Protein AF-0000000067821333 (afdb_homodimer)

InterPro domains:
  IPR002347 Short-chain dehydrogenase/reductase SDR [PF00106] (13-216)
  IPR002347 Short-chain dehydrogenase/reductase SDR [PR00081] (14-31)
  IPR002347 Short-chain dehydrogenase/reductase SDR [PR00081] (173-192)
  IPR002347 Short-chain dehydrogenase/reductase SDR [PR00081] (194-211)
  IPR036291 NAD(P)-binding domain superfamily [SSF51735] (9-249)
  IPR045022 3-ketodihydrosphingosine reductase KDSR-like [cd08939] (12-258)

Secondary structure (DSSP, 8-state):
-TT---S---TT-EEEEETTTSHHHHHHHHHHHHTT-EEEEEES-HHHHHHHHHHHHHH--GGGSTT----EEEEE--TTSHHHHHHHHHIIIIIS----SEEEE-------B-GGG--HHHHHHHHIIIIIHHHHHHHHHHHHHTTSPP--EEEEEE--GGGTS--TTBTTTHHHHHHHHHHHHHHHHHHGGGTEEEEEEE---EE-HHHHHHHHH--HHHHHHHTT-PPEEHHHHHHHHHHHHHTT-SEEESSHHHHHHHHTTTTTSPPSSHHHHHHHHHHHHHHHHHHHHHHHHHHHHHHHHHHHHHHHHHHHHHHHT-/-TT---S---TT-EEEEETTTSHHHHHHHHHHHHTT-EEEEEES-HHHHHHHHHHHHHH--GGGSTT----EEEEE--TTSHHHHHHHHHIIIIIS----SEEEE-------B-GGG--HHHHHHHHIIIIIHHHHHHHHHHHHHTTSPP--EEEEEE--GGGTS--TTBTTTHHHHHHHHHHHHHHHHHHGGGTEEEEEEE---EE-HHHHHHHHH--HHHHHHHTTPPPEEHHHHHHHHHHHHHTT-SEEESSHHHHHHHHTTTTTS--SSHHHHHHHHHHHHHHHHHHHHHHHHHHHHHHHHHHHHHHHHHHHHHHHT-

Structure (mmCIF, N/CA/C/O backbone):
data_AF-0000000067821333-model_v1
#
loop_
_entity.id
_entity.type
_entity.pdbx_description
1 polymer '3-ketodihydrosphingosine reductase TSC10'
#
loop_
_atom_site.group_PDB
_atom_site.id
_atom_site.type_symbol
_atom_site.label_atom_id
_atom_site.label_alt_id
_atom_site.label_comp_id
_at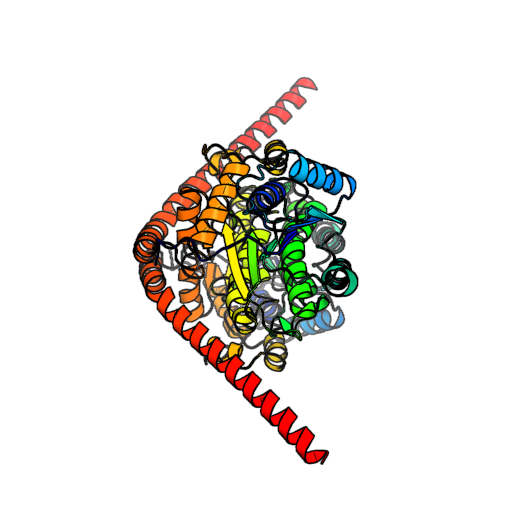om_site.label_asym_id
_atom_site.label_entity_id
_atom_site.label_seq_id
_atom_site.pdbx_PDB_ins_code
_atom_site.Cartn_x
_atom_site.Cartn_y
_atom_site.Cartn_z
_atom_site.occupancy
_atom_site.B_iso_or_equiv
_atom_site.auth_seq_id
_atom_site.auth_comp_id
_atom_site.auth_asym_id
_atom_site.auth_atom_id
_atom_site.pdbx_PDB_model_num
ATOM 1 N N . MET A 1 1 ? 7.562 13.898 27.359 1 30.78 1 MET A N 1
ATOM 2 C CA . MET A 1 1 ? 6.613 13.805 28.469 1 30.78 1 MET A CA 1
ATOM 3 C C . MET A 1 1 ? 5.18 13.961 27.969 1 30.78 1 MET A C 1
ATOM 5 O O . MET A 1 1 ? 4.895 14.828 27.156 1 30.78 1 MET A O 1
ATOM 9 N N . TRP A 1 2 ? 4.367 12.844 28.141 1 43.66 2 TRP A N 1
ATOM 10 C CA . TRP A 1 2 ? 2.975 12.516 27.859 1 43.66 2 TRP A CA 1
ATOM 11 C C . TRP A 1 2 ? 2.062 13.703 28.156 1 43.66 2 TRP A C 1
ATOM 13 O O . TRP A 1 2 ? 0.95 13.781 27.625 1 43.66 2 TRP A O 1
ATOM 23 N N . TRP A 1 3 ? 2.588 14.617 29.031 1 54.16 3 TRP A N 1
ATOM 24 C CA . TRP A 1 3 ? 1.629 15.57 29.578 1 54.16 3 TRP A CA 1
ATOM 25 C C . TRP A 1 3 ? 1.69 16.891 28.828 1 54.16 3 TRP A C 1
ATOM 27 O O . TRP A 1 3 ? 0.838 17.766 29.031 1 54.16 3 TRP A O 1
ATOM 37 N N . SER A 1 4 ? 2.744 16.984 28.016 1 68.19 4 SER A N 1
ATOM 38 C CA . SER A 1 4 ? 2.799 18.328 27.422 1 68.19 4 SER A CA 1
ATOM 39 C C . SER A 1 4 ? 2.025 18.375 26.109 1 68.19 4 SER A C 1
ATOM 41 O O . SER A 1 4 ? 2.1 17.453 25.297 1 68.19 4 SER A O 1
ATOM 43 N N . LYS A 1 5 ? 1.053 19.25 26.047 1 71.5 5 LYS A N 1
ATOM 44 C CA . LYS A 1 5 ? 0.27 19.484 24.828 1 71.5 5 LYS A CA 1
ATOM 45 C C . LYS A 1 5 ? 0.872 20.609 24 1 71.5 5 LYS A C 1
ATOM 47 O O . LYS A 1 5 ? 0.143 21.422 23.422 1 71.5 5 LYS A O 1
ATOM 52 N N . SER A 1 6 ? 2.199 20.625 23.969 1 77.25 6 SER A N 1
ATOM 53 C CA . SER A 1 6 ? 2.838 21.766 23.328 1 77.25 6 SER A CA 1
ATOM 54 C C . SER A 1 6 ? 3.475 21.359 22 1 77.25 6 SER A C 1
ATOM 56 O O . SER A 1 6 ? 4.18 22.172 21.375 1 77.25 6 SER A O 1
ATOM 58 N N . HIS A 1 7 ? 3.162 20.25 21.516 1 84 7 HIS A N 1
ATOM 59 C CA . HIS A 1 7 ? 3.865 19.734 20.344 1 84 7 HIS A CA 1
ATOM 60 C C . HIS A 1 7 ? 3.164 20.141 19.047 1 84 7 HIS A C 1
ATOM 62 O O . HIS A 1 7 ? 3.67 19.891 17.953 1 84 7 HIS A O 1
ATOM 68 N N . PHE A 1 8 ? 2.041 20.75 19.203 1 91.06 8 PHE A N 1
ATOM 69 C CA . PHE A 1 8 ? 1.241 21.234 18.078 1 91.06 8 PHE A CA 1
ATOM 70 C C . PHE A 1 8 ? 0.552 22.547 18.438 1 91.06 8 PHE A C 1
ATOM 72 O O . PHE A 1 8 ? -0.453 22.562 19.156 1 91.06 8 PHE A O 1
ATOM 79 N N . LYS A 1 9 ? 1.104 23.688 17.969 1 92.56 9 LYS A N 1
ATOM 80 C CA . LYS A 1 9 ? 0.614 25.016 18.281 1 92.56 9 LYS A CA 1
ATOM 81 C C . LYS A 1 9 ? 0.124 25.734 17.016 1 92.56 9 LYS A C 1
ATOM 83 O O . LYS A 1 9 ? 0.902 26.406 16.328 1 92.56 9 LYS A O 1
ATOM 88 N N . PRO A 1 10 ? -1.224 25.719 16.844 1 94.69 10 PRO A N 1
ATOM 89 C CA . PRO A 1 10 ? -1.771 26.234 15.594 1 94.69 10 PRO A CA 1
ATOM 90 C C . PRO A 1 10 ? -1.877 27.75 15.57 1 94.69 10 PRO A C 1
ATOM 92 O O . PRO A 1 10 ? -1.941 28.359 14.5 1 94.69 10 PRO A O 1
ATOM 95 N N . ALA A 1 11 ? -1.89 28.438 16.75 1 94.88 11 ALA A N 1
ATOM 96 C CA . ALA A 1 11 ? -2.117 29.875 16.812 1 94.88 11 ALA A CA 1
ATOM 97 C C . ALA A 1 11 ? -1.053 30.641 16.031 1 94.88 11 ALA A C 1
ATOM 99 O O . ALA A 1 11 ? 0.145 30.453 16.25 1 94.88 11 ALA A O 1
ATOM 100 N N . GLY A 1 12 ? -1.499 31.438 15.047 1 95.75 12 GLY A N 1
ATOM 101 C CA . GLY A 1 12 ? -0.604 32.281 14.273 1 95.75 12 GLY A CA 1
ATOM 102 C C . GLY A 1 12 ? 0.105 31.547 13.156 1 95.75 12 GLY A C 1
ATOM 103 O O . GLY A 1 12 ? 0.966 32.094 12.477 1 95.75 12 GLY A O 1
ATOM 104 N N . LYS A 1 13 ? -0.242 30.328 12.969 1 96.88 13 LYS A N 1
ATOM 105 C CA . LYS A 1 13 ? 0.414 29.516 11.961 1 96.88 13 LYS A CA 1
ATOM 106 C C . LYS A 1 13 ? -0.472 29.344 10.727 1 96.88 13 LYS A C 1
ATOM 108 O O . LYS A 1 13 ? -1.553 29.922 10.648 1 96.88 13 LYS A O 1
ATOM 113 N N . PHE A 1 14 ? 0.048 28.609 9.711 1 98.06 14 PHE A N 1
ATOM 114 C CA . PHE A 1 14 ? -0.645 28.391 8.445 1 98.06 14 PHE A CA 1
ATOM 115 C C . PHE A 1 14 ? -0.731 26.906 8.133 1 98.06 14 PHE A C 1
ATOM 117 O O . PHE A 1 14 ? 0.273 26.188 8.188 1 98.06 14 PHE A O 1
ATOM 124 N N . ALA A 1 15 ? -1.989 26.453 7.82 1 98.75 15 ALA A N 1
ATOM 125 C CA . ALA A 1 15 ? -2.195 25.031 7.535 1 98.75 15 ALA A CA 1
ATOM 126 C C . ALA A 1 15 ? -2.738 24.828 6.121 1 98.75 15 ALA A C 1
ATOM 128 O O . ALA A 1 15 ? -3.672 25.531 5.703 1 98.75 15 ALA A O 1
ATOM 129 N N . LEU A 1 16 ? -2.059 23.984 5.383 1 98.81 16 LEU A N 1
ATOM 130 C CA . LEU A 1 16 ? -2.604 23.438 4.145 1 98.81 16 LEU A CA 1
ATOM 131 C C . LEU A 1 16 ? -3.443 22.203 4.418 1 98.81 16 LEU A C 1
ATOM 133 O O . LEU A 1 16 ? -2.943 21.219 4.969 1 98.81 16 LEU A O 1
ATOM 137 N N . VAL A 1 17 ? -4.723 22.234 4.086 1 98.88 17 VAL A N 1
ATOM 138 C CA . VAL A 1 17 ? -5.613 21.109 4.352 1 98.88 17 VAL A CA 1
ATOM 139 C C . VAL A 1 17 ? -6.125 20.531 3.033 1 98.88 17 VAL A C 1
ATOM 141 O O . VAL A 1 17 ? -7.098 21.031 2.465 1 98.88 17 VAL A O 1
ATOM 144 N N . VAL A 1 18 ? -5.484 19.438 2.605 1 98.75 18 VAL A N 1
ATOM 145 C CA . VAL A 1 18 ? -5.91 18.719 1.41 1 98.75 18 VAL A CA 1
ATOM 146 C C . VAL A 1 18 ? -7.09 17.812 1.749 1 98.75 18 VAL A C 1
ATOM 148 O O . VAL A 1 18 ? -7.039 17.062 2.729 1 98.75 18 VAL A O 1
ATOM 151 N N . GLY A 1 19 ? -8.07 17.781 0.896 1 97.62 19 GLY A N 1
ATOM 152 C CA . GLY A 1 19 ? -9.328 17.141 1.264 1 97.62 19 GLY A CA 1
ATOM 153 C C . GLY A 1 19 ? -10.156 17.969 2.227 1 97.62 19 GLY A C 1
ATOM 154 O O . GLY A 1 19 ? -10.789 17.422 3.137 1 97.62 19 GLY A O 1
ATOM 155 N N . GLY A 1 20 ? -10.125 19.281 2.068 1 97.06 20 GLY A N 1
ATOM 156 C CA . GLY A 1 20 ? -10.719 20.188 3.043 1 97.06 20 GLY A CA 1
ATOM 157 C C . GLY A 1 20 ? -12.164 20.531 2.729 1 97.06 20 GLY A C 1
ATOM 158 O O . GLY A 1 20 ? -12.789 21.312 3.445 1 97.06 20 GLY A O 1
ATOM 159 N N . SER A 1 21 ? -12.758 19.906 1.676 1 95.56 21 SER A N 1
ATOM 160 C CA . SER A 1 21 ? -14.109 20.281 1.261 1 95.56 21 SER A CA 1
ATOM 161 C C . SER A 1 21 ? -15.164 19.578 2.104 1 95.56 21 SER A C 1
ATOM 163 O O . SER A 1 21 ? -16.312 20.016 2.154 1 95.56 21 SER A O 1
ATOM 165 N N . GLN A 1 22 ? -14.797 18.453 2.695 1 92.06 22 GLN A N 1
ATOM 166 C CA . GLN A 1 22 ? -15.758 17.703 3.49 1 92.06 22 GLN A CA 1
ATOM 167 C C . GLN A 1 22 ? -15.055 16.75 4.449 1 92.06 22 GLN A C 1
ATOM 169 O O . GLN A 1 22 ? -13.828 16.625 4.43 1 92.06 22 GLN A O 1
ATOM 174 N N . GLY A 1 23 ? -15.828 16.25 5.375 1 92.88 23 GLY A N 1
ATOM 175 C CA . GLY A 1 23 ? -15.336 15.195 6.254 1 92.88 23 GLY A CA 1
ATOM 176 C C . GLY A 1 23 ? -14.328 15.695 7.273 1 92.88 23 GLY A C 1
ATOM 177 O O . GLY A 1 23 ? -14.492 16.781 7.828 1 92.88 23 GLY A O 1
ATOM 178 N N . ILE A 1 24 ? -13.367 14.852 7.539 1 94.94 24 ILE A N 1
ATOM 179 C CA . ILE A 1 24 ? -12.406 15.125 8.602 1 94.94 24 ILE A CA 1
ATOM 180 C C . ILE A 1 24 ? -11.531 16.312 8.219 1 94.94 24 ILE A C 1
ATOM 182 O O . ILE A 1 24 ? -11.125 17.094 9.086 1 94.94 24 ILE A O 1
ATOM 186 N N . GLY A 1 25 ? -11.242 16.469 6.902 1 97.62 25 GLY A N 1
ATOM 187 C CA . GLY A 1 25 ? -10.469 17.625 6.461 1 97.62 25 GLY A CA 1
ATOM 188 C C . GLY A 1 25 ? -11.156 18.953 6.746 1 97.62 25 GLY A C 1
ATOM 189 O O . GLY A 1 25 ? -10.516 19.906 7.188 1 97.62 25 GLY A O 1
ATOM 190 N N . ALA A 1 26 ? -12.422 18.969 6.527 1 97.12 26 ALA A N 1
ATOM 191 C CA . ALA A 1 26 ? -13.211 20.172 6.82 1 97.12 26 ALA A CA 1
ATOM 192 C C . ALA A 1 26 ? -13.234 20.453 8.32 1 97.12 26 ALA A C 1
ATOM 194 O O . ALA A 1 26 ? -13.117 21.609 8.742 1 97.12 26 ALA A O 1
ATOM 195 N N . ASP A 1 27 ? -13.383 19.422 9.102 1 97.5 27 ASP A N 1
ATOM 196 C CA . ASP A 1 27 ? -13.422 19.547 10.555 1 97.5 27 ASP A CA 1
ATOM 197 C C . ASP A 1 27 ? -12.086 20.047 11.102 1 97.5 27 ASP A C 1
ATOM 199 O O . ASP A 1 27 ? -12.062 20.891 12.008 1 97.5 27 ASP A O 1
ATOM 203 N N . ILE A 1 28 ? -11.023 19.547 10.555 1 98.12 28 ILE A N 1
ATOM 204 C CA . ILE A 1 28 ? -9.695 19.969 10.969 1 98.12 28 ILE A CA 1
ATOM 205 C C . ILE A 1 28 ? -9.492 21.438 10.633 1 98.12 28 ILE A C 1
ATOM 207 O O . ILE A 1 28 ? -9.031 22.219 11.477 1 98.12 28 ILE A O 1
ATOM 211 N N . ALA A 1 29 ? -9.867 21.797 9.453 1 98.56 29 ALA A N 1
ATOM 212 C CA . ALA A 1 29 ? -9.75 23.203 9.055 1 98.56 29 ALA A CA 1
ATOM 213 C C . ALA A 1 29 ? -10.57 24.109 9.977 1 98.56 29 ALA A C 1
ATOM 215 O O . ALA A 1 29 ? -10.102 25.172 10.375 1 98.56 29 ALA A O 1
ATOM 216 N N . PHE A 1 30 ? -11.766 23.672 10.305 1 98.12 30 PHE A N 1
ATOM 217 C CA . PHE A 1 30 ? -12.664 24.422 11.18 1 98.12 30 PHE A CA 1
ATOM 218 C C . PHE A 1 30 ? -12.031 24.641 12.547 1 98.12 30 PHE A C 1
ATOM 220 O O . PHE A 1 30 ? -11.977 25.766 13.031 1 98.12 30 PHE A O 1
ATOM 227 N N . ARG A 1 31 ? -11.492 23.609 13.164 1 97.44 31 ARG A N 1
ATOM 228 C CA . ARG A 1 31 ? -10.891 23.688 14.492 1 97.44 31 ARG A CA 1
ATOM 229 C C . ARG A 1 31 ? -9.609 24.516 14.469 1 97.44 31 ARG A C 1
ATOM 231 O O . ARG A 1 31 ? -9.344 25.281 15.391 1 97.44 31 ARG A O 1
ATOM 238 N N . LEU A 1 32 ? -8.82 24.344 13.414 1 97.81 32 LEU A N 1
ATOM 239 C CA . LEU A 1 32 ? -7.586 25.109 13.289 1 97.81 32 LEU A CA 1
ATOM 240 C C . LEU A 1 32 ? -7.891 26.594 13.164 1 97.81 32 LEU A C 1
ATOM 242 O O . LEU A 1 32 ? -7.238 27.422 13.805 1 97.81 32 LEU A O 1
ATOM 246 N N . TYR A 1 33 ? -8.859 26.922 12.359 1 97.88 33 TYR A N 1
ATOM 247 C CA . TYR A 1 33 ? -9.273 28.297 12.18 1 97.88 33 TYR A CA 1
ATOM 248 C C . TYR A 1 33 ? -9.734 28.906 13.5 1 97.88 33 TYR A C 1
ATOM 250 O O . TYR A 1 33 ? -9.375 30.031 13.836 1 97.88 33 TYR A O 1
ATOM 258 N N . GLU A 1 34 ? -10.445 28.172 14.281 1 96.69 34 GLU A N 1
ATOM 259 C CA . GLU A 1 34 ? -10.93 28.609 15.586 1 96.69 34 GLU A CA 1
ATOM 260 C C . GLU A 1 34 ? -9.773 28.922 16.531 1 96.69 34 GLU A C 1
ATOM 262 O O . GLU A 1 34 ? -9.875 29.812 17.375 1 96.69 34 GLU A O 1
ATOM 267 N N . LYS A 1 35 ? -8.703 28.234 16.328 1 95.06 35 LYS A N 1
ATOM 268 C CA . LYS A 1 35 ? -7.555 28.375 17.219 1 95.06 35 LYS A CA 1
ATOM 269 C C . LYS A 1 35 ? -6.582 29.422 16.703 1 95.06 35 LYS A C 1
ATOM 271 O O . LYS A 1 35 ? -5.469 29.547 17.219 1 95.06 35 LYS A O 1
ATOM 276 N N . GLY A 1 36 ? -7 30.109 15.648 1 96.44 36 GLY A N 1
ATOM 277 C CA . GLY A 1 36 ? -6.207 31.219 15.156 1 96.44 36 GLY A CA 1
ATOM 278 C C . GLY A 1 36 ? -5.223 30.828 14.078 1 96.44 36 GLY A C 1
ATOM 279 O O . GLY A 1 36 ? -4.289 31.562 13.773 1 96.44 36 GLY A O 1
ATOM 280 N N . CYS A 1 37 ? -5.371 29.656 13.531 1 97.56 37 CYS A N 1
ATOM 281 C CA . CYS A 1 37 ? -4.543 29.156 12.438 1 97.56 37 CYS A CA 1
ATOM 282 C C . CYS A 1 37 ? -5.16 29.516 11.094 1 97.56 37 CYS A C 1
ATOM 284 O O . CYS A 1 37 ? -6.34 29.234 10.852 1 97.56 37 CYS A O 1
ATOM 286 N N . SER A 1 38 ? -4.379 30.203 10.242 1 97.81 38 SER A N 1
ATOM 287 C CA . SER A 1 38 ? -4.855 30.391 8.875 1 97.81 38 SER A CA 1
ATOM 288 C C . SER A 1 38 ? -4.902 29.078 8.117 1 97.81 38 SER A C 1
ATOM 290 O O . SER A 1 38 ? -4.031 28.219 8.289 1 97.81 38 SER A O 1
ATOM 292 N N . VAL A 1 39 ? -5.965 28.891 7.27 1 98.5 39 VAL A N 1
ATOM 293 C CA . VAL A 1 39 ? -6.133 27.609 6.602 1 98.5 39 VAL A CA 1
ATOM 294 C C . VAL A 1 39 ? -6.348 27.828 5.105 1 98.5 39 VAL A C 1
ATOM 296 O O . VAL A 1 39 ? -7 28.797 4.703 1 98.5 39 VAL A O 1
ATOM 299 N N . LEU A 1 40 ? -5.719 27.016 4.332 1 98.75 40 LEU A N 1
ATOM 300 C CA . LEU A 1 40 ? -5.965 26.891 2.898 1 98.75 40 LEU A CA 1
ATOM 301 C C . LEU A 1 40 ? -6.555 25.531 2.564 1 98.75 40 LEU A C 1
ATOM 303 O O . LEU A 1 40 ? -5.898 24.5 2.75 1 98.75 40 LEU A O 1
ATOM 307 N N . LEU A 1 41 ? -7.824 25.562 2.076 1 98.75 41 LEU A N 1
ATOM 308 C CA . LEU A 1 41 ? -8.516 24.328 1.712 1 98.75 41 LEU A CA 1
ATOM 309 C C . LEU A 1 41 ? -8.219 23.953 0.267 1 98.75 41 LEU A C 1
ATOM 311 O O . LEU A 1 41 ? -8.305 24.781 -0.634 1 98.75 41 LEU A O 1
ATOM 315 N N . VAL A 1 42 ? -7.879 22.672 0.068 1 98.75 42 VAL A N 1
ATOM 316 C CA . VAL A 1 42 ? -7.625 22.172 -1.279 1 98.75 42 VAL A CA 1
ATOM 317 C C . VAL A 1 42 ? -8.461 20.922 -1.535 1 98.75 42 VAL A C 1
ATOM 319 O O . VAL A 1 42 ? -8.516 20.016 -0.699 1 98.75 42 VAL A O 1
ATOM 322 N N . ALA A 1 43 ? -9.164 20.828 -2.547 1 98.31 43 ALA A N 1
ATOM 323 C CA . ALA A 1 43 ? -9.93 19.703 -3.07 1 98.31 43 ALA A CA 1
ATOM 324 C C . ALA A 1 43 ? -10.227 19.891 -4.555 1 98.31 43 ALA A C 1
ATOM 326 O O . ALA A 1 43 ? -9.75 20.844 -5.18 1 98.31 43 ALA A O 1
ATOM 327 N N . ARG A 1 44 ? -10.992 19.062 -5.16 1 96 44 ARG A N 1
ATOM 328 C CA . ARG A 1 44 ? -11.172 19.047 -6.609 1 96 44 ARG A CA 1
ATOM 329 C C . ARG A 1 44 ? -12.258 20.031 -7.031 1 96 44 ARG A C 1
ATOM 331 O O . ARG A 1 44 ? -12.18 20.625 -8.102 1 96 44 ARG A O 1
ATOM 338 N N . THR A 1 45 ? -13.281 20.156 -6.164 1 96.19 45 THR A N 1
ATOM 339 C CA . THR A 1 45 ? -14.484 20.875 -6.582 1 96.19 45 THR A CA 1
ATOM 340 C C . THR A 1 45 ? -14.508 22.281 -5.984 1 96.19 45 THR A C 1
ATOM 342 O O . THR A 1 45 ? -14.742 22.438 -4.789 1 96.19 45 THR A O 1
ATOM 345 N N . LYS A 1 46 ? -14.5 23.297 -6.836 1 97.75 46 LYS A N 1
ATOM 346 C CA . LYS A 1 46 ? -14.414 24.688 -6.406 1 97.75 46 LYS A CA 1
ATOM 347 C C . LYS A 1 46 ? -15.656 25.094 -5.609 1 97.75 46 LYS A C 1
ATOM 349 O O . LYS A 1 46 ? -15.547 25.719 -4.559 1 97.75 46 LYS A O 1
ATOM 354 N N . ALA A 1 47 ? -16.812 24.719 -6.07 1 97.94 47 ALA A N 1
ATOM 355 C CA . ALA A 1 47 ? -18.062 25.125 -5.438 1 97.94 47 ALA A CA 1
ATOM 356 C C . ALA A 1 47 ? -18.156 24.594 -4.012 1 97.94 47 ALA A C 1
ATOM 358 O O . ALA A 1 47 ? -18.625 25.281 -3.109 1 97.94 47 ALA A O 1
ATOM 359 N N . LYS A 1 48 ? -17.734 23.359 -3.797 1 96.81 48 LYS A N 1
ATOM 360 C CA . LYS A 1 48 ? -17.75 22.766 -2.465 1 96.81 48 LYS A CA 1
ATOM 361 C C . LYS A 1 48 ? -16.75 23.469 -1.542 1 96.81 48 LYS A C 1
ATOM 363 O O . LYS A 1 48 ? -17.031 23.656 -0.356 1 96.81 48 LYS A O 1
ATOM 368 N N . LEU A 1 49 ? -15.648 23.859 -2.092 1 98.31 49 LEU A N 1
ATOM 369 C CA . LEU A 1 49 ? -14.609 24.547 -1.326 1 98.31 49 LEU A CA 1
ATOM 370 C C . LEU A 1 49 ? -15.094 25.922 -0.887 1 98.31 49 LEU A C 1
ATOM 372 O O . LEU A 1 49 ? -14.898 26.312 0.265 1 98.31 49 LEU A O 1
ATOM 376 N N . GLU A 1 50 ? -15.633 26.625 -1.805 1 98 50 GLU A N 1
ATOM 377 C CA . GLU A 1 50 ? -16.156 27.953 -1.514 1 98 50 GLU A CA 1
ATOM 378 C C . GLU A 1 50 ? -17.203 27.906 -0.403 1 98 50 GLU A C 1
ATOM 380 O O . GLU A 1 50 ? -17.141 28.703 0.541 1 98 50 GLU A O 1
ATOM 385 N N . LYS A 1 51 ? -18.094 26.984 -0.547 1 98 51 LYS A N 1
ATOM 386 C CA . LYS A 1 51 ? -19.125 26.828 0.466 1 98 51 LYS A CA 1
ATOM 387 C C . LYS A 1 51 ? -18.516 26.484 1.823 1 98 51 LYS A C 1
ATOM 389 O O . LYS A 1 51 ? -18.969 27 2.854 1 98 51 LYS A O 1
ATOM 394 N N . GLN A 1 52 ? -17.547 25.594 1.839 1 97.88 52 GLN A N 1
ATOM 395 C CA . GLN A 1 52 ? -16.938 25.156 3.084 1 97.88 52 GLN A CA 1
ATOM 396 C C . GLN A 1 52 ? -16.141 26.297 3.734 1 97.88 52 GLN A C 1
ATOM 398 O O . GLN A 1 52 ? -16.156 26.453 4.957 1 97.88 52 GLN A O 1
ATOM 403 N N . ALA A 1 53 ? -15.398 27.062 2.947 1 98.19 53 ALA A N 1
ATOM 404 C CA . ALA A 1 53 ? -14.672 28.219 3.479 1 98.19 53 ALA A CA 1
ATOM 405 C C . ALA A 1 53 ? -15.625 29.203 4.137 1 98.19 53 ALA A C 1
ATOM 407 O O . ALA A 1 53 ? -15.359 29.703 5.23 1 98.19 53 ALA A O 1
ATOM 408 N N . GLU A 1 54 ? -16.719 29.469 3.486 1 97.94 54 GLU A N 1
ATOM 409 C CA . GLU A 1 54 ? -17.734 30.359 4.039 1 97.94 54 GLU A CA 1
ATOM 410 C C . GLU A 1 54 ? -18.297 29.812 5.348 1 97.94 54 GLU A C 1
ATOM 412 O O . GLU A 1 54 ? -18.5 30.562 6.305 1 97.94 54 GLU A O 1
ATOM 417 N N . ASN A 1 55 ? -18.562 28.531 5.301 1 97.44 55 ASN A N 1
ATOM 418 C CA . ASN A 1 55 ? -19.094 27.875 6.492 1 97.44 55 ASN A CA 1
ATOM 419 C C . ASN A 1 55 ? -18.125 28 7.672 1 97.44 55 ASN A C 1
ATOM 421 O O . ASN A 1 55 ? -18.562 28.234 8.805 1 97.44 55 ASN A O 1
ATOM 425 N N . ILE A 1 56 ? -16.891 27.828 7.441 1 97.44 56 ILE A N 1
ATOM 426 C CA . ILE A 1 56 ? -15.867 27.906 8.477 1 97.44 56 ILE A CA 1
ATOM 427 C C . ILE A 1 56 ? -15.805 29.312 9.047 1 97.44 56 ILE A C 1
ATOM 429 O O . ILE A 1 56 ? -15.844 29.516 10.266 1 97.44 56 ILE A O 1
ATOM 433 N N . ILE A 1 57 ? -15.773 30.359 8.203 1 96.62 57 ILE A N 1
ATOM 434 C CA . ILE A 1 57 ? -15.656 31.75 8.617 1 96.62 57 ILE A CA 1
ATOM 435 C C . ILE A 1 57 ? -16.891 32.156 9.422 1 96.62 57 ILE A C 1
ATOM 437 O O . ILE A 1 57 ? -16.766 32.812 10.461 1 96.62 57 ILE A O 1
ATOM 441 N N . LYS A 1 58 ? -18.016 31.688 8.977 1 96.62 58 LYS A N 1
ATOM 442 C CA . LYS A 1 58 ? -19.281 32.125 9.562 1 96.62 58 LYS A CA 1
ATOM 443 C C . LYS A 1 58 ? -19.5 31.469 10.922 1 96.62 58 LYS A C 1
ATOM 445 O O . LYS A 1 58 ? -20.047 32.094 11.836 1 96.62 58 LYS A O 1
ATOM 450 N N . ASN A 1 59 ? -19.062 30.234 11.039 1 96.06 59 ASN A N 1
ATOM 451 C CA . ASN A 1 59 ? -19.484 29.453 12.203 1 96.06 59 ASN A CA 1
ATOM 452 C C . ASN A 1 59 ? -18.375 29.297 13.227 1 96.06 59 ASN A C 1
ATOM 454 O O . ASN A 1 59 ? -18.609 28.844 14.344 1 96.06 59 ASN A O 1
ATOM 458 N N . ALA A 1 60 ? -17.203 29.688 12.93 1 94.5 60 ALA A N 1
ATOM 459 C CA . ALA A 1 60 ? -16.078 29.484 13.844 1 94.5 60 ALA A CA 1
ATOM 460 C C . ALA A 1 60 ? -16.234 30.359 15.086 1 94.5 60 ALA A C 1
ATOM 462 O O . ALA A 1 60 ? -16.688 31.5 15 1 94.5 60 ALA A O 1
ATOM 463 N N . ASP A 1 61 ? -15.938 29.719 16.219 1 89.56 61 ASP A N 1
ATOM 464 C CA . ASP A 1 61 ? -15.836 30.469 17.453 1 89.56 61 ASP A CA 1
ATOM 465 C C . ASP A 1 61 ? -14.531 31.266 17.531 1 89.56 61 ASP A C 1
ATOM 467 O O . ASP A 1 61 ? -13.453 30.672 17.641 1 89.56 61 ASP A O 1
ATOM 471 N N . LYS A 1 62 ? -14.562 32.625 17.609 1 85.38 62 LYS A N 1
ATOM 472 C CA . LYS A 1 62 ? -13.375 33.469 17.531 1 85.38 62 LYS A CA 1
ATOM 473 C C . LYS A 1 62 ? -12.828 33.781 18.906 1 85.38 62 LYS A C 1
ATOM 475 O O . LYS A 1 62 ? -11.859 34.531 19.047 1 85.38 62 LYS A O 1
ATOM 480 N N . SER A 1 63 ? -13.398 33.156 19.859 1 84.38 63 SER A N 1
ATOM 481 C CA . SER A 1 63 ? -12.984 33.438 21.234 1 84.38 63 SER A CA 1
ATOM 482 C C . SER A 1 63 ? -11.594 32.875 21.516 1 84.38 63 SER A C 1
ATOM 484 O O . SER A 1 63 ? -10.883 33.406 22.391 1 84.38 63 SER A O 1
ATOM 486 N N . SER A 1 64 ? -11.164 31.906 20.859 1 78.31 64 SER A N 1
ATOM 487 C CA . SER A 1 64 ? -9.898 31.25 21.125 1 78.31 64 SER A CA 1
ATOM 488 C C . SER A 1 64 ? -8.844 31.609 20.078 1 78.31 64 SER A C 1
ATOM 490 O O . SER A 1 64 ? -7.793 30.969 20 1 78.31 64 SER A O 1
ATOM 492 N N . ASP A 1 65 ? -9.086 32.688 19.281 1 81 65 ASP A N 1
ATOM 493 C CA . ASP A 1 65 ? -8.156 33 18.203 1 81 65 ASP A CA 1
ATOM 494 C C . ASP A 1 65 ? -7.039 33.938 1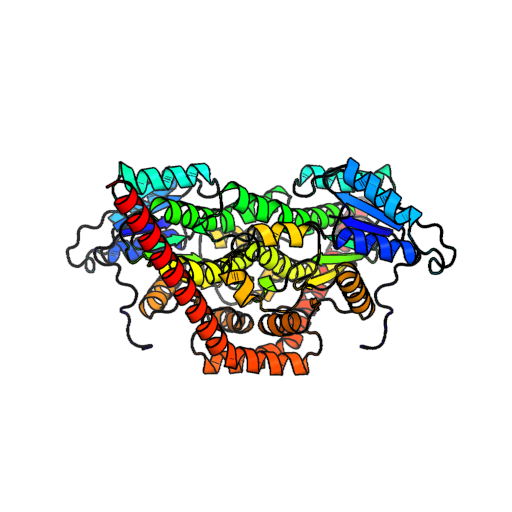8.688 1 81 65 ASP A C 1
ATOM 496 O O . ASP A 1 65 ? -6.145 34.281 17.922 1 81 65 ASP A O 1
ATOM 500 N N . HIS A 1 66 ? -7.062 34.219 20.062 1 80.69 66 HIS A N 1
ATOM 501 C CA . HIS A 1 66 ? -6.016 35.031 20.719 1 80.69 66 HIS A CA 1
ATOM 502 C C . HIS A 1 66 ? -5.832 36.375 20.016 1 80.69 66 HIS A C 1
ATOM 504 O O . HIS A 1 66 ? -4.711 36.875 19.906 1 80.69 66 HIS A O 1
ATOM 510 N N . GLY A 1 67 ? -6.926 36.812 19.406 1 84.88 67 GLY A N 1
ATOM 511 C CA . GLY A 1 67 ? -6.863 38.125 18.734 1 84.88 67 GLY A CA 1
ATOM 512 C C . GLY A 1 67 ? -6.121 38.062 17.406 1 84.88 67 GLY A C 1
ATOM 513 O O . GLY A 1 67 ? -5.852 39.094 16.797 1 84.88 67 GLY A O 1
ATOM 514 N N . LEU A 1 68 ? -5.965 36.875 17.078 1 85.62 68 LEU A N 1
ATOM 515 C CA . LEU A 1 68 ? -5.316 36.719 15.789 1 85.62 68 LEU A CA 1
ATOM 516 C C . LEU A 1 68 ? -6.328 36.875 14.648 1 85.62 68 LEU A C 1
ATOM 518 O O . LEU A 1 68 ? -7.539 36.875 14.891 1 85.62 68 LEU A O 1
ATOM 522 N N . LYS A 1 69 ? -6.035 37.281 13.398 1 90.44 69 LYS A N 1
ATOM 523 C CA . LYS A 1 69 ? -6.875 37.438 12.211 1 90.44 69 LYS A CA 1
ATOM 524 C C . LYS A 1 69 ? -6.504 36.406 11.148 1 90.44 69 LYS A C 1
ATOM 526 O O . LYS A 1 69 ? -6.051 36.75 10.062 1 90.44 69 LYS A O 1
ATOM 531 N N . PRO A 1 70 ? -6.922 35.062 11.602 1 95.75 70 PRO A N 1
ATOM 532 C CA . PRO A 1 70 ? -6.566 34.031 10.617 1 95.75 70 PRO A CA 1
ATOM 533 C C . PRO A 1 70 ? -7.387 34.125 9.328 1 95.75 70 PRO A C 1
ATOM 535 O O . PRO A 1 70 ? -8.492 34.688 9.344 1 95.75 70 PRO A O 1
ATOM 538 N N . THR A 1 71 ? -6.816 33.625 8.258 1 96.62 71 THR A N 1
ATOM 539 C CA . THR A 1 71 ? -7.516 33.625 6.98 1 96.62 71 THR A CA 1
ATOM 540 C C . THR A 1 71 ? -7.98 32.188 6.637 1 96.62 71 THR A C 1
ATOM 542 O O . THR A 1 71 ? -7.402 31.219 7.113 1 96.62 71 THR A O 1
ATOM 545 N N . CYS A 1 72 ? -9.094 32.094 5.949 1 97.88 72 CYS A N 1
ATOM 546 C CA . CYS A 1 72 ? -9.609 30.859 5.383 1 97.88 72 CYS A CA 1
ATOM 547 C C . CYS A 1 72 ? -9.812 30.984 3.879 1 97.88 72 CYS A C 1
ATOM 549 O O . CYS A 1 72 ? -10.75 31.641 3.428 1 97.88 72 CYS A O 1
ATOM 551 N N . ASN A 1 73 ? -8.883 30.438 3.109 1 97.81 73 ASN A N 1
ATOM 552 C CA . ASN A 1 73 ? -8.93 30.469 1.65 1 97.81 73 ASN A CA 1
ATOM 553 C C . ASN A 1 73 ? -9.008 29.062 1.057 1 97.81 73 ASN A C 1
ATOM 555 O O . ASN A 1 73 ? -9 28.078 1.791 1 97.81 73 ASN A O 1
ATOM 559 N N . TYR A 1 74 ? -9.242 29 -0.263 1 98.38 74 TYR A N 1
ATOM 560 C CA . TYR A 1 74 ? -9.336 27.703 -0.915 1 98.38 74 TYR A CA 1
ATOM 561 C C . TYR A 1 74 ? -8.719 27.734 -2.307 1 98.38 74 TYR A C 1
ATOM 563 O O . TYR A 1 74 ? -8.602 28.812 -2.912 1 98.38 74 TYR A O 1
ATOM 571 N N . LEU A 1 75 ? -8.188 26.625 -2.791 1 98.31 75 LEU A N 1
ATOM 572 C CA . LEU A 1 75 ? -7.699 26.406 -4.148 1 98.31 75 LEU A CA 1
ATOM 573 C C . LEU A 1 75 ? -8.188 25.047 -4.672 1 98.31 75 LEU A C 1
ATOM 575 O O . LEU A 1 75 ? -8.039 24.031 -4 1 98.31 75 LEU A O 1
ATOM 579 N N . ALA A 1 76 ? -8.867 25.078 -5.855 1 98.56 76 ALA A N 1
ATOM 580 C CA . ALA A 1 76 ? -9.289 23.828 -6.484 1 98.56 76 ALA A CA 1
ATOM 581 C C . ALA A 1 76 ? -8.117 23.141 -7.188 1 98.56 76 ALA A C 1
ATOM 583 O O . ALA A 1 76 ? -7.402 23.781 -7.973 1 98.56 76 ALA A O 1
ATOM 584 N N . CYS A 1 77 ? -7.855 21.844 -6.852 1 98.62 77 CYS A N 1
ATOM 585 C CA . CYS A 1 77 ? -6.762 21.094 -7.449 1 98.62 77 CYS A CA 1
ATOM 586 C C . CYS A 1 77 ? -6.973 19.594 -7.281 1 98.62 77 CYS A C 1
ATOM 588 O O . CYS A 1 77 ? -7.34 19.125 -6.199 1 98.62 77 CYS A O 1
ATOM 590 N N . ASP A 1 78 ? -6.84 18.844 -8.359 1 98.25 78 ASP A N 1
ATOM 591 C CA . ASP A 1 78 ? -6.742 17.406 -8.242 1 98.25 78 ASP A CA 1
ATOM 592 C C . ASP A 1 78 ? -5.32 16.984 -7.875 1 98.25 78 ASP A C 1
ATOM 594 O O . ASP A 1 78 ? -4.477 16.797 -8.75 1 98.25 78 ASP A O 1
ATOM 598 N N . VAL A 1 79 ? -5.148 16.703 -6.637 1 98.38 79 VAL A N 1
ATOM 599 C CA . VAL A 1 79 ? -3.789 16.5 -6.145 1 98.38 79 VAL A CA 1
ATOM 600 C C . VAL A 1 79 ? -3.332 15.078 -6.457 1 98.38 79 VAL A C 1
ATOM 602 O O . VAL A 1 79 ? -2.188 14.711 -6.18 1 98.38 79 VAL A O 1
ATOM 605 N N . SER A 1 80 ? -4.215 14.203 -7.055 1 97.75 80 SER A N 1
ATOM 606 C CA . SER A 1 80 ? -3.756 12.906 -7.539 1 97.75 80 SER A CA 1
ATOM 607 C C . SER A 1 80 ? -2.936 13.055 -8.812 1 97.75 80 SER A C 1
ATOM 609 O O . SER A 1 80 ? -2.25 12.117 -9.227 1 97.75 80 SER A O 1
ATOM 611 N N . ASP A 1 81 ? -3.059 14.188 -9.445 1 97.94 81 ASP A N 1
ATOM 612 C CA . ASP A 1 81 ? -2.244 14.539 -10.609 1 97.94 81 ASP A CA 1
ATOM 613 C C . ASP A 1 81 ? -0.965 15.258 -10.18 1 97.94 81 ASP A C 1
ATOM 615 O O . ASP A 1 81 ? -1.021 16.344 -9.617 1 97.94 81 ASP A O 1
ATOM 619 N N . TYR A 1 82 ? 0.118 14.688 -10.492 1 98.44 82 TYR A N 1
ATOM 620 C CA . TYR A 1 82 ? 1.398 15.188 -10.008 1 98.44 82 TYR A CA 1
ATOM 621 C C . TYR A 1 82 ? 1.668 16.594 -10.516 1 98.44 82 TYR A C 1
ATOM 623 O O . TYR A 1 82 ? 2.08 17.469 -9.75 1 98.44 82 TYR A O 1
ATOM 631 N N . GLU A 1 83 ? 1.499 16.812 -11.789 1 98.44 83 GLU A N 1
ATOM 632 C CA . GLU A 1 83 ? 1.794 18.109 -12.383 1 98.44 83 GLU A CA 1
ATOM 633 C C . GLU A 1 83 ? 0.869 19.188 -11.828 1 98.44 83 GLU A C 1
ATOM 635 O O . GLU A 1 83 ? 1.303 20.312 -11.57 1 98.44 83 GLU A O 1
ATOM 640 N N . ALA A 1 84 ? -0.391 18.859 -11.664 1 98.62 84 ALA A N 1
ATOM 641 C CA . ALA A 1 84 ? -1.331 19.797 -11.047 1 98.62 84 ALA A CA 1
ATOM 642 C C . ALA A 1 84 ? -0.914 20.141 -9.625 1 98.62 84 ALA A C 1
ATOM 644 O O . ALA A 1 84 ? -1.047 21.281 -9.188 1 98.62 84 ALA A O 1
ATOM 645 N N . THR A 1 85 ? -0.411 19.156 -8.922 1 98.75 85 THR A N 1
ATOM 646 C CA . THR A 1 85 ? 0.017 19.359 -7.539 1 98.75 85 THR A CA 1
ATOM 647 C C . THR A 1 85 ? 1.266 20.234 -7.48 1 98.75 85 THR A C 1
ATOM 649 O O . THR A 1 85 ? 1.4 21.062 -6.586 1 98.75 85 THR A O 1
ATOM 652 N N . ALA A 1 86 ? 2.156 20 -8.422 1 98.44 86 ALA A N 1
ATOM 653 C CA . ALA A 1 86 ? 3.346 20.844 -8.508 1 98.44 86 ALA A CA 1
ATOM 654 C C . ALA A 1 86 ? 2.967 22.297 -8.75 1 98.44 86 ALA A C 1
ATOM 656 O O . ALA A 1 86 ? 3.537 23.203 -8.141 1 98.44 86 ALA A O 1
ATOM 657 N N . GLU A 1 87 ? 2.039 22.484 -9.594 1 98.38 87 GLU A N 1
ATOM 658 C CA . GLU A 1 87 ? 1.555 23.828 -9.875 1 98.38 87 GLU A CA 1
ATOM 659 C C . GLU A 1 87 ? 0.879 24.438 -8.648 1 98.38 87 GLU A C 1
ATOM 661 O O . GLU A 1 87 ? 0.99 25.641 -8.406 1 98.38 87 GLU A O 1
ATOM 666 N N . LEU A 1 88 ? 0.15 23.641 -7.938 1 98.5 88 LEU A N 1
ATOM 667 C CA . LEU A 1 88 ? -0.469 24.078 -6.691 1 98.5 88 LEU A CA 1
ATOM 668 C C . LEU A 1 88 ? 0.575 24.641 -5.734 1 98.5 88 LEU A C 1
ATOM 670 O O . LEU A 1 88 ? 0.389 25.734 -5.18 1 98.5 88 LEU A O 1
ATOM 674 N N . TRP A 1 89 ? 1.674 23.938 -5.57 1 98.31 89 TRP A N 1
ATOM 675 C CA . TRP A 1 89 ? 2.717 24.375 -4.641 1 98.31 89 TRP A CA 1
ATOM 676 C C . TRP A 1 89 ? 3.42 25.625 -5.148 1 98.31 89 TRP A C 1
ATOM 678 O O . TRP A 1 89 ? 3.793 26.5 -4.359 1 98.31 89 TRP A O 1
ATOM 688 N N . ARG A 1 90 ? 3.586 25.75 -6.441 1 97.25 90 ARG A N 1
ATOM 689 C CA . ARG A 1 90 ? 4.141 26.969 -7 1 97.25 90 ARG A CA 1
ATOM 690 C C . ARG A 1 90 ? 3.256 28.172 -6.668 1 97.25 90 ARG A C 1
ATOM 692 O O . ARG A 1 90 ? 3.754 29.219 -6.258 1 97.25 90 ARG A O 1
ATOM 699 N N . THR A 1 91 ? 2.002 27.984 -6.84 1 97.69 91 THR A N 1
ATOM 700 C CA . THR A 1 91 ? 1.037 29.031 -6.535 1 97.69 91 THR A CA 1
ATOM 701 C C . THR A 1 91 ? 1.095 29.406 -5.059 1 97.69 91 THR A C 1
ATOM 703 O O . THR A 1 91 ? 1.105 30.594 -4.715 1 97.69 91 THR A O 1
ATOM 706 N N . ILE A 1 92 ? 1.194 28.422 -4.172 1 97.5 92 ILE A N 1
ATOM 707 C CA . ILE A 1 92 ? 1.197 28.641 -2.73 1 97.5 92 ILE A CA 1
ATOM 708 C C . ILE A 1 92 ? 2.457 29.391 -2.32 1 97.5 92 ILE A C 1
ATOM 710 O O . ILE A 1 92 ? 2.379 30.406 -1.605 1 97.5 92 ILE A O 1
ATOM 714 N N . ILE A 1 93 ? 3.584 28.984 -2.84 1 95.69 93 ILE A N 1
ATOM 715 C CA . ILE A 1 93 ? 4.875 29.5 -2.395 1 95.69 93 ILE A CA 1
ATOM 716 C C . ILE A 1 93 ? 5.176 30.812 -3.1 1 95.69 93 ILE A C 1
ATOM 718 O O . ILE A 1 93 ? 5.531 31.812 -2.455 1 95.69 93 ILE A O 1
ATOM 722 N N . GLU A 1 94 ? 4.984 30.875 -4.375 1 94.19 94 GLU A N 1
ATOM 723 C CA . GLU A 1 94 ? 5.445 32 -5.168 1 94.19 94 GLU A CA 1
ATOM 724 C C . GLU A 1 94 ? 4.367 33.094 -5.266 1 94.19 94 GLU A C 1
ATOM 726 O O . GLU A 1 94 ? 4.652 34.281 -5.082 1 94.19 94 GLU A O 1
ATOM 731 N N . ASP A 1 95 ? 3.191 32.656 -5.609 1 93.69 95 ASP A N 1
ATOM 732 C CA . ASP A 1 95 ? 2.137 33.656 -5.848 1 93.69 95 ASP A CA 1
ATOM 733 C C . ASP A 1 95 ? 1.56 34.156 -4.527 1 93.69 95 ASP A C 1
ATOM 735 O O . ASP A 1 95 ? 1.342 35.375 -4.367 1 93.69 95 ASP A O 1
ATOM 739 N N . LYS A 1 96 ? 1.334 33.312 -3.586 1 93.62 96 LYS A N 1
ATOM 740 C CA . LYS A 1 96 ? 0.701 33.688 -2.328 1 93.62 96 LYS A CA 1
ATOM 741 C C . LYS A 1 96 ? 1.744 34 -1.257 1 93.62 96 LYS A C 1
ATOM 743 O O . LYS A 1 96 ? 1.438 34.625 -0.246 1 93.62 96 LYS A O 1
ATOM 748 N N . GLY A 1 97 ? 2.967 33.5 -1.47 1 93 97 GLY A N 1
ATOM 749 C CA . GLY A 1 97 ? 4.047 33.75 -0.528 1 93 97 GLY A CA 1
ATOM 750 C C . GLY A 1 97 ? 3.844 33.062 0.81 1 93 97 GLY A C 1
ATOM 751 O O . GLY A 1 97 ? 4.176 33.625 1.856 1 93 97 GLY A O 1
ATOM 752 N N . VAL A 1 98 ? 3.158 32 0.748 1 93.62 98 VAL A N 1
ATOM 753 C CA . VAL A 1 98 ? 2.848 31.281 1.971 1 93.62 98 VAL A CA 1
ATOM 754 C C . VAL A 1 98 ? 3.717 30.031 2.059 1 93.62 98 VAL A C 1
ATOM 756 O O . VAL A 1 98 ? 3.957 29.359 1.05 1 93.62 98 VAL A O 1
ATOM 759 N N . ASP A 1 99 ? 4.281 29.734 3.186 1 94.38 99 ASP A N 1
ATOM 760 C CA . ASP A 1 99 ? 4.996 28.516 3.535 1 94.38 99 ASP A CA 1
ATOM 761 C C . ASP A 1 99 ? 4.312 27.781 4.691 1 94.38 99 ASP A C 1
ATOM 763 O O . ASP A 1 99 ? 4.523 28.125 5.855 1 94.38 99 ASP A O 1
ATOM 767 N N . PRO A 1 100 ? 3.52 26.812 4.383 1 97.38 100 PRO A N 1
ATOM 768 C CA . PRO A 1 100 ? 2.67 26.203 5.414 1 97.38 100 PRO A CA 1
ATOM 769 C C . PRO A 1 100 ? 3.473 25.578 6.543 1 97.38 100 PRO A C 1
ATOM 771 O O . PRO A 1 100 ? 4.523 24.969 6.297 1 97.38 100 PRO A O 1
ATOM 774 N N . ASP A 1 101 ? 2.912 25.734 7.793 1 97.94 101 ASP A N 1
ATOM 775 C CA . ASP A 1 101 ? 3.469 25.094 8.977 1 97.94 101 ASP A CA 1
ATOM 776 C C . ASP A 1 101 ? 2.945 23.672 9.125 1 97.94 101 ASP A C 1
ATOM 778 O O . ASP A 1 101 ? 3.648 22.797 9.641 1 97.94 101 ASP A O 1
ATOM 782 N N . PHE A 1 102 ? 1.704 23.469 8.773 1 98.56 102 PHE A N 1
ATOM 783 C CA . PHE A 1 102 ? 1.021 22.188 8.867 1 98.56 102 PHE A CA 1
ATOM 784 C C . PHE A 1 102 ? 0.481 21.75 7.512 1 98.56 102 PHE A C 1
ATOM 786 O O . PHE A 1 102 ? -0.06 22.562 6.766 1 98.56 102 PHE A O 1
ATOM 793 N N . ILE A 1 103 ? 0.717 20.531 7.156 1 98.75 103 ILE A N 1
ATOM 794 C CA . ILE A 1 103 ? 0.197 19.938 5.93 1 98.75 103 ILE A CA 1
ATOM 795 C C . ILE A 1 103 ? -0.646 18.703 6.262 1 98.75 103 ILE A C 1
ATOM 797 O O . ILE A 1 103 ? -0.109 17.656 6.621 1 98.75 103 ILE A O 1
ATOM 801 N N . PHE A 1 104 ? -1.953 18.875 6.172 1 98.88 104 PHE A N 1
ATOM 802 C CA . PHE A 1 104 ? -2.879 17.781 6.43 1 98.88 104 PHE A CA 1
ATOM 803 C C . PHE A 1 104 ? -3.312 17.125 5.125 1 98.88 104 PHE A C 1
ATOM 805 O O . PHE A 1 104 ? -3.953 17.766 4.285 1 98.88 104 PHE A O 1
ATOM 812 N N . CYS A 1 105 ? -2.973 15.867 4.93 1 98.75 105 CYS A N 1
ATOM 813 C CA . CYS A 1 105 ? -3.373 15.094 3.758 1 98.75 105 CYS A CA 1
ATOM 814 C C . CYS A 1 105 ? -4.609 14.258 4.055 1 98.75 105 CYS A C 1
ATOM 816 O O . CYS A 1 105 ? -4.508 13.047 4.258 1 98.75 105 CYS A O 1
ATOM 818 N N . CYS A 1 106 ? -5.773 14.891 3.898 1 97.75 106 CYS A N 1
ATOM 819 C CA . CYS A 1 106 ? -7.008 14.266 4.355 1 97.75 106 CYS A CA 1
ATOM 820 C C . CYS A 1 106 ? -7.816 13.727 3.182 1 97.75 106 CYS A C 1
ATOM 822 O O . CYS A 1 106 ? -8.875 13.125 3.373 1 97.75 106 CYS A O 1
ATOM 824 N N . ALA A 1 107 ? -7.332 13.961 1.958 1 95.44 107 ALA A N 1
ATOM 825 C CA . ALA A 1 107 ? -8.07 13.438 0.807 1 95.44 107 ALA A CA 1
ATOM 826 C C . ALA A 1 107 ? -8.109 11.914 0.822 1 95.44 107 ALA A C 1
ATOM 828 O O . ALA A 1 107 ? -7.105 11.266 1.128 1 95.44 107 ALA A O 1
ATOM 829 N N . GLY A 1 108 ? -9.242 11.312 0.587 1 93.56 108 GLY A N 1
ATOM 830 C CA . GLY A 1 108 ? -9.391 9.867 0.53 1 93.56 108 GLY A CA 1
ATOM 831 C C . GLY A 1 108 ? -10.836 9.414 0.482 1 93.56 108 GLY A C 1
ATOM 832 O O . GLY A 1 108 ? -11.742 10.172 0.839 1 93.56 108 GLY A O 1
ATOM 833 N N . SER A 1 109 ? -11.039 8.234 -0.032 1 91.94 109 SER A N 1
ATOM 834 C CA . SER A 1 109 ? -12.359 7.613 -0.082 1 91.94 109 SER A CA 1
ATOM 835 C C . SER A 1 109 ? -12.258 6.102 -0.249 1 91.94 109 SER A C 1
ATOM 837 O O . SER A 1 109 ? -11.273 5.598 -0.79 1 91.94 109 SER A O 1
ATOM 839 N N . SER A 1 110 ? -13.219 5.422 0.311 1 93.56 110 SER A N 1
ATOM 840 C CA . SER A 1 110 ? -13.289 3.971 0.167 1 93.56 110 SER A CA 1
ATOM 841 C C . SER A 1 110 ? -14.531 3.555 -0.619 1 93.56 110 SER A C 1
ATOM 843 O O . SER A 1 110 ? -15.539 4.254 -0.607 1 93.56 110 SER A O 1
ATOM 845 N N . VAL A 1 111 ? -14.422 2.521 -1.377 1 93.69 111 VAL A N 1
ATOM 846 C CA . VAL A 1 111 ? -15.539 1.824 -2.014 1 93.69 111 VAL A CA 1
ATOM 847 C C . VAL A 1 111 ? -15.586 0.378 -1.526 1 93.69 111 VAL A C 1
ATOM 849 O O . VAL A 1 111 ? -15.102 -0.53 -2.203 1 93.69 111 VAL A O 1
ATOM 852 N N . PRO A 1 112 ? -16.188 0.224 -0.36 1 93.31 112 PRO A N 1
ATOM 853 C CA . PRO A 1 112 ? -16.266 -1.146 0.15 1 93.31 112 PRO A CA 1
ATOM 854 C C . PRO A 1 112 ? -17.156 -2.043 -0.707 1 93.31 112 PRO A C 1
ATOM 856 O O . PRO A 1 112 ? -18.344 -1.765 -0.865 1 93.31 112 PRO A O 1
ATOM 859 N N . LYS A 1 113 ? -16.625 -2.984 -1.309 1 95.25 113 LYS A N 1
ATOM 860 C CA . LYS A 1 113 ? -17.266 -3.996 -2.152 1 95.25 113 LYS A CA 1
ATOM 861 C C . LYS A 1 113 ? -16.469 -5.301 -2.133 1 95.25 113 LYS A C 1
ATOM 863 O O . LYS A 1 113 ? -15.289 -5.312 -1.784 1 95.25 113 LYS A O 1
ATOM 868 N N . LEU A 1 114 ? -17.156 -6.387 -2.426 1 93.38 114 LEU A N 1
ATOM 869 C CA . LEU A 1 114 ? -16.406 -7.613 -2.668 1 93.38 114 LEU A CA 1
ATOM 870 C C . LEU A 1 114 ? -15.492 -7.461 -3.881 1 93.38 114 LEU A C 1
ATOM 872 O O . LEU A 1 114 ? -15.82 -6.746 -4.828 1 93.38 114 LEU A O 1
ATOM 876 N N . PHE A 1 115 ? -14.359 -8.188 -3.777 1 96.12 115 PHE A N 1
ATOM 877 C CA . PHE A 1 115 ? -13.344 -8.102 -4.816 1 96.12 115 PHE A CA 1
ATOM 878 C C . PHE A 1 115 ? -13.938 -8.406 -6.188 1 96.12 115 PHE A C 1
ATOM 880 O O . PHE A 1 115 ? -13.625 -7.738 -7.172 1 96.12 115 PHE A O 1
ATOM 887 N N . SER A 1 116 ? -14.867 -9.336 -6.262 1 94.75 116 SER A N 1
ATOM 888 C CA . SER A 1 116 ? -15.516 -9.75 -7.5 1 94.75 116 SER A CA 1
ATOM 889 C C . SER A 1 116 ? -16.469 -8.68 -8.016 1 94.75 116 SER A C 1
ATOM 891 O O . SER A 1 116 ? -16.828 -8.672 -9.195 1 94.75 116 SER A O 1
ATOM 893 N N . GLU A 1 117 ? -16.875 -7.762 -7.176 1 95.5 117 GLU A N 1
ATOM 894 C CA . GLU A 1 117 ? -17.875 -6.762 -7.531 1 95.5 117 GLU A CA 1
ATOM 895 C C . GLU A 1 117 ? -1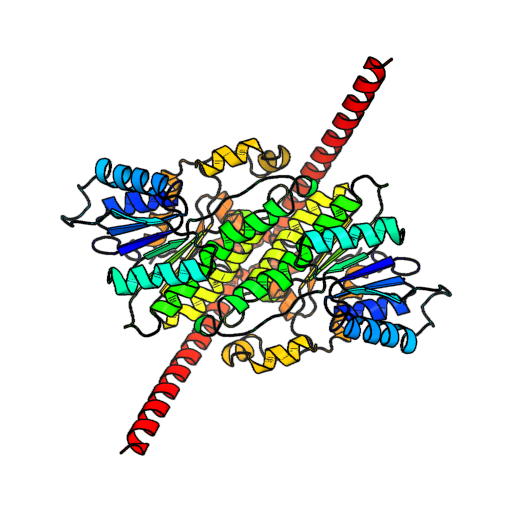7.219 -5.426 -7.867 1 95.5 117 GLU A C 1
ATOM 897 O O . GLU A 1 117 ? -17.891 -4.496 -8.328 1 95.5 117 GLU A O 1
ATOM 902 N N . LEU A 1 118 ? -15.945 -5.316 -7.645 1 96.81 118 LEU A N 1
ATOM 903 C CA . LEU A 1 118 ? -15.211 -4.102 -7.984 1 96.81 118 LEU A CA 1
ATOM 904 C C . LEU A 1 118 ? -14.945 -4.031 -9.484 1 96.81 118 LEU A C 1
ATOM 906 O O . LEU A 1 118 ? -14.766 -5.059 -10.141 1 96.81 118 LEU A O 1
ATOM 910 N N . SER A 1 119 ? -14.992 -2.816 -10.039 1 97.44 119 SER A N 1
ATOM 911 C CA . SER A 1 119 ? -14.539 -2.59 -11.406 1 97.44 119 SER A CA 1
ATOM 912 C C . SER A 1 119 ? -13.062 -2.205 -11.445 1 97.44 119 SER A C 1
ATOM 914 O O . SER A 1 119 ? -12.492 -1.813 -10.422 1 97.44 119 SER A O 1
ATOM 916 N N . GLY A 1 120 ? -12.445 -2.363 -12.648 1 97.56 120 GLY A N 1
ATOM 917 C CA . GLY A 1 120 ? -11.086 -1.89 -12.82 1 97.56 120 GLY A CA 1
ATOM 918 C C . GLY A 1 120 ? -10.922 -0.414 -12.508 1 97.56 120 GLY A C 1
ATOM 919 O O . GLY A 1 120 ? -9.906 -0.004 -11.938 1 97.56 120 GLY A O 1
ATOM 920 N N . GLN A 1 121 ? -11.875 0.294 -12.875 1 97.38 121 GLN A N 1
ATOM 921 C CA . GLN A 1 121 ? -11.852 1.73 -12.617 1 97.38 121 GLN A CA 1
ATOM 922 C C . GLN A 1 121 ? -11.883 2.025 -11.125 1 97.38 121 GLN A C 1
ATOM 924 O O . GLN A 1 121 ? -11.18 2.922 -10.648 1 97.38 121 GLN A O 1
ATOM 929 N N . GLU A 1 122 ? -12.719 1.351 -10.359 1 96.62 122 GLU A N 1
ATOM 930 C CA . GLU A 1 122 ? -12.797 1.546 -8.914 1 96.62 122 GLU A CA 1
ATOM 931 C C . GLU A 1 122 ? -11.469 1.209 -8.242 1 96.62 122 GLU A C 1
ATOM 933 O O . GLU A 1 122 ? -11.039 1.904 -7.32 1 96.62 122 GLU A O 1
ATOM 938 N N . LEU A 1 123 ? -10.828 0.132 -8.703 1 97.38 123 LEU A N 1
ATOM 939 C CA . LEU A 1 123 ? -9.523 -0.24 -8.172 1 97.38 123 LEU A CA 1
ATOM 940 C C . LEU A 1 123 ? -8.492 0.859 -8.43 1 97.38 123 LEU A C 1
ATOM 942 O O . LEU A 1 123 ? -7.777 1.269 -7.512 1 97.38 123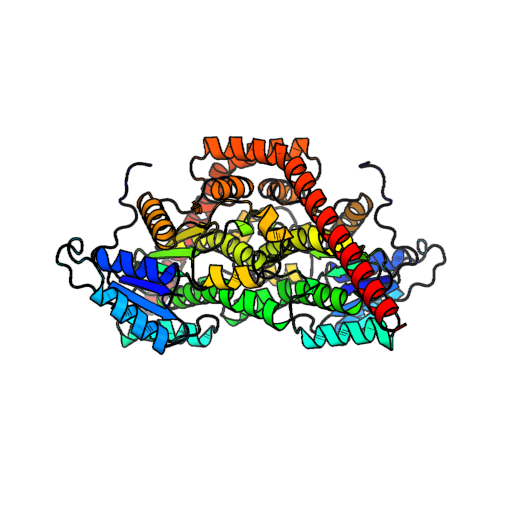 LEU A O 1
ATOM 946 N N . ALA A 1 124 ? -8.453 1.341 -9.633 1 96.69 124 ALA A N 1
ATOM 947 C CA . ALA A 1 124 ? -7.504 2.391 -10 1 96.69 124 ALA A CA 1
ATOM 948 C C . ALA A 1 124 ? -7.789 3.678 -9.234 1 96.69 124 ALA A C 1
ATOM 950 O O . ALA A 1 124 ? -6.859 4.363 -8.797 1 96.69 124 ALA A O 1
ATOM 951 N N . GLN A 1 125 ? -9.039 3.984 -9.086 1 95.44 125 GLN A N 1
ATOM 952 C CA . GLN A 1 125 ? -9.445 5.203 -8.391 1 95.44 125 GLN A CA 1
ATOM 953 C C . GLN A 1 125 ? -9.055 5.156 -6.914 1 95.44 125 GLN A C 1
ATOM 955 O O . GLN A 1 125 ? -8.727 6.184 -6.316 1 95.44 125 GLN A O 1
ATOM 960 N N . GLY A 1 126 ? -9.086 3.998 -6.348 1 96.19 126 GLY A N 1
ATOM 961 C CA . GLY A 1 126 ? -8.672 3.855 -4.961 1 96.19 126 GLY A CA 1
ATOM 962 C C . GLY A 1 126 ? -7.262 4.352 -4.711 1 96.19 126 GLY A C 1
ATOM 963 O O . GLY A 1 126 ? -7.035 5.176 -3.82 1 96.19 126 GLY A O 1
ATOM 964 N N . MET A 1 127 ? -6.324 3.938 -5.531 1 97.5 127 MET A N 1
ATOM 965 C CA . MET A 1 127 ? -4.926 4.336 -5.383 1 97.5 127 MET A CA 1
ATOM 966 C C . MET A 1 127 ? -4.746 5.816 -5.703 1 97.5 127 MET A C 1
ATOM 968 O O . MET A 1 127 ? -3.975 6.512 -5.039 1 97.5 127 MET A O 1
ATOM 972 N N . LYS A 1 128 ? -5.461 6.277 -6.648 1 96.62 128 LYS A N 1
ATOM 973 C CA . LYS A 1 128 ? -5.367 7.672 -7.07 1 96.62 128 LYS A CA 1
ATOM 974 C C . LYS A 1 128 ? -5.805 8.617 -5.957 1 96.62 128 LYS A C 1
ATOM 976 O O . LYS A 1 128 ? -5.086 9.555 -5.609 1 96.62 128 LYS A O 1
ATOM 981 N N . VAL A 1 129 ? -6.906 8.375 -5.363 1 96 129 VAL A N 1
ATOM 982 C CA . VAL A 1 129 ? -7.535 9.312 -4.438 1 96 129 VAL A CA 1
ATOM 983 C C . VAL A 1 129 ? -6.875 9.203 -3.064 1 96 129 VAL A C 1
ATOM 985 O O . VAL A 1 129 ? -6.77 10.195 -2.342 1 96 129 VAL A O 1
ATOM 988 N N . ASN A 1 130 ? -6.43 8.008 -2.742 1 97.69 130 ASN A N 1
ATOM 989 C CA . ASN A 1 130 ? -5.945 7.805 -1.38 1 97.69 130 ASN A CA 1
ATOM 990 C C . ASN A 1 130 ? -4.426 7.93 -1.298 1 97.69 130 ASN A C 1
ATOM 992 O O . ASN A 1 130 ? -3.904 8.648 -0.447 1 97.69 130 ASN A O 1
ATOM 996 N N . TYR A 1 131 ? -3.707 7.285 -2.139 1 98.62 131 TYR A N 1
ATOM 997 C CA . TYR A 1 131 ? -2.256 7.234 -2.004 1 98.62 131 TYR A CA 1
ATOM 998 C C . TYR A 1 131 ? -1.597 8.367 -2.777 1 98.62 131 TYR A C 1
ATOM 1000 O O . TYR A 1 131 ? -0.801 9.133 -2.221 1 98.62 131 TYR A O 1
ATOM 1008 N N . TYR A 1 132 ? -1.923 8.508 -4.129 1 98.56 132 TYR A N 1
ATOM 1009 C CA . TYR A 1 132 ? -1.276 9.523 -4.957 1 98.56 132 TYR A CA 1
ATOM 1010 C C . TYR A 1 132 ? -1.58 10.922 -4.438 1 98.56 132 TYR A C 1
ATOM 1012 O O . TYR A 1 132 ? -0.732 11.812 -4.512 1 98.56 132 TYR A O 1
ATOM 1020 N N . SER A 1 133 ? -2.742 11.094 -3.924 1 98.44 133 SER A N 1
ATOM 1021 C CA . SER A 1 133 ? -3.096 12.398 -3.379 1 98.44 133 SER A CA 1
ATOM 1022 C C . SER A 1 133 ? -2.158 12.797 -2.244 1 98.44 133 SER A C 1
ATOM 1024 O O . SER A 1 133 ? -1.756 13.961 -2.143 1 98.44 133 SER A O 1
ATOM 1026 N N . ALA A 1 134 ? -1.758 11.852 -1.424 1 98.56 134 ALA A N 1
ATOM 1027 C CA . ALA A 1 134 ? -0.893 12.141 -0.282 1 98.56 134 ALA A CA 1
ATOM 1028 C C . ALA A 1 134 ? 0.565 12.258 -0.716 1 98.56 134 ALA A C 1
ATOM 1030 O O . ALA A 1 134 ? 1.232 13.25 -0.395 1 98.56 134 ALA A O 1
ATOM 1031 N N . VAL A 1 135 ? 1.052 11.289 -1.49 1 98.81 135 VAL A N 1
ATOM 1032 C CA . VAL A 1 135 ? 2.469 11.25 -1.834 1 98.81 135 VAL A CA 1
ATOM 1033 C C . VAL A 1 135 ? 2.82 12.43 -2.734 1 98.81 135 VAL A C 1
ATOM 1035 O O . VAL A 1 135 ? 3.904 13.008 -2.619 1 98.81 135 VAL A O 1
ATOM 1038 N N . ASN A 1 136 ? 1.912 12.812 -3.617 1 98.81 136 ASN A N 1
ATOM 1039 C CA . ASN A 1 136 ? 2.166 13.953 -4.496 1 98.81 136 ASN A CA 1
ATOM 1040 C C . ASN A 1 136 ? 2.277 15.258 -3.713 1 98.81 136 ASN A C 1
ATOM 1042 O O . ASN A 1 136 ? 3.17 16.062 -3.969 1 98.81 136 ASN A O 1
ATOM 1046 N N . VAL A 1 137 ? 1.379 15.43 -2.768 1 98.81 137 VAL A N 1
ATOM 1047 C CA . VAL A 1 137 ? 1.373 16.656 -1.986 1 98.81 137 VAL A CA 1
ATOM 1048 C C . VAL A 1 137 ? 2.676 16.781 -1.199 1 98.81 137 VAL A C 1
ATOM 1050 O O . VAL A 1 137 ? 3.314 17.844 -1.199 1 98.81 137 VAL A O 1
ATOM 1053 N N . VAL A 1 138 ? 3.07 15.727 -0.57 1 98.75 138 VAL A N 1
ATOM 1054 C CA . VAL A 1 138 ? 4.27 15.758 0.259 1 98.75 138 VAL A CA 1
ATOM 1055 C C . VAL A 1 138 ? 5.504 15.922 -0.624 1 98.75 138 VAL A C 1
ATOM 1057 O O . VAL A 1 138 ? 6.398 16.719 -0.31 1 98.75 138 VAL A O 1
ATOM 1060 N N . HIS A 1 139 ? 5.539 15.195 -1.738 1 98.75 139 HIS A N 1
ATOM 1061 C CA . HIS A 1 139 ? 6.711 15.227 -2.607 1 98.75 139 HIS A CA 1
ATOM 1062 C C . HIS A 1 139 ? 6.875 16.594 -3.268 1 98.75 139 HIS A C 1
ATOM 1064 O O . HIS A 1 139 ? 7.965 17.156 -3.256 1 98.75 139 HIS A O 1
ATOM 1070 N N . CYS A 1 140 ? 5.812 17.094 -3.846 1 98.62 140 CYS A N 1
ATOM 1071 C CA . CYS A 1 140 ? 5.859 18.406 -4.496 1 98.62 140 CYS A CA 1
ATOM 1072 C C . CYS A 1 140 ? 6.156 19.5 -3.488 1 98.62 140 CYS A C 1
ATOM 1074 O O . CYS A 1 140 ? 6.898 20.438 -3.787 1 98.62 140 CYS A O 1
ATOM 1076 N N . GLY A 1 141 ? 5.535 19.391 -2.307 1 98.19 141 GLY A N 1
ATOM 1077 C CA . GLY A 1 141 ? 5.816 20.359 -1.264 1 98.19 141 GLY A CA 1
ATOM 1078 C C . GLY A 1 141 ? 7.273 20.375 -0.838 1 98.19 141 GLY A C 1
ATOM 1079 O O . GLY A 1 141 ? 7.867 21.453 -0.681 1 98.19 141 GLY A O 1
ATOM 1080 N N . HIS A 1 142 ? 7.816 19.188 -0.647 1 97.19 142 HIS A N 1
ATOM 1081 C CA . HIS A 1 142 ? 9.227 19.062 -0.273 1 97.19 142 HIS A CA 1
ATOM 1082 C C . HIS A 1 142 ? 10.133 19.656 -1.342 1 97.19 142 HIS A C 1
ATOM 1084 O O . HIS A 1 142 ? 11.055 20.406 -1.025 1 97.19 142 HIS A O 1
ATOM 1090 N N . LYS A 1 143 ? 9.812 19.391 -2.596 1 96.62 143 LYS A N 1
ATOM 1091 C CA . LYS A 1 143 ? 10.617 19.906 -3.699 1 96.62 143 LYS A CA 1
ATOM 1092 C C . LYS A 1 143 ? 10.508 21.438 -3.781 1 96.62 143 LYS A C 1
ATOM 1094 O O . LYS A 1 143 ? 11.492 22.109 -4.094 1 96.62 143 LYS A O 1
ATOM 1099 N N . ALA A 1 144 ? 9.383 21.922 -3.488 1 96 144 ALA A N 1
ATOM 1100 C CA . ALA A 1 144 ? 9.133 23.344 -3.594 1 96 144 ALA A CA 1
ATOM 1101 C C . ALA A 1 144 ? 9.828 24.109 -2.469 1 96 144 ALA A C 1
ATOM 1103 O O . ALA A 1 144 ? 10.094 25.312 -2.596 1 96 144 ALA A O 1
ATOM 1104 N N . THR A 1 145 ? 10.195 23.453 -1.37 1 94.06 145 THR A N 1
ATOM 1105 C CA . THR A 1 145 ? 10.672 24.188 -0.197 1 94.06 145 THR A CA 1
ATOM 1106 C C . THR A 1 145 ? 12.094 23.75 0.167 1 94.06 145 THR A C 1
ATOM 1108 O O . THR A 1 145 ? 12.68 24.266 1.117 1 94.06 145 THR A O 1
ATOM 1111 N N . ILE A 1 146 ? 12.641 22.797 -0.612 1 91.81 146 ILE A N 1
ATOM 1112 C CA . ILE A 1 146 ? 13.883 22.125 -0.249 1 91.81 146 ILE A CA 1
ATOM 1113 C C . ILE A 1 146 ? 15.023 23.141 -0.19 1 91.81 146 ILE A C 1
ATOM 1115 O O . ILE A 1 146 ? 15.953 22.984 0.603 1 91.81 146 ILE A O 1
ATOM 1119 N N . ASN A 1 147 ? 14.969 24.156 -0.92 1 88.69 147 ASN A N 1
ATOM 1120 C CA . ASN A 1 147 ? 16.047 25.156 -0.981 1 88.69 147 ASN A CA 1
ATOM 1121 C C . ASN A 1 147 ? 15.734 26.359 -0.113 1 88.69 147 ASN A C 1
ATOM 1123 O O . ASN A 1 147 ? 16.5 27.328 -0.085 1 88.69 147 ASN A O 1
ATOM 1127 N N . LYS A 1 148 ? 14.648 26.344 0.572 1 88.25 148 LYS A N 1
ATOM 1128 C CA . LYS A 1 148 ? 14.297 27.438 1.479 1 88.25 148 LYS A CA 1
ATOM 1129 C C . LYS A 1 148 ? 14.93 27.219 2.854 1 88.25 148 LYS A C 1
ATOM 1131 O O . LYS A 1 148 ? 15.523 26.172 3.119 1 88.25 148 LYS A O 1
ATOM 1136 N N . GLU A 1 149 ? 14.844 28.297 3.611 1 87.62 149 GLU A N 1
ATOM 1137 C CA . GLU A 1 149 ? 15.305 28.188 4.992 1 87.62 149 GLU A CA 1
ATOM 1138 C C . GLU A 1 149 ? 14.547 27.109 5.746 1 87.62 149 GLU A C 1
ATOM 1140 O O . GLU A 1 149 ? 13.328 26.953 5.574 1 87.62 149 GLU A O 1
ATOM 1145 N N . LYS A 1 150 ? 15.336 26.484 6.496 1 86.75 150 LYS A N 1
ATOM 1146 C CA . LYS A 1 150 ? 14.734 25.406 7.266 1 86.75 150 LYS A CA 1
ATOM 1147 C C . LYS A 1 150 ? 13.656 25.938 8.211 1 86.75 150 LYS A C 1
ATOM 1149 O O . LYS A 1 150 ? 13.859 26.953 8.875 1 86.75 150 LYS A O 1
ATOM 1154 N N . LYS A 1 151 ? 12.594 25.359 8.117 1 91.56 151 LYS A N 1
ATOM 1155 C CA . LYS A 1 151 ? 11.43 25.656 8.945 1 91.56 151 LYS A CA 1
ATOM 1156 C C . LYS A 1 151 ? 10.773 24.375 9.453 1 91.56 151 LYS A C 1
ATOM 1158 O O . LYS A 1 151 ? 10.789 23.359 8.766 1 91.56 151 LYS A O 1
ATOM 1163 N N . HIS A 1 152 ? 10.281 24.531 10.688 1 94.44 152 HIS A N 1
ATOM 1164 C CA . HIS A 1 152 ? 9.547 23.391 11.211 1 94.44 152 HIS A CA 1
ATOM 1165 C C . HIS A 1 152 ? 8.203 23.219 10.508 1 94.44 152 HIS A C 1
ATOM 1167 O O . HIS A 1 152 ? 7.406 24.156 10.461 1 94.44 152 HIS A O 1
ATOM 1173 N N . ARG A 1 153 ? 8.023 22.109 9.914 1 96.69 153 ARG A N 1
ATOM 1174 C CA . ARG A 1 153 ? 6.762 21.75 9.273 1 96.69 153 ARG A CA 1
ATOM 1175 C C . ARG A 1 153 ? 6.246 20.406 9.805 1 96.69 153 ARG A C 1
ATOM 1177 O O . ARG A 1 153 ? 7.031 19.516 10.133 1 96.69 153 ARG A O 1
ATOM 1184 N N . HIS A 1 154 ? 4.973 20.344 9.938 1 98 154 HIS A N 1
ATOM 1185 C CA . HIS A 1 154 ? 4.34 19.109 10.406 1 98 154 HIS A CA 1
ATOM 1186 C C . HIS A 1 154 ? 3.41 18.531 9.352 1 98 154 HIS A C 1
ATOM 1188 O O . HIS A 1 154 ? 2.41 19.156 8.984 1 98 154 HIS A O 1
ATOM 1194 N N . ILE A 1 155 ? 3.824 17.422 8.805 1 98.31 155 ILE A N 1
ATOM 1195 C CA . ILE A 1 155 ? 2.994 16.688 7.855 1 98.31 155 ILE A CA 1
ATOM 1196 C C . ILE A 1 155 ? 2.131 15.672 8.602 1 98.31 155 ILE A C 1
ATOM 1198 O O . ILE A 1 155 ? 2.635 14.914 9.43 1 98.31 155 ILE A O 1
ATOM 1202 N N . VAL A 1 156 ? 0.838 15.695 8.352 1 98.12 156 VAL A N 1
ATOM 1203 C CA . VAL A 1 156 ? -0.08 14.727 8.945 1 98.12 156 VAL A CA 1
ATOM 1204 C C . VAL A 1 156 ? -0.751 13.906 7.844 1 98.12 156 VAL A C 1
ATOM 1206 O O . VAL A 1 156 ? -1.526 14.445 7.047 1 98.12 156 VAL A O 1
ATOM 1209 N N . LEU A 1 157 ? -0.406 12.633 7.777 1 98 157 LEU A N 1
ATOM 1210 C CA . LEU A 1 157 ? -0.987 11.695 6.824 1 98 157 LEU A CA 1
ATOM 1211 C C . LEU A 1 157 ? -2.15 10.93 7.453 1 98 157 LEU A C 1
ATOM 1213 O O . LEU A 1 157 ? -2.207 10.773 8.672 1 98 157 LEU A O 1
ATOM 1217 N N . PHE A 1 158 ? -3.059 10.5 6.602 1 96.31 158 PHE A N 1
ATOM 1218 C CA . PHE A 1 158 ? -4.207 9.75 7.09 1 96.31 158 PHE A CA 1
ATOM 1219 C C . PHE A 1 158 ? -4.246 8.359 6.473 1 96.31 158 PHE A C 1
ATOM 1221 O O . PHE A 1 158 ? -4.578 8.203 5.297 1 96.31 158 PHE A O 1
ATOM 1228 N N . SER A 1 159 ? -3.885 7.414 7.23 1 93.94 159 SER A N 1
ATOM 1229 C CA . SER A 1 159 ? -4.082 6.008 6.895 1 93.94 159 SER A CA 1
ATOM 1230 C C . SER A 1 159 ? -5.422 5.5 7.41 1 93.94 159 SER A C 1
ATOM 1232 O O . SER A 1 159 ? -6.445 6.168 7.266 1 93.94 159 SER A O 1
ATOM 1234 N N . SER A 1 160 ? -5.48 4.371 7.91 1 89 160 SER A N 1
ATOM 1235 C CA . SER A 1 160 ? -6.688 3.76 8.461 1 89 160 SER A CA 1
ATOM 1236 C C . SER A 1 160 ? -6.348 2.561 9.336 1 89 160 SER A C 1
ATOM 1238 O O . SER A 1 160 ? -5.266 1.981 9.219 1 89 160 SER A O 1
ATOM 1240 N N . THR A 1 161 ? -7.289 2.277 10.195 1 81.88 161 THR A N 1
ATOM 1241 C CA . THR A 1 161 ? -7.113 1.075 11 1 81.88 161 THR A CA 1
ATOM 1242 C C . THR A 1 161 ? -7.086 -0.17 10.117 1 81.88 161 THR A C 1
ATOM 1244 O O . THR A 1 161 ? -6.422 -1.155 10.445 1 81.88 161 THR A O 1
ATOM 1247 N N . VAL A 1 162 ? -7.699 -0.133 8.977 1 85 162 VAL A N 1
ATOM 1248 C CA . VAL A 1 162 ? -7.75 -1.289 8.086 1 85 162 VAL A CA 1
ATOM 1249 C C . VAL A 1 162 ? -6.379 -1.519 7.457 1 85 162 VAL A C 1
ATOM 1251 O O . VAL A 1 162 ? -6.105 -2.598 6.926 1 85 162 VAL A O 1
ATOM 1254 N N . ALA A 1 163 ? -5.48 -0.519 7.5 1 86.44 163 ALA A N 1
ATOM 1255 C CA . ALA A 1 163 ? -4.102 -0.728 7.062 1 86.44 163 ALA A CA 1
ATOM 1256 C C . ALA A 1 163 ? -3.395 -1.745 7.953 1 86.44 163 ALA A C 1
ATOM 1258 O O . ALA A 1 163 ? -2.516 -2.477 7.492 1 86.44 163 ALA A O 1
ATOM 1259 N N . SER A 1 164 ? -3.781 -1.77 9.203 1 74.31 164 SER A N 1
ATOM 1260 C CA . SER A 1 164 ? -3.168 -2.67 10.172 1 74.31 164 SER A CA 1
ATOM 1261 C C . SER A 1 164 ? -3.842 -4.039 10.164 1 74.31 164 SER A C 1
ATOM 1263 O O . SER A 1 164 ? -3.201 -5.055 10.438 1 74.31 164 SER A O 1
ATOM 1265 N N . TYR A 1 165 ? -5.07 -4.051 9.828 1 76.81 165 TYR A N 1
ATOM 1266 C CA . TYR A 1 165 ? -5.824 -5.297 9.758 1 76.81 165 TYR A CA 1
ATOM 1267 C C . TYR A 1 165 ? -6.789 -5.285 8.578 1 76.81 165 TYR A C 1
ATOM 1269 O O . TYR A 1 165 ? -7.984 -5.031 8.75 1 76.81 165 TYR A O 1
ATOM 1277 N N . PRO A 1 166 ? -6.293 -5.617 7.438 1 85.12 166 PRO A N 1
ATOM 1278 C CA . PRO A 1 166 ? -7.156 -5.652 6.254 1 85.12 166 PRO A CA 1
ATOM 1279 C C . PRO A 1 166 ? -8.086 -6.863 6.242 1 85.12 166 PRO A C 1
ATOM 1281 O O . PRO A 1 166 ? -7.688 -7.957 6.648 1 85.12 166 PRO A O 1
ATOM 1284 N N . PHE A 1 167 ? -9.281 -6.672 5.824 1 83.19 167 PHE A N 1
ATOM 1285 C CA . PHE A 1 167 ? -10.219 -7.789 5.754 1 83.19 167 PHE A CA 1
ATOM 1286 C C . PHE A 1 167 ? -11.203 -7.605 4.602 1 83.19 167 PHE A C 1
ATOM 1288 O O . PHE A 1 167 ? -11.25 -6.535 3.99 1 83.19 167 PHE A O 1
ATOM 1295 N N . ILE A 1 168 ? -11.969 -8.578 4.359 1 88 168 ILE A N 1
ATOM 1296 C CA . ILE A 1 168 ? -12.867 -8.734 3.221 1 88 168 ILE A CA 1
ATOM 1297 C C . ILE A 1 168 ? -13.719 -7.477 3.066 1 88 168 ILE A C 1
ATOM 1299 O O . ILE A 1 168 ? -14.219 -6.934 4.055 1 88 168 ILE A O 1
ATOM 1303 N N . GLY A 1 169 ? -13.891 -7.004 1.91 1 92.44 169 GLY A N 1
ATOM 1304 C CA . GLY A 1 169 ? -14.719 -5.852 1.596 1 92.44 169 GLY A CA 1
ATOM 1305 C C . GLY A 1 169 ? -13.922 -4.586 1.37 1 92.44 169 GLY A C 1
ATOM 1306 O O . GLY A 1 169 ? -14.438 -3.607 0.823 1 92.44 169 GLY A O 1
ATOM 1307 N N . TYR A 1 170 ? -12.641 -4.594 1.743 1 93.75 170 TYR A N 1
ATOM 1308 C CA . TYR A 1 170 ? -11.82 -3.391 1.652 1 93.75 170 TYR A CA 1
ATOM 1309 C C . TYR A 1 170 ? -10.656 -3.596 0.688 1 93.75 170 TYR A C 1
ATOM 1311 O O . TYR A 1 170 ? -9.602 -2.973 0.835 1 93.75 170 TYR A O 1
ATOM 1319 N N . GLY A 1 171 ? -10.875 -4.395 -0.343 1 94.94 171 GLY A N 1
ATOM 1320 C CA . GLY A 1 171 ? -9.844 -4.672 -1.331 1 94.94 171 GLY A CA 1
ATOM 1321 C C . GLY A 1 171 ? -9.398 -3.436 -2.094 1 94.94 171 GLY A C 1
ATOM 1322 O O . GLY A 1 171 ? -8.258 -3.348 -2.533 1 94.94 171 GLY A O 1
ATOM 1323 N N . GLN A 1 172 ? -10.289 -2.502 -2.283 1 96.25 172 GLN A N 1
ATOM 1324 C CA . GLN A 1 172 ? -9.992 -1.264 -2.996 1 96.25 172 GLN A CA 1
ATOM 1325 C C . GLN A 1 172 ? -9.328 -0.242 -2.074 1 96.25 172 GLN A C 1
ATOM 1327 O O . GLN A 1 172 ? -8.664 0.683 -2.539 1 96.25 172 GLN A O 1
ATOM 1332 N N . TYR A 1 173 ? -9.344 -0.398 -0.812 1 96.38 173 TYR A N 1
ATOM 1333 C CA . TYR A 1 173 ? -9.062 0.664 0.146 1 96.38 173 TYR A CA 1
ATOM 1334 C C . TYR A 1 173 ? -7.887 0.29 1.043 1 96.38 173 TYR A C 1
ATOM 1336 O O . TYR A 1 173 ? -6.898 1.021 1.118 1 96.38 173 TYR A O 1
ATOM 1344 N N . ALA A 1 174 ? -7.914 -0.837 1.657 1 93.69 174 ALA A N 1
ATOM 1345 C CA . ALA A 1 174 ? -6.938 -1.24 2.664 1 93.69 174 ALA A CA 1
ATOM 1346 C C . ALA A 1 174 ? -5.52 -1.204 2.1 1 93.69 174 ALA A C 1
ATOM 1348 O O . ALA A 1 174 ? -4.602 -0.699 2.748 1 93.69 174 ALA A O 1
ATOM 1349 N N . PRO A 1 175 ? -5.336 -1.672 0.853 1 97.19 175 PRO A N 1
ATOM 1350 C CA . PRO A 1 175 ? -3.979 -1.61 0.304 1 97.19 175 PRO A CA 1
ATOM 1351 C C . PRO A 1 175 ? -3.453 -0.181 0.189 1 97.19 175 PRO A C 1
ATOM 1353 O O . PRO A 1 175 ? -2.271 0.068 0.44 1 97.19 175 PRO A O 1
ATOM 1356 N N . THR A 1 176 ? -4.273 0.777 -0.18 1 98.12 176 THR A N 1
ATOM 1357 C CA . THR A 1 176 ? -3.846 2.162 -0.342 1 98.12 176 THR A CA 1
ATOM 1358 C C . THR A 1 176 ? -3.434 2.762 1 1 98.12 176 THR A C 1
ATOM 1360 O O . THR A 1 176 ? -2.451 3.504 1.078 1 98.12 176 THR A O 1
ATOM 1363 N N . LYS A 1 177 ? -4.168 2.418 2.002 1 95.88 177 LYS A N 1
ATOM 1364 C CA . LYS A 1 177 ? -3.891 2.955 3.33 1 95.88 177 LYS A CA 1
ATOM 1365 C C . LYS A 1 177 ? -2.682 2.27 3.961 1 95.88 177 LYS A C 1
ATOM 1367 O O . LYS A 1 177 ? -1.93 2.893 4.715 1 95.88 177 LYS A O 1
ATOM 1372 N N . ALA A 1 178 ? -2.479 1.008 3.611 1 93.06 178 ALA A N 1
ATOM 1373 C CA . ALA A 1 178 ? -1.236 0.342 3.994 1 93.06 178 ALA A CA 1
ATOM 1374 C C . ALA A 1 178 ? -0.029 1.026 3.359 1 93.06 178 ALA A C 1
ATOM 1376 O O . ALA A 1 178 ? 1.016 1.174 3.998 1 93.06 178 ALA A O 1
ATOM 1377 N N . ALA A 1 179 ? -0.196 1.38 2.143 1 97.12 179 ALA A N 1
ATOM 1378 C CA . ALA A 1 179 ? 0.869 2.094 1.443 1 97.12 179 ALA A CA 1
ATOM 1379 C C . ALA A 1 179 ? 1.195 3.412 2.139 1 97.12 179 ALA A C 1
ATOM 1381 O O . ALA A 1 179 ? 2.367 3.768 2.291 1 97.12 179 ALA A O 1
ATOM 1382 N N . ILE A 1 180 ? 0.197 4.129 2.592 1 97.12 180 ILE A N 1
ATOM 1383 C CA . ILE A 1 180 ? 0.383 5.395 3.287 1 97.12 180 ILE A CA 1
ATOM 1384 C C . ILE A 1 180 ? 1.14 5.16 4.594 1 97.12 180 ILE A C 1
ATOM 1386 O O . ILE A 1 180 ? 2.039 5.926 4.945 1 97.12 180 ILE A O 1
ATOM 1390 N N . SER A 1 181 ? 0.731 4.168 5.281 1 91.38 181 SER A N 1
ATOM 1391 C CA . SER A 1 181 ? 1.405 3.83 6.531 1 91.38 181 SER A CA 1
ATOM 1392 C C . SER A 1 181 ? 2.891 3.572 6.309 1 91.38 181 SER A C 1
ATOM 1394 O O . SER A 1 181 ? 3.734 4.078 7.051 1 91.38 181 SER A O 1
ATOM 1396 N N . SER A 1 182 ? 3.184 2.777 5.293 1 91.75 182 SER A N 1
ATOM 1397 C CA . SER A 1 182 ? 4.566 2.49 4.926 1 91.75 182 SER A CA 1
ATOM 1398 C C . SER A 1 182 ? 5.316 3.766 4.555 1 91.75 182 SER A C 1
ATOM 1400 O O . SER A 1 182 ? 6.441 3.984 5.008 1 91.75 182 SER A O 1
ATOM 1402 N N . LEU A 1 183 ? 4.727 4.586 3.797 1 95.81 183 LEU A N 1
ATOM 1403 C CA . LEU A 1 183 ? 5.32 5.844 3.354 1 95.81 183 LEU A CA 1
ATOM 1404 C C . LEU A 1 183 ? 5.641 6.742 4.543 1 95.81 183 LEU A C 1
ATOM 1406 O O . LEU A 1 183 ? 6.68 7.406 4.566 1 95.81 183 LEU A O 1
ATOM 1410 N N . SER A 1 184 ? 4.746 6.777 5.527 1 92.81 184 SER A N 1
ATOM 1411 C CA . SER A 1 184 ? 4.902 7.66 6.68 1 92.81 184 SER A CA 1
ATOM 1412 C C . SER A 1 184 ? 6.195 7.363 7.434 1 92.81 184 SER A C 1
ATOM 1414 O O . SER A 1 184 ? 6.863 8.281 7.918 1 92.81 184 SER A O 1
ATOM 1416 N N . ILE A 1 185 ? 6.582 6.141 7.477 1 85.88 185 ILE A N 1
ATOM 1417 C CA . ILE A 1 185 ? 7.785 5.727 8.188 1 85.88 185 ILE A CA 1
ATOM 1418 C C . ILE A 1 185 ? 9.023 6.242 7.457 1 85.88 185 ILE A C 1
ATOM 1420 O O . ILE A 1 185 ? 9.93 6.805 8.078 1 85.88 185 ILE A O 1
ATOM 1424 N N . ILE A 1 186 ? 9.023 6.066 6.184 1 90.62 186 ILE A N 1
ATOM 1425 C CA . ILE A 1 186 ? 10.164 6.473 5.371 1 90.62 186 ILE A CA 1
ATOM 1426 C C . ILE A 1 186 ? 10.289 7.996 5.383 1 90.62 186 ILE A C 1
ATOM 1428 O O . ILE A 1 186 ? 11.383 8.539 5.52 1 90.62 186 ILE A O 1
ATOM 1432 N N . LEU A 1 187 ? 9.156 8.656 5.277 1 94.19 187 LEU A N 1
ATOM 1433 C CA . LEU A 1 187 ? 9.164 10.109 5.27 1 94.19 187 LEU A CA 1
ATOM 1434 C C . LEU A 1 187 ? 9.68 10.664 6.598 1 94.19 187 LEU A C 1
ATOM 1436 O O . LEU A 1 187 ? 10.375 11.68 6.625 1 94.19 187 LEU A O 1
ATOM 1440 N N . ARG A 1 188 ? 9.32 10.039 7.707 1 88.81 188 ARG A N 1
ATOM 1441 C CA . ARG A 1 188 ? 9.812 10.469 9.008 1 88.81 188 ARG A CA 1
ATOM 1442 C C . ARG A 1 188 ? 11.336 10.438 9.055 1 88.81 188 ARG A C 1
ATOM 1444 O O . ARG A 1 188 ? 11.961 11.344 9.609 1 88.81 188 ARG A O 1
ATOM 1451 N N . GLN A 1 189 ? 11.867 9.406 8.461 1 85.62 189 GLN A N 1
ATOM 1452 C CA . GLN A 1 189 ? 13.32 9.242 8.453 1 85.62 189 GLN A CA 1
ATOM 1453 C C . GLN A 1 189 ? 13.984 10.273 7.543 1 85.62 189 GLN A C 1
ATOM 1455 O O . GLN A 1 189 ? 14.977 10.898 7.922 1 85.62 189 GLN A O 1
ATOM 1460 N N . GLU A 1 190 ? 13.469 10.5 6.387 1 90.25 190 GLU A N 1
ATOM 1461 C CA . GLU A 1 190 ? 14.156 11.273 5.355 1 90.25 190 GLU A CA 1
ATOM 1462 C C . GLU A 1 190 ? 13.922 12.766 5.543 1 90.25 190 GLU A C 1
ATOM 1464 O O . GLU A 1 190 ? 14.82 13.578 5.285 1 90.25 190 GLU A O 1
ATOM 1469 N N . LEU A 1 191 ? 12.727 13.102 6.004 1 93.44 191 LEU A N 1
ATOM 1470 C CA . LEU A 1 191 ? 12.367 14.516 5.969 1 93.44 191 LEU A CA 1
ATOM 1471 C C . LEU A 1 191 ? 12.719 15.195 7.289 1 93.44 191 LEU A C 1
ATOM 1473 O O . LEU A 1 191 ? 12.734 16.422 7.371 1 93.44 191 LEU A O 1
ATOM 1477 N N . ALA A 1 192 ? 13.055 14.406 8.289 1 88.12 192 ALA A N 1
ATOM 1478 C CA . ALA A 1 192 ? 13.445 14.977 9.578 1 88.12 192 ALA A CA 1
ATOM 1479 C C . ALA A 1 192 ? 14.633 15.93 9.414 1 88.12 192 ALA A C 1
ATOM 1481 O O . ALA A 1 192 ? 14.695 16.969 10.078 1 88.12 192 ALA A O 1
ATOM 1482 N N . HIS A 1 193 ? 15.469 15.602 8.516 1 85.62 193 HIS A N 1
ATOM 1483 C CA . HIS A 1 193 ? 16.656 16.406 8.266 1 85.62 193 HIS A CA 1
ATOM 1484 C C . HIS A 1 193 ? 16.297 17.781 7.727 1 85.62 193 HIS A C 1
ATOM 1486 O O . HIS A 1 193 ? 17.047 18.734 7.918 1 85.62 193 HIS A O 1
ATOM 1492 N N . TYR A 1 194 ? 15.203 17.906 7.125 1 90.81 194 TYR A N 1
ATOM 1493 C CA . TYR A 1 194 ? 14.781 19.156 6.504 1 90.81 194 TYR A CA 1
ATOM 1494 C C . TYR A 1 194 ? 13.82 19.906 7.414 1 90.81 194 TYR A C 1
ATOM 1496 O O . TYR A 1 194 ? 13.211 20.891 6.992 1 90.81 194 TYR A O 1
ATOM 1504 N N . GLY A 1 195 ? 13.594 19.375 8.648 1 91.62 195 GLY A N 1
ATOM 1505 C CA . GLY A 1 195 ? 12.797 20.109 9.625 1 91.62 195 GLY A CA 1
ATOM 1506 C C . GLY A 1 195 ? 11.352 19.641 9.68 1 91.62 195 GLY A C 1
ATOM 1507 O O . GLY A 1 195 ? 10.539 20.219 10.406 1 91.62 195 GLY A O 1
ATOM 1508 N N . TYR A 1 196 ? 11.031 18.594 8.953 1 94.69 196 TYR A N 1
ATOM 1509 C CA . TYR A 1 196 ? 9.656 18.109 8.938 1 94.69 196 TYR A CA 1
ATOM 1510 C C . TYR A 1 196 ? 9.406 17.156 10.102 1 94.69 196 TYR A C 1
ATOM 1512 O O . TYR A 1 196 ? 10.273 16.359 10.461 1 94.69 196 TYR A O 1
ATOM 1520 N N . ARG A 1 197 ? 8.336 17.297 10.75 1 93.62 197 ARG A N 1
ATOM 1521 C CA . ARG A 1 197 ? 7.727 16.219 11.523 1 93.62 197 ARG A CA 1
ATOM 1522 C C . ARG A 1 197 ? 6.645 15.508 10.719 1 93.62 197 ARG A C 1
ATOM 1524 O O . ARG A 1 197 ? 5.887 16.141 9.984 1 93.62 197 ARG A O 1
ATOM 1531 N N . VAL A 1 198 ? 6.617 14.18 10.805 1 94 198 VAL A N 1
ATOM 1532 C CA . VAL A 1 198 ? 5.633 13.406 10.047 1 94 198 VAL A CA 1
ATOM 1533 C C . VAL A 1 198 ? 4.809 12.547 11.008 1 94 198 VAL A C 1
ATOM 1535 O O . VAL A 1 198 ? 5.359 11.727 11.742 1 94 198 VAL A O 1
ATOM 1538 N N . SER A 1 199 ? 3.529 12.797 11.039 1 92.44 199 SER A N 1
ATOM 1539 C CA . SER A 1 199 ? 2.588 11.977 11.797 1 92.44 199 SER A CA 1
ATOM 1540 C C . SER A 1 199 ? 1.633 11.234 10.867 1 92.44 199 SER A C 1
ATOM 1542 O O . SER A 1 199 ? 1.388 11.672 9.742 1 92.44 199 SER A O 1
ATOM 1544 N N . CYS A 1 200 ? 1.188 10.109 11.297 1 92.12 200 CYS A N 1
ATOM 1545 C CA . CYS A 1 200 ? 0.214 9.312 10.555 1 92.12 200 CYS A CA 1
ATOM 1546 C C . CYS A 1 200 ? -0.97 8.938 11.445 1 92.12 200 CYS A C 1
ATOM 1548 O O . CYS A 1 200 ? -0.787 8.422 12.547 1 92.12 200 CYS A O 1
ATOM 1550 N N . VAL A 1 201 ? -2.145 9.297 10.992 1 92.12 201 VAL A N 1
ATOM 1551 C CA . VAL A 1 201 ? -3.375 9.023 11.727 1 92.12 201 VAL A CA 1
ATOM 1552 C C . VAL A 1 201 ? -4 7.727 11.211 1 92.12 201 VAL A C 1
ATOM 1554 O O . VAL A 1 201 ? -4.035 7.48 10.008 1 92.12 201 VAL A O 1
ATOM 1557 N N . PHE A 1 202 ? -4.426 6.871 12.102 1 87.81 202 PHE A N 1
ATOM 1558 C CA . PHE A 1 202 ? -5.105 5.617 11.805 1 87.81 202 PHE A CA 1
ATOM 1559 C C . PHE A 1 202 ? -6.52 5.613 12.375 1 87.81 202 PHE A C 1
ATOM 1561 O O . PHE A 1 202 ? -6.793 4.93 13.359 1 87.81 202 PHE A O 1
ATOM 1568 N N . PRO A 1 203 ? -7.387 6.344 11.594 1 87 203 PRO A N 1
ATOM 1569 C CA . PRO A 1 203 ? -8.758 6.441 12.109 1 87 203 PRO A CA 1
ATOM 1570 C C . PRO A 1 203 ? -9.531 5.133 11.977 1 87 203 PRO A C 1
ATOM 1572 O O . PRO A 1 203 ? -9.289 4.359 11.047 1 87 203 PRO A O 1
ATOM 1575 N N . GLY A 1 204 ? -10.391 4.93 12.977 1 80.44 204 GLY A N 1
ATOM 1576 C CA . GLY A 1 204 ? -11.445 3.941 12.805 1 80.44 204 GLY A CA 1
ATOM 1577 C C . GLY A 1 204 ? -12.648 4.484 12.062 1 80.44 204 GLY A C 1
ATOM 1578 O O . GLY A 1 204 ? -12.516 5.352 11.195 1 80.44 204 GLY A O 1
ATOM 1579 N N . SER A 1 205 ? -13.781 3.896 12.328 1 76.88 205 SER A N 1
ATOM 1580 C CA . SER A 1 205 ? -15.008 4.359 11.688 1 76.88 205 SER A CA 1
ATOM 1581 C C . SER A 1 205 ? -15.508 5.648 12.328 1 76.88 205 SER A C 1
ATOM 1583 O O . SER A 1 205 ? -15.516 5.781 13.555 1 76.88 205 SER A O 1
ATOM 1585 N N . PHE A 1 206 ? -15.727 6.625 11.492 1 76.12 206 PHE A N 1
ATOM 1586 C CA . PHE A 1 206 ? -16.359 7.855 11.93 1 76.12 206 PHE A CA 1
ATOM 1587 C C . PHE A 1 206 ? -17.375 8.344 10.898 1 76.12 206 PHE A C 1
ATOM 1589 O O . PHE A 1 206 ? -17.25 8.039 9.711 1 76.12 206 PHE A O 1
ATOM 1596 N N . ALA A 1 207 ? -18.312 9.086 11.461 1 78.19 207 ALA A N 1
ATOM 1597 C CA . ALA A 1 207 ? -19.422 9.508 10.617 1 78.19 207 ALA A CA 1
ATOM 1598 C C . ALA A 1 207 ? -19.031 10.672 9.719 1 78.19 207 ALA A C 1
ATOM 1600 O O . ALA A 1 207 ? -18.766 11.773 10.211 1 78.19 207 ALA A O 1
ATOM 1601 N N . SER A 1 208 ? -18.797 10.414 8.492 1 82.12 208 SER A N 1
ATOM 1602 C CA . SER A 1 208 ? -18.516 11.398 7.449 1 82.12 208 SER A CA 1
ATOM 1603 C C . SER A 1 208 ? -19.391 11.156 6.223 1 82.12 208 SER A C 1
ATOM 1605 O O . SER A 1 208 ? -20.125 10.164 6.152 1 82.12 208 SER A O 1
ATOM 1607 N N . GLU A 1 209 ? -19.422 12.203 5.391 1 78.56 209 GLU A N 1
ATOM 1608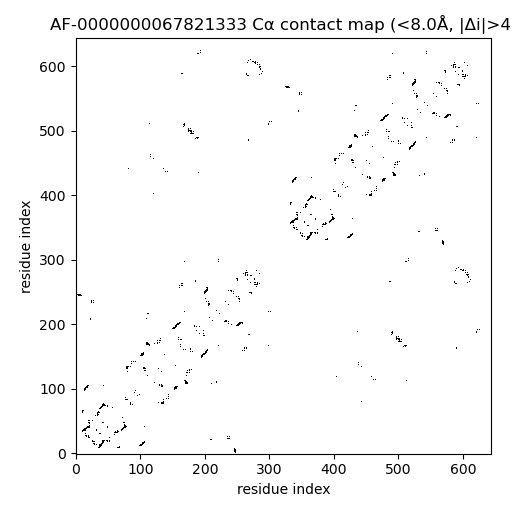 C CA . GLU A 1 209 ? -20.141 12.023 4.133 1 78.56 209 GLU A CA 1
ATOM 1609 C C . GLU A 1 209 ? -19.656 10.781 3.395 1 78.56 209 GLU A C 1
ATOM 1611 O O . GLU A 1 209 ? -20.453 10.039 2.822 1 78.56 209 GLU A O 1
ATOM 1616 N N . GLY A 1 210 ? -18.359 10.578 3.506 1 77.19 210 GLY A N 1
ATOM 1617 C CA . GLY A 1 210 ? -17.797 9.391 2.891 1 77.19 210 GLY A CA 1
ATOM 1618 C C . GLY A 1 210 ? -18.266 8.102 3.537 1 77.19 210 GLY A C 1
ATOM 1619 O O . GLY A 1 210 ? -18.578 7.129 2.844 1 77.19 210 GLY A O 1
ATOM 1620 N N . TYR A 1 211 ? -18.391 8.156 4.766 1 78 211 TYR A N 1
ATOM 1621 C CA . TYR A 1 211 ? -18.859 7 5.52 1 78 211 TYR A CA 1
ATOM 1622 C C . TYR A 1 211 ? -20.281 6.629 5.117 1 78 211 TYR A C 1
ATOM 1624 O O . TYR A 1 211 ? -20.594 5.449 4.934 1 78 211 TYR A O 1
ATOM 1632 N N . GLU A 1 212 ? -21.078 7.621 4.945 1 79 212 GLU A N 1
ATOM 1633 C CA . GLU A 1 212 ? -22.453 7.391 4.559 1 79 212 GLU A CA 1
ATOM 1634 C C . GLU A 1 212 ? -22.547 6.754 3.174 1 79 212 GLU A C 1
ATOM 1636 O O . GLU A 1 212 ? -23.359 5.859 2.947 1 79 212 GLU A O 1
ATOM 1641 N N . GLU A 1 213 ? -21.766 7.25 2.332 1 81.75 213 GLU A N 1
ATOM 1642 C CA . GLU A 1 213 ? -21.734 6.699 0.979 1 81.75 213 GLU A CA 1
ATOM 1643 C C . GLU A 1 213 ? -21.234 5.254 0.98 1 81.75 213 GLU A C 1
ATOM 1645 O O . GLU A 1 213 ? -21.75 4.418 0.237 1 81.75 213 GLU A O 1
ATOM 1650 N N . GLU A 1 214 ? -20.25 4.949 1.809 1 82.56 214 GLU A N 1
ATOM 1651 C CA . GLU A 1 214 ? -19.656 3.619 1.919 1 82.56 214 GLU A CA 1
ATOM 1652 C C . GLU A 1 214 ? -20.672 2.604 2.418 1 82.56 214 GLU A C 1
ATOM 1654 O O . GLU A 1 214 ? -20.656 1.443 1.999 1 82.56 214 GLU A O 1
ATOM 1659 N N . GLU A 1 215 ? -21.516 3.057 3.287 1 79.69 215 GLU A N 1
ATOM 1660 C CA . GLU A 1 215 ? -22.469 2.156 3.932 1 79.69 215 GLU A CA 1
ATOM 1661 C C . GLU A 1 215 ? -23.484 1.62 2.932 1 79.69 215 GLU A C 1
ATOM 1663 O O . GLU A 1 215 ? -24.078 0.559 3.145 1 79.69 215 GLU A O 1
ATOM 1668 N N . LYS A 1 216 ? -23.594 2.369 1.817 1 81.56 216 LYS A N 1
ATOM 1669 C CA . LYS A 1 216 ? -24.578 1.967 0.804 1 81.56 216 LYS A CA 1
ATOM 1670 C C . LYS A 1 216 ? -24.109 0.718 0.061 1 81.56 216 LYS A C 1
ATOM 1672 O O . LYS A 1 216 ? -24.922 -0.084 -0.39 1 81.56 216 LYS A O 1
ATOM 1677 N N . THR A 1 217 ? -22.859 0.514 -0.041 1 82.19 217 THR A N 1
ATOM 1678 C CA . THR A 1 217 ? -22.328 -0.567 -0.858 1 82.19 217 THR A CA 1
ATOM 1679 C C . THR A 1 217 ? -21.562 -1.567 0.004 1 82.19 217 THR A C 1
ATOM 1681 O O . THR A 1 217 ? -21.172 -2.633 -0.474 1 82.19 217 THR A O 1
ATOM 1684 N N . LYS A 1 218 ? -21.484 -1.31 1.239 1 88.56 218 LYS A N 1
ATOM 1685 C CA . LYS A 1 218 ? -20.688 -2.15 2.133 1 88.56 218 LYS A CA 1
ATOM 1686 C C . LYS A 1 218 ? -21.328 -3.529 2.293 1 88.56 218 LYS A C 1
ATOM 1688 O O . LYS A 1 218 ? -22.5 -3.643 2.658 1 88.56 218 LYS A O 1
ATOM 1693 N N . PRO A 1 219 ? -20.469 -4.57 1.964 1 87.69 219 PRO A N 1
ATOM 1694 C CA . PRO A 1 219 ? -21 -5.922 2.141 1 87.69 219 PRO A CA 1
ATOM 1695 C C . PRO A 1 219 ? -21.391 -6.219 3.588 1 87.69 219 PRO A C 1
ATOM 1697 O O . PRO A 1 219 ? -20.734 -5.73 4.516 1 87.69 219 PRO A O 1
ATOM 1700 N N . LYS A 1 220 ? -22.422 -6.984 3.742 1 84.19 220 LYS A N 1
ATOM 1701 C CA . LYS A 1 220 ? -22.906 -7.352 5.066 1 84.19 220 LYS A CA 1
ATOM 1702 C C . LYS A 1 220 ? -21.781 -7.941 5.922 1 84.19 220 LYS A C 1
ATOM 1704 O O . LYS A 1 220 ? -21.672 -7.621 7.105 1 84.19 220 LYS A O 1
ATOM 1709 N N . ILE A 1 221 ? -20.953 -8.781 5.305 1 85.56 221 ILE A N 1
ATOM 1710 C CA . ILE A 1 221 ? -19.891 -9.469 6.016 1 85.56 221 ILE A CA 1
ATOM 1711 C C . ILE A 1 221 ? -18.859 -8.445 6.516 1 85.56 221 ILE A C 1
ATOM 1713 O O . ILE A 1 221 ? -18.297 -8.609 7.598 1 85.56 221 ILE A O 1
ATOM 1717 N N . THR A 1 222 ? -18.547 -7.465 5.754 1 85.44 222 THR A N 1
ATOM 1718 C CA . THR A 1 222 ? -17.641 -6.398 6.148 1 85.44 222 THR A CA 1
ATOM 1719 C C . THR A 1 222 ? -18.172 -5.648 7.363 1 85.44 222 THR A C 1
ATOM 1721 O O . THR A 1 222 ? -17.422 -5.363 8.305 1 85.44 222 THR A O 1
ATOM 1724 N N . LYS A 1 223 ? -19.484 -5.336 7.312 1 81.75 223 LYS A N 1
ATOM 1725 C CA . LYS A 1 223 ? -20.141 -4.66 8.43 1 81.75 223 LYS A CA 1
ATOM 1726 C C . LYS A 1 223 ? -20.047 -5.492 9.703 1 81.75 223 LYS A C 1
ATOM 1728 O O . LYS A 1 223 ? -19.859 -4.949 10.797 1 81.75 223 LYS A O 1
ATOM 1733 N N . GLU A 1 224 ? -20.219 -6.758 9.531 1 77.12 224 GLU A N 1
ATOM 1734 C CA . GLU A 1 224 ? -20.188 -7.672 10.672 1 77.12 224 GLU A CA 1
ATOM 1735 C C . GLU A 1 224 ? -18.797 -7.715 11.312 1 77.12 224 GLU A C 1
ATOM 1737 O O . GLU A 1 224 ? -18.672 -7.711 12.539 1 77.12 224 GLU A O 1
ATOM 1742 N N . ILE A 1 225 ? -17.812 -7.801 10.508 1 73.31 225 ILE A N 1
ATOM 1743 C CA . ILE A 1 225 ? -16.438 -7.859 11.008 1 73.31 225 ILE A CA 1
ATOM 1744 C C . ILE A 1 225 ? -16.062 -6.531 11.664 1 73.31 225 ILE A C 1
ATOM 1746 O O . ILE A 1 225 ? -15.414 -6.508 12.703 1 73.31 225 ILE A O 1
ATOM 1750 N N . GLU A 1 226 ? -16.359 -5.465 10.969 1 70.44 226 GLU A N 1
ATOM 1751 C CA . GLU A 1 226 ? -16.078 -4.137 11.5 1 70.44 226 GLU A CA 1
ATOM 1752 C C . GLU A 1 226 ? -16.734 -3.936 12.867 1 70.44 226 GLU A C 1
ATOM 1754 O O . GLU A 1 226 ? -16.172 -3.258 13.734 1 70.44 226 GLU A O 1
ATOM 1759 N N . GLY A 1 227 ? -17.531 -4.836 13.133 1 61.31 227 GLY A N 1
ATOM 1760 C CA . GLY A 1 227 ? -18.219 -4.77 14.406 1 61.31 227 GLY A CA 1
ATOM 1761 C C . GLY A 1 227 ? -19.062 -3.523 14.562 1 61.31 227 GLY A C 1
ATOM 1762 O O . GLY A 1 227 ? -19.125 -2.688 13.656 1 61.31 227 GLY A O 1
ATOM 1763 N N . ALA A 1 228 ? -19.781 -3.547 15.727 1 50.78 228 ALA A N 1
ATOM 1764 C CA . ALA A 1 228 ? -20.828 -2.646 16.203 1 50.78 228 ALA A CA 1
ATOM 1765 C C . ALA A 1 228 ? -20.234 -1.307 16.641 1 50.78 228 ALA A C 1
ATOM 1767 O O . ALA A 1 228 ? -20.938 -0.472 17.219 1 50.78 228 ALA A O 1
ATOM 1768 N N . SER A 1 229 ? -18.844 -1.136 16.438 1 54.25 229 SER A N 1
ATOM 1769 C CA . SER A 1 229 ? -18.594 0.155 17.078 1 54.25 229 SER A CA 1
ATOM 1770 C C . SER A 1 229 ? -19.266 1.286 16.312 1 54.25 229 SER A C 1
ATOM 1772 O O . SER A 1 229 ? -19.047 1.439 15.109 1 54.25 229 SER A O 1
ATOM 1774 N N . PRO A 1 230 ? -20.109 1.778 16.938 1 61.38 230 PRO A N 1
ATOM 1775 C CA . PRO A 1 230 ? -20.781 2.91 16.297 1 61.38 230 PRO A CA 1
ATOM 1776 C C . PRO A 1 230 ? -19.812 3.979 15.812 1 61.38 230 PRO A C 1
ATOM 1778 O O . PRO A 1 230 ? -18.797 4.234 16.453 1 61.38 230 PRO A O 1
ATOM 1781 N N . ALA A 1 231 ? -19.953 4.344 14.586 1 75.06 231 ALA A N 1
ATOM 1782 C CA . ALA A 1 231 ? -19.172 5.445 14.031 1 75.06 231 ALA A CA 1
ATOM 1783 C C . ALA A 1 231 ? -19.266 6.688 14.914 1 75.06 231 ALA A C 1
ATOM 1785 O O . ALA A 1 231 ? -20.375 7.09 15.305 1 75.06 231 ALA A O 1
ATOM 1786 N N . ILE A 1 232 ? -18.078 7.277 15.352 1 79.75 232 ILE A N 1
ATOM 1787 C CA . ILE A 1 232 ? -18.078 8.523 16.109 1 79.75 232 ILE A CA 1
ATOM 1788 C C . ILE A 1 232 ? -18.297 9.703 15.156 1 79.75 232 ILE A C 1
ATOM 1790 O O . ILE A 1 232 ? -17.984 9.609 13.961 1 79.75 232 ILE A O 1
ATOM 1794 N N . PRO A 1 233 ? -18.844 10.758 15.742 1 87.62 233 PRO A N 1
ATOM 1795 C CA . PRO A 1 233 ? -18.938 11.945 14.891 1 87.62 233 PRO A CA 1
ATOM 1796 C C . PRO A 1 233 ? -17.578 12.406 14.367 1 87.62 233 PRO A C 1
ATOM 1798 O O . PRO A 1 233 ? -16.594 12.344 15.086 1 87.62 233 PRO A O 1
ATOM 1801 N N . SER A 1 234 ? -17.578 12.875 13.172 1 91.06 234 SER A N 1
ATOM 1802 C CA . SER A 1 234 ? -16.344 13.273 12.508 1 91.06 234 SER A CA 1
ATOM 1803 C C . SER A 1 234 ? -15.625 14.359 13.305 1 91.06 234 SER A C 1
ATOM 1805 O O . SER A 1 234 ? -14.391 14.352 13.406 1 91.06 234 SER A O 1
ATOM 1807 N N . ILE A 1 235 ? -16.359 15.281 13.938 1 93.31 235 ILE A N 1
ATOM 1808 C CA . ILE A 1 235 ? -15.781 16.391 14.688 1 93.31 235 ILE A CA 1
ATOM 1809 C C . ILE A 1 235 ? -15.094 15.852 15.945 1 93.31 235 ILE A C 1
ATOM 1811 O O . ILE A 1 235 ? -14.07 16.391 16.375 1 93.31 235 ILE A O 1
ATOM 1815 N N . GLU A 1 236 ? -15.633 14.805 16.5 1 90.06 236 GLU A N 1
ATOM 1816 C CA . GLU A 1 236 ? -15 14.172 17.656 1 90.06 236 GLU A CA 1
ATOM 1817 C C . GLU A 1 236 ? -13.695 13.492 17.25 1 90.06 236 GLU A C 1
ATOM 1819 O O . GLU A 1 236 ? -12.711 13.531 18 1 90.06 236 GLU A O 1
ATOM 1824 N N . CYS A 1 237 ? -13.766 12.844 16.109 1 90.38 237 CYS A N 1
ATOM 1825 C CA . CYS A 1 237 ? -12.539 12.25 15.586 1 90.38 237 CYS A CA 1
ATOM 1826 C C . CYS A 1 237 ? -11.469 13.32 15.375 1 90.38 237 CYS A C 1
ATOM 1828 O O . CYS A 1 237 ? -10.312 13.133 15.766 1 90.38 237 CYS A O 1
ATOM 1830 N N . CYS A 1 238 ? -11.875 14.422 14.836 1 94.75 238 CYS A N 1
ATOM 1831 C CA . CYS A 1 238 ? -10.984 15.555 14.609 1 94.75 238 CYS A CA 1
ATOM 1832 C C . CYS A 1 238 ? -10.375 16.047 15.914 1 94.75 238 CYS A C 1
ATOM 1834 O O . CYS A 1 238 ? -9.156 16.219 16 1 94.75 238 CYS A O 1
ATOM 1836 N N . ASP A 1 239 ? -11.203 16.219 16.938 1 94.38 239 ASP A N 1
ATOM 1837 C CA . ASP A 1 239 ? -10.734 16.703 18.234 1 94.38 239 ASP A CA 1
ATOM 1838 C C . ASP A 1 239 ? -9.719 15.734 18.844 1 94.38 239 ASP A C 1
ATOM 1840 O O . ASP A 1 239 ? -8.727 16.156 19.438 1 94.38 239 ASP A O 1
ATOM 1844 N N . TYR A 1 240 ? -10.039 14.5 18.641 1 89.69 240 TYR A N 1
ATOM 1845 C CA . TYR A 1 240 ? -9.125 13.484 19.172 1 89.69 240 TYR A CA 1
ATOM 1846 C C . TYR A 1 240 ? -7.789 13.531 18.438 1 89.69 240 TYR A C 1
ATOM 1848 O O . TYR A 1 240 ? -6.73 13.469 19.078 1 89.69 240 TYR A O 1
ATOM 1856 N N . VAL A 1 241 ? -7.785 13.633 17.172 1 92.62 241 VAL A N 1
ATOM 1857 C CA . VAL A 1 241 ? -6.578 13.688 16.359 1 92.62 241 VAL A CA 1
ATOM 1858 C C . VAL A 1 241 ? -5.73 14.891 16.766 1 92.62 241 VAL A C 1
ATOM 1860 O O . VAL A 1 241 ? -4.535 14.75 17.031 1 92.62 241 VAL A O 1
ATOM 1863 N N . LEU A 1 242 ? -6.332 16.094 16.891 1 95.75 242 LEU A N 1
ATOM 1864 C CA . LEU A 1 242 ? -5.598 17.297 17.234 1 95.75 242 LEU A CA 1
ATOM 1865 C C . LEU A 1 242 ? -5.035 17.219 18.656 1 95.75 242 LEU A C 1
ATOM 1867 O O . LEU A 1 242 ? -3.93 17.703 18.906 1 95.75 242 LEU A O 1
ATOM 1871 N N . ASP A 1 243 ? -5.789 16.594 19.547 1 92.19 243 ASP A N 1
ATOM 1872 C CA . ASP A 1 243 ? -5.32 16.406 20.906 1 92.19 243 ASP A CA 1
ATOM 1873 C C . ASP A 1 243 ? -4.082 15.508 20.953 1 92.19 243 ASP A C 1
ATOM 1875 O O . ASP A 1 243 ? -3.121 15.797 21.656 1 92.19 243 ASP A O 1
ATOM 1879 N N . GLN A 1 244 ? -4.148 14.406 20.188 1 88.44 244 GLN A N 1
ATOM 1880 C CA . GLN A 1 244 ? -3.027 13.469 20.156 1 88.44 244 GLN A CA 1
ATOM 1881 C C . GLN A 1 244 ? -1.802 14.102 19.516 1 88.44 244 GLN A C 1
ATOM 1883 O O . GLN A 1 244 ? -0.67 13.859 19.938 1 88.44 244 GLN A O 1
ATOM 1888 N N . LEU A 1 245 ? -2.027 14.883 18.484 1 91.81 245 LEU A N 1
ATOM 1889 C CA . LEU A 1 245 ? -0.923 15.602 17.859 1 91.81 245 LEU A CA 1
ATOM 1890 C C . LEU A 1 245 ? -0.294 16.594 18.844 1 91.81 245 LEU A C 1
ATOM 1892 O O . LEU A 1 245 ? 0.931 16.719 18.906 1 91.81 245 LEU A O 1
ATOM 1896 N N . ALA A 1 246 ? -1.133 17.281 19.625 1 92.69 246 ALA A N 1
ATOM 1897 C CA . ALA A 1 246 ? -0.65 18.234 20.625 1 92.69 246 ALA A CA 1
ATOM 1898 C C . ALA A 1 246 ? 0.182 17.531 21.688 1 92.69 246 ALA A C 1
ATOM 1900 O O . ALA A 1 246 ? 1.124 18.109 22.234 1 92.69 246 ALA A O 1
ATOM 1901 N N . LYS A 1 247 ? -0.169 16.297 21.938 1 85 247 LYS A N 1
ATOM 1902 C CA . LYS A 1 247 ? 0.555 15.508 22.938 1 85 247 LYS A CA 1
ATOM 1903 C C . LYS A 1 247 ? 1.857 14.961 22.359 1 85 247 LYS A C 1
ATOM 1905 O O . LYS A 1 247 ? 2.682 14.406 23.078 1 85 247 LYS A O 1
ATOM 1910 N N . GLY A 1 248 ? 2.031 15.039 21.078 1 85.38 248 GLY A N 1
ATOM 1911 C CA . GLY A 1 248 ? 3.309 14.711 20.469 1 85.38 248 GLY A CA 1
ATOM 1912 C C . GLY A 1 248 ? 3.346 13.32 19.875 1 85.38 248 GLY A C 1
ATOM 1913 O O . GLY A 1 248 ? 4.422 12.789 19.578 1 85.38 248 GLY A O 1
ATOM 1914 N N . TYR A 1 249 ? 2.205 12.742 19.641 1 82 249 TYR A N 1
ATOM 1915 C CA . TYR A 1 249 ? 2.158 11.406 19.062 1 82 249 TYR A CA 1
ATOM 1916 C C . TYR A 1 249 ? 2.252 11.461 17.547 1 82 249 TYR A C 1
ATOM 1918 O O . TYR A 1 249 ? 1.655 12.336 16.906 1 82 249 TYR A O 1
ATOM 1926 N N . ASP A 1 250 ? 3.09 10.547 17 1 85.25 250 ASP A N 1
ATOM 1927 C CA . ASP A 1 250 ? 3.279 10.516 15.562 1 85.25 250 ASP A CA 1
ATOM 1928 C C . ASP A 1 250 ? 2.482 9.383 14.922 1 85.25 250 ASP A C 1
ATOM 1930 O O . ASP A 1 250 ? 2.363 9.305 13.695 1 85.25 250 ASP A O 1
ATOM 1934 N N . ALA A 1 251 ? 2.057 8.43 15.656 1 81.38 251 ALA A N 1
ATOM 1935 C CA . ALA A 1 251 ? 1.039 7.445 15.281 1 81.38 251 ALA A CA 1
ATOM 1936 C C . ALA A 1 251 ? -0.228 7.633 16.109 1 81.38 251 ALA A C 1
ATOM 1938 O O . ALA A 1 251 ? -0.225 7.391 17.328 1 81.38 251 ALA A O 1
ATOM 1939 N N . VAL A 1 252 ? -1.365 8.07 15.461 1 83.94 252 VAL A N 1
ATOM 1940 C CA . VAL A 1 252 ? -2.584 8.445 16.172 1 83.94 252 VAL A CA 1
ATOM 1941 C C . VAL A 1 252 ? -3.699 7.457 15.844 1 83.94 252 VAL A C 1
ATOM 1943 O O . VAL A 1 252 ? -4.082 7.297 14.688 1 83.94 252 VAL A O 1
ATOM 1946 N N . TYR A 1 253 ? -4.156 6.742 16.828 1 79.25 253 TYR A N 1
ATOM 1947 C CA . TYR A 1 253 ? -5.289 5.832 16.688 1 79.25 253 TYR A CA 1
ATOM 1948 C C . TYR A 1 253 ? -6.531 6.414 17.359 1 79.25 253 TYR A C 1
ATOM 1950 O O . TYR A 1 253 ? -6.473 6.902 18.484 1 79.25 253 TYR A O 1
ATOM 1958 N N . THR A 1 254 ? -7.656 6.434 16.672 1 75 254 THR A N 1
ATOM 1959 C CA . THR A 1 254 ? -8.797 7.199 17.156 1 75 254 THR A CA 1
ATOM 1960 C C . THR A 1 254 ? -9.727 6.32 17.984 1 75 254 THR A C 1
ATOM 1962 O O . THR A 1 254 ? -10.695 6.809 18.562 1 75 254 THR A O 1
ATOM 1965 N N . ASP A 1 255 ? -9.578 5.078 18.016 1 65.94 255 ASP A N 1
ATOM 1966 C CA . ASP A 1 255 ? -10.383 4.227 18.891 1 65.94 255 ASP A CA 1
ATOM 1967 C C . ASP A 1 255 ? -9.562 3.059 19.422 1 65.94 255 ASP A C 1
ATOM 1969 O O . ASP A 1 255 ? -8.445 2.812 18.969 1 65.94 255 ASP A O 1
ATOM 1973 N N . PHE A 1 256 ? -10.148 2.531 20.469 1 59.31 256 PHE A N 1
ATOM 1974 C CA . PHE A 1 256 ? -9.438 1.478 21.188 1 59.31 256 PHE A CA 1
ATOM 1975 C C . PHE A 1 256 ? -9.164 0.294 20.266 1 59.31 256 PHE A C 1
ATOM 1977 O O . PHE A 1 256 ? -8.062 -0.262 20.266 1 59.31 256 PHE A O 1
ATOM 1984 N N . ILE A 1 257 ? -10.117 -0.002 19.547 1 60.09 257 ILE A N 1
ATOM 1985 C CA . ILE A 1 257 ? -9.969 -1.131 18.641 1 60.09 257 ILE A CA 1
ATOM 1986 C C . ILE A 1 257 ? -8.875 -0.826 17.609 1 60.09 257 ILE A C 1
ATOM 1988 O O . ILE A 1 257 ? -8.047 -1.688 17.297 1 60.09 257 ILE A O 1
ATOM 1992 N N . GLY A 1 258 ? -8.898 0.389 17.172 1 60.22 258 GLY A N 1
ATOM 1993 C CA . GLY A 1 258 ? -7.84 0.808 16.266 1 60.22 258 GLY A CA 1
ATOM 1994 C C . GLY A 1 258 ? -6.457 0.742 16.891 1 60.22 258 GLY A C 1
ATOM 1995 O O . GLY A 1 258 ? -5.496 0.32 16.234 1 60.22 258 GLY A O 1
ATOM 1996 N N . TRP A 1 259 ? -6.473 1.13 18.094 1 55.41 259 TRP A N 1
ATOM 1997 C CA . TRP A 1 259 ? -5.207 1.083 18.812 1 55.41 259 TRP A CA 1
ATOM 1998 C C . TRP A 1 259 ? -4.73 -0.356 18.984 1 55.41 259 TRP A C 1
ATOM 2000 O O . TRP A 1 259 ? -3.547 -0.651 18.812 1 55.41 259 TRP A O 1
ATOM 2010 N N . LEU A 1 260 ? -5.699 -1.191 19.266 1 58.09 260 LEU A N 1
ATOM 2011 C CA . LEU A 1 260 ? -5.375 -2.605 19.422 1 58.09 260 LEU A CA 1
ATOM 2012 C C . LEU A 1 260 ? -4.867 -3.188 18.094 1 58.09 260 LEU A C 1
ATOM 2014 O O . LEU A 1 260 ? -3.867 -3.908 18.078 1 58.09 260 LEU A O 1
ATOM 2018 N N . LEU A 1 261 ? -5.535 -2.818 17.109 1 58.28 261 LEU A N 1
ATOM 2019 C CA . LEU A 1 261 ? -5.156 -3.309 15.797 1 58.28 261 LEU A CA 1
ATOM 2020 C C . LEU A 1 261 ? -3.805 -2.746 15.375 1 58.28 261 LEU A C 1
ATOM 2022 O O . LEU A 1 261 ? -3.021 -3.43 14.711 1 58.28 261 LEU A O 1
ATOM 2026 N N . GLY A 1 262 ? -3.586 -1.548 15.812 1 55.09 262 GLY A N 1
ATOM 2027 C CA . GLY A 1 262 ? -2.295 -0.927 15.555 1 55.09 262 GLY A CA 1
ATOM 2028 C C . GLY A 1 262 ? -1.147 -1.627 16.266 1 55.09 262 GLY A C 1
ATOM 2029 O O . GLY A 1 262 ? -0.012 -1.604 15.781 1 55.09 262 GLY A O 1
ATOM 2030 N N . CYS A 1 263 ? -1.497 -2.23 17.375 1 50.97 263 CYS A N 1
ATOM 2031 C CA . CYS A 1 263 ? -0.486 -2.988 18.109 1 50.97 263 CYS A CA 1
ATOM 2032 C C . CYS A 1 263 ? -0.019 -4.195 17.297 1 50.97 263 CYS A C 1
ATOM 2034 O O . CYS A 1 263 ? 1.082 -4.703 17.516 1 50.97 263 CYS A O 1
ATOM 2036 N N . MET A 1 264 ? -0.815 -4.574 16.453 1 50.19 264 MET A N 1
ATOM 2037 C CA . MET A 1 264 ? -0.448 -5.695 15.602 1 50.19 264 MET A CA 1
ATOM 2038 C C . MET A 1 264 ? 0.602 -5.281 14.578 1 50.19 264 MET A C 1
ATOM 2040 O O . MET A 1 264 ? 1.344 -6.121 14.07 1 50.19 264 MET A O 1
ATOM 2044 N N . ALA A 1 265 ? 0.601 -3.957 14.305 1 46.22 265 ALA A N 1
ATOM 2045 C CA . ALA A 1 265 ? 1.577 -3.42 13.359 1 46.22 265 ALA A CA 1
ATOM 2046 C C . ALA A 1 265 ? 2.758 -2.787 14.094 1 46.22 265 ALA A C 1
ATOM 2048 O O . ALA A 1 265 ? 3.342 -1.812 13.617 1 46.22 265 ALA A O 1
ATOM 2049 N N . LEU A 1 266 ? 3.02 -3.096 15.422 1 43.47 266 LEU A N 1
ATOM 2050 C CA . LEU A 1 266 ? 3.928 -2.375 16.312 1 43.47 266 LEU A CA 1
ATOM 2051 C C . LEU A 1 266 ? 5.352 -2.398 15.766 1 43.47 266 LEU A C 1
ATOM 2053 O O . LEU A 1 266 ? 6.18 -1.571 16.141 1 43.47 266 LEU A O 1
ATOM 2057 N N . SER A 1 267 ? 5.73 -3.334 14.984 1 38.97 267 SER A N 1
ATOM 2058 C CA . SER A 1 267 ? 7.172 -3.4 14.766 1 38.97 267 SER A CA 1
ATOM 2059 C C . SER A 1 267 ? 7.664 -2.213 13.945 1 38.97 267 SER A C 1
ATOM 2061 O O . SER A 1 267 ? 8.859 -1.913 13.93 1 38.97 267 SER A O 1
ATOM 2063 N N . VAL A 1 268 ? 6.742 -1.604 13.172 1 37.56 268 VAL A N 1
ATOM 2064 C CA . VAL A 1 268 ? 7.297 -0.583 12.289 1 37.56 268 VAL A CA 1
ATOM 2065 C C . VAL A 1 268 ? 6.727 0.785 12.656 1 37.56 268 VAL A C 1
ATOM 2067 O O . VAL A 1 268 ? 7.258 1.818 12.242 1 37.56 268 VAL A O 1
ATOM 2070 N N . GLN A 1 269 ? 5.562 0.834 13.461 1 35.09 269 GLN A N 1
ATOM 2071 C CA . GLN A 1 269 ? 4.918 2.113 13.734 1 35.09 269 GLN A CA 1
ATOM 2072 C C . GLN A 1 269 ? 5.41 2.703 15.055 1 35.09 269 GLN A C 1
ATOM 2074 O O . GLN A 1 269 ? 5.812 1.967 15.961 1 35.09 269 GLN A O 1
ATOM 2079 N N . PRO A 1 270 ? 5.699 4.125 15.148 1 35.22 270 PRO A N 1
ATOM 2080 C CA . PRO A 1 270 ? 6.008 4.746 16.438 1 35.22 270 PRO A CA 1
ATOM 2081 C C . PRO A 1 270 ? 5.043 4.32 17.547 1 35.22 270 PRO A C 1
ATOM 2083 O O . PRO A 1 270 ? 3.861 4.09 17.281 1 35.22 270 PRO A O 1
ATOM 2086 N N . ARG A 1 271 ? 5.574 3.869 18.75 1 39.16 271 ARG A N 1
ATOM 2087 C CA . ARG A 1 271 ? 4.852 3.244 19.859 1 39.16 271 ARG A CA 1
ATOM 2088 C C . ARG A 1 271 ? 4.082 4.281 20.672 1 39.16 271 ARG A C 1
ATOM 2090 O O . ARG A 1 271 ? 4.5 5.438 20.766 1 39.16 271 ARG A O 1
ATOM 2097 N N . THR A 1 272 ? 2.789 4.223 20.734 1 34.66 272 THR A N 1
ATOM 2098 C CA . THR A 1 272 ? 2.012 4.918 21.766 1 34.66 272 THR A CA 1
ATOM 2099 C C . THR A 1 272 ? 1.814 4.031 22.984 1 34.66 272 THR A C 1
ATOM 2101 O O . THR A 1 272 ? 1.026 3.084 22.953 1 34.66 272 THR A O 1
ATOM 2104 N N . TRP A 1 273 ? 2.445 4.199 24.188 1 41.38 273 TRP A N 1
ATOM 2105 C CA . TRP A 1 273 ? 2.512 3.408 25.406 1 41.38 273 TRP A CA 1
ATOM 2106 C C . TRP A 1 273 ? 3.307 2.125 25.188 1 41.38 273 TRP A C 1
ATOM 2108 O O . TRP A 1 273 ? 2.752 1.025 25.234 1 41.38 273 TRP A O 1
ATOM 2118 N N . SER A 1 274 ? 4.621 2.164 24.891 1 46.88 274 SER A N 1
ATOM 2119 C CA . SER A 1 274 ? 5.566 1.184 24.359 1 46.88 274 SER A CA 1
ATOM 2120 C C . SER A 1 274 ? 5.449 -0.148 25.094 1 46.88 274 SER A C 1
ATOM 2122 O O . SER A 1 274 ? 5.344 -1.202 24.469 1 46.88 274 SER A O 1
ATOM 2124 N N . PHE A 1 275 ? 5.477 0.01 26.391 1 50.28 275 PHE A N 1
ATOM 2125 C CA . PHE A 1 275 ? 5.496 -1.206 27.188 1 50.28 275 PHE A CA 1
ATOM 2126 C C . PHE A 1 275 ? 4.219 -2.01 27 1 50.28 275 PHE A C 1
ATOM 2128 O O . PHE A 1 275 ? 4.266 -3.221 26.766 1 50.28 275 PHE A O 1
ATOM 2135 N N . PHE A 1 276 ? 3.102 -1.339 27.062 1 50.31 276 PHE A N 1
ATOM 2136 C CA . PHE A 1 276 ? 1.815 -2.016 26.953 1 50.31 276 PHE A CA 1
ATOM 2137 C C . PHE A 1 276 ? 1.581 -2.514 25.531 1 50.31 276 PHE A C 1
ATOM 2139 O O . PHE A 1 276 ? 1.002 -3.582 25.328 1 50.31 276 PHE A O 1
ATOM 2146 N N . GLN A 1 277 ? 2.115 -1.739 24.688 1 51.5 277 GLN A N 1
ATOM 2147 C CA . GLN A 1 277 ? 1.917 -2.145 23.297 1 51.5 277 GLN A CA 1
ATOM 2148 C C . GLN A 1 277 ? 2.646 -3.449 23 1 51.5 277 GLN A C 1
ATOM 2150 O O . GLN A 1 277 ? 2.148 -4.285 22.234 1 51.5 277 GLN A O 1
ATOM 2155 N N . VAL A 1 278 ? 3.754 -3.615 23.609 1 55.62 278 VAL A N 1
ATOM 2156 C CA . VAL A 1 278 ? 4.531 -4.832 23.406 1 55.62 278 VAL A CA 1
ATOM 2157 C C . VAL A 1 278 ? 3.771 -6.031 23.969 1 55.62 278 VAL A C 1
ATOM 2159 O O . VAL A 1 278 ? 3.711 -7.09 23.344 1 55.62 278 VAL A O 1
ATOM 2162 N N . ILE A 1 279 ? 3.225 -5.82 25.109 1 57.16 279 ILE A N 1
ATOM 2163 C CA . ILE A 1 279 ? 2.486 -6.891 25.766 1 57.16 279 ILE A CA 1
ATOM 2164 C C . ILE A 1 279 ? 1.246 -7.246 24.953 1 57.16 279 ILE A C 1
ATOM 2166 O O . ILE A 1 279 ? 0.964 -8.422 24.719 1 57.16 279 ILE A O 1
ATOM 2170 N N . VAL A 1 280 ? 0.672 -6.199 24.578 1 55.59 280 VAL A N 1
ATOM 2171 C CA . VAL A 1 280 ? -0.559 -6.406 23.812 1 55.59 280 VAL A CA 1
ATOM 2172 C C . VAL A 1 280 ? -0.236 -7.047 22.469 1 55.59 280 VAL A C 1
ATOM 2174 O O . VAL A 1 280 ? -0.95 -7.941 22.016 1 55.59 280 VAL A O 1
ATOM 2177 N N . ALA A 1 281 ? 0.847 -6.469 21.938 1 58.28 281 ALA A N 1
ATOM 2178 C CA . ALA A 1 281 ? 1.275 -7.055 20.672 1 58.28 281 ALA A CA 1
ATOM 2179 C C . ALA A 1 281 ? 1.569 -8.539 20.828 1 58.28 281 ALA A C 1
ATOM 2181 O O . ALA A 1 281 ? 1.252 -9.336 19.938 1 58.28 281 ALA A O 1
ATOM 2182 N N . PHE A 1 282 ? 2.16 -8.82 21.922 1 60.03 282 PHE A N 1
ATOM 2183 C CA . PHE A 1 282 ? 2.447 -10.211 22.234 1 60.03 282 PHE A CA 1
ATOM 2184 C C . PHE A 1 282 ? 1.161 -11.023 22.328 1 60.03 282 PHE A C 1
ATOM 2186 O O . PHE A 1 282 ? 1.053 -12.094 21.719 1 60.03 282 PHE A O 1
ATOM 2193 N N . PHE A 1 283 ? 0.24 -10.5 23.062 1 58.41 283 PHE A N 1
ATOM 2194 C CA . PHE A 1 283 ? -1.019 -11.211 23.25 1 58.41 283 PHE A CA 1
ATOM 2195 C C . PHE A 1 283 ? -1.783 -11.305 21.938 1 58.41 283 PHE A C 1
ATOM 2197 O O . PHE A 1 283 ? -2.367 -12.344 21.609 1 58.41 283 PHE A O 1
ATOM 2204 N N . LEU A 1 284 ? -1.658 -10.195 21.312 1 57.59 284 LEU A N 1
ATOM 2205 C CA . LEU A 1 284 ? -2.375 -10.203 20.031 1 57.59 284 LEU A CA 1
ATOM 2206 C C . LEU A 1 284 ? -1.726 -11.164 19.047 1 57.59 284 LEU A C 1
ATOM 2208 O O . LEU A 1 284 ? -2.42 -11.844 18.281 1 57.59 284 LEU A O 1
ATOM 2212 N N . SER A 1 285 ? -0.43 -11.031 19.141 1 59.44 285 SER A N 1
ATOM 2213 C CA . SER A 1 285 ? 0.279 -11.969 18.266 1 59.44 285 SER A CA 1
ATOM 2214 C C . SER A 1 285 ? -0.029 -13.414 18.641 1 59.44 285 SER A C 1
ATOM 2216 O O . SER A 1 285 ? -0.115 -14.289 17.781 1 59.44 285 SER A O 1
ATOM 2218 N N . ALA A 1 286 ? -0.242 -13.609 19.891 1 58.88 286 ALA A N 1
ATOM 2219 C CA . ALA A 1 286 ? -0.576 -14.945 20.375 1 58.88 286 ALA A CA 1
ATOM 2220 C C . ALA A 1 286 ? -2.002 -15.328 20 1 58.88 286 ALA A C 1
ATOM 2222 O O . ALA A 1 286 ? -2.277 -16.484 19.688 1 58.88 286 ALA A O 1
ATOM 2223 N N . PHE A 1 287 ? -2.914 -14.352 19.906 1 58.34 287 PHE A N 1
ATOM 2224 C CA . PHE A 1 287 ? -4.324 -14.664 19.719 1 58.34 287 PHE A CA 1
ATOM 2225 C C . PHE A 1 287 ? -4.75 -14.406 18.281 1 58.34 287 PHE A C 1
ATOM 2227 O O . PHE A 1 287 ? -5.883 -14.711 17.891 1 58.34 287 PHE A O 1
ATOM 2234 N N . ALA A 1 288 ? -3.85 -13.906 17.547 1 61.69 288 ALA A N 1
ATOM 2235 C CA . ALA A 1 288 ? -4.164 -13.555 16.156 1 61.69 288 ALA A CA 1
ATOM 2236 C C . ALA A 1 288 ? -4.695 -14.766 15.398 1 61.69 288 ALA A C 1
ATOM 2238 O O . ALA A 1 288 ? -5.656 -14.656 14.633 1 61.69 288 ALA A O 1
ATOM 2239 N N . PRO A 1 289 ? -4.117 -15.914 15.625 1 59.38 289 PRO A N 1
ATOM 2240 C CA . PRO A 1 289 ? -4.664 -17.062 14.898 1 59.38 289 PRO A CA 1
ATOM 2241 C C . PRO A 1 289 ? -6.121 -17.344 15.258 1 59.38 289 PRO A C 1
ATOM 2243 O O . PRO A 1 289 ? -6.891 -17.812 14.414 1 59.38 289 PRO A O 1
ATOM 2246 N N . LEU A 1 290 ? -6.492 -17.078 16.484 1 61.16 290 LEU A N 1
ATOM 2247 C CA . LEU A 1 290 ? -7.875 -17.281 16.906 1 61.16 290 LEU A CA 1
ATOM 2248 C C . LEU A 1 290 ? -8.797 -16.266 16.219 1 61.16 290 LEU A C 1
ATOM 2250 O O . LEU A 1 290 ? -9.883 -16.625 15.766 1 61.16 290 LEU A O 1
ATOM 2254 N N . LEU A 1 291 ? -8.422 -15.055 16.172 1 63.62 291 LEU A N 1
ATOM 2255 C CA . LEU A 1 291 ? -9.203 -14.023 15.5 1 63.62 291 LEU A CA 1
ATOM 2256 C C . LEU A 1 291 ? -9.383 -14.352 14.023 1 63.62 291 LEU A C 1
ATOM 2258 O O . LEU A 1 291 ? -10.477 -14.227 13.477 1 63.62 291 LEU A O 1
ATOM 2262 N N . ASN A 1 292 ? -8.258 -14.789 13.406 1 64.94 292 ASN A N 1
ATOM 2263 C CA . ASN A 1 292 ? -8.32 -15.156 11.992 1 64.94 292 ASN A CA 1
ATOM 2264 C C . ASN A 1 292 ? -9.258 -16.344 11.758 1 64.94 292 ASN A C 1
ATOM 2266 O O . ASN A 1 292 ? -9.945 -16.391 10.742 1 64.94 292 ASN A O 1
ATOM 2270 N N . PHE A 1 293 ? -9.18 -17.219 12.68 1 67.81 293 PHE A N 1
ATOM 2271 C CA . PHE A 1 293 ? -10.062 -18.359 12.594 1 67.81 293 PHE A CA 1
ATOM 2272 C C . PHE A 1 293 ? -11.523 -17.938 12.609 1 67.81 293 PHE A C 1
ATOM 2274 O O . PHE A 1 293 ? -12.32 -18.406 11.805 1 67.81 293 PHE A O 1
ATOM 2281 N N . PHE A 1 294 ? -11.867 -17 13.469 1 66.56 294 PHE A N 1
ATOM 2282 C CA . PHE A 1 294 ? -13.25 -16.547 13.586 1 66.56 294 PHE A CA 1
ATOM 2283 C C . PHE A 1 294 ? -13.664 -15.773 12.344 1 66.56 294 PHE A C 1
ATOM 2285 O O . PHE A 1 294 ? -14.773 -15.953 11.836 1 66.56 294 PHE A O 1
ATOM 2292 N N . ILE A 1 295 ? -12.852 -14.977 11.867 1 67.94 295 ILE A N 1
ATOM 2293 C CA . ILE A 1 295 ? -13.156 -14.18 10.68 1 67.94 295 ILE A CA 1
ATOM 2294 C C . ILE A 1 295 ? -13.344 -15.102 9.477 1 67.94 295 ILE A C 1
ATOM 2296 O O . ILE A 1 295 ? -14.297 -14.938 8.711 1 67.94 295 ILE A O 1
ATOM 2300 N N . ASN A 1 296 ? -12.398 -16.062 9.328 1 72.62 296 ASN A N 1
ATOM 2301 C CA . ASN A 1 296 ? -12.5 -17 8.211 1 72.62 296 ASN A CA 1
ATOM 2302 C C . ASN A 1 296 ? -13.789 -17.812 8.289 1 72.62 296 ASN A C 1
ATOM 2304 O O . ASN A 1 296 ? -14.391 -18.141 7.262 1 72.62 296 ASN A O 1
ATOM 2308 N N . ARG A 1 297 ? -14.094 -18.125 9.484 1 74.5 297 ARG A N 1
ATOM 2309 C CA . ARG A 1 297 ? -15.352 -18.828 9.688 1 74.5 297 ARG A CA 1
ATOM 2310 C C . ARG A 1 297 ? -16.531 -17.984 9.242 1 74.5 297 ARG A C 1
ATOM 2312 O O . ARG A 1 297 ? -17.438 -18.469 8.57 1 74.5 297 ARG A O 1
ATOM 2319 N N . ASP A 1 298 ? -16.547 -16.734 9.664 1 76.56 298 ASP A N 1
ATOM 2320 C CA . ASP A 1 298 ? -17.625 -15.828 9.297 1 76.56 298 ASP A CA 1
ATOM 2321 C C . ASP A 1 298 ? -17.656 -15.602 7.785 1 76.56 298 ASP A C 1
ATOM 2323 O O . ASP A 1 298 ? -18.734 -15.5 7.191 1 76.56 298 ASP A O 1
ATOM 2327 N N . VAL A 1 299 ? -16.531 -15.492 7.18 1 77.62 299 VAL A N 1
ATOM 2328 C CA . VAL A 1 299 ? -16.453 -15.305 5.738 1 77.62 299 VAL A CA 1
ATOM 2329 C C . VAL A 1 299 ? -17.016 -16.516 5.02 1 77.62 299 VAL A C 1
ATOM 2331 O O . VAL A 1 299 ? -17.781 -16.375 4.062 1 77.62 299 VAL A O 1
ATOM 2334 N N . LYS A 1 300 ? -16.609 -17.75 5.453 1 80.62 300 LYS A N 1
ATOM 2335 C CA . LYS A 1 300 ? -17.125 -18.969 4.859 1 80.62 300 LYS A CA 1
ATOM 2336 C C . LYS A 1 300 ? -18.656 -19.031 4.965 1 80.62 300 LYS A C 1
ATOM 2338 O O . LYS A 1 300 ? -19.328 -19.406 4.004 1 80.62 300 LYS A O 1
ATOM 2343 N N . LYS A 1 301 ? -19.156 -18.703 6.188 1 81.5 301 LYS A N 1
ATOM 2344 C CA . LYS A 1 301 ? -20.594 -18.703 6.414 1 81.5 301 LYS A CA 1
ATOM 2345 C C . LYS A 1 301 ? -21.297 -17.703 5.484 1 81.5 301 LYS A C 1
ATOM 2347 O O . LYS A 1 301 ? -22.359 -18 4.949 1 81.5 301 LYS A O 1
ATOM 2352 N N . PHE A 1 302 ? -20.797 -16.578 5.285 1 80.88 302 PHE A N 1
ATOM 2353 C CA . PHE A 1 302 ? -21.344 -15.539 4.43 1 80.88 302 PHE A CA 1
ATOM 2354 C C . PHE A 1 302 ? -21.469 -16.031 2.992 1 80.88 302 PHE A C 1
ATOM 2356 O O . PHE A 1 302 ? -22.516 -15.859 2.361 1 80.88 302 PHE A O 1
ATOM 2363 N N . PHE A 1 303 ? -20.406 -16.641 2.463 1 79.94 303 PHE A N 1
ATOM 2364 C CA . PHE A 1 303 ? -20.438 -17.094 1.08 1 79.94 303 PHE A CA 1
ATOM 2365 C C . PHE A 1 303 ? -21.406 -18.266 0.92 1 79.94 303 PHE A C 1
ATOM 2367 O O . PHE A 1 303 ? -22.062 -18.391 -0.11 1 79.94 303 PHE A O 1
ATOM 2374 N N . LYS A 1 304 ? -21.438 -19.141 1.942 1 82.56 304 LYS A N 1
ATOM 2375 C CA . LYS A 1 304 ? -22.391 -20.25 1.9 1 82.56 304 LYS A CA 1
ATOM 2376 C C . LYS A 1 304 ? -23.828 -19.75 1.825 1 82.56 304 LYS A C 1
ATOM 2378 O O . LYS A 1 304 ? -24.641 -20.266 1.06 1 82.56 304 LYS A O 1
ATOM 2383 N N . GLU A 1 305 ? -24.078 -18.734 2.619 1 83.94 305 GLU A N 1
ATOM 2384 C CA . GLU A 1 305 ? -25.406 -18.125 2.623 1 83.94 305 GLU A CA 1
ATOM 2385 C C . GLU A 1 305 ? -25.703 -17.438 1.294 1 83.94 305 GLU A C 1
ATOM 2387 O O . GLU A 1 305 ? -26.844 -17.5 0.802 1 83.94 305 GLU A O 1
ATOM 2392 N N . ARG A 1 306 ? -24.734 -16.828 0.805 1 81.25 306 ARG A N 1
ATOM 2393 C CA . ARG A 1 306 ? -24.891 -16.156 -0.484 1 81.25 306 ARG A CA 1
ATOM 2394 C C . ARG A 1 306 ? -25.188 -17.156 -1.59 1 81.25 306 ARG A C 1
ATOM 2396 O O . ARG A 1 306 ? -26.031 -16.906 -2.457 1 81.25 306 ARG A O 1
ATOM 2403 N N . ASP A 1 307 ? -24.5 -18.312 -1.631 1 84.56 307 ASP A N 1
ATOM 2404 C CA . ASP A 1 307 ? -24.719 -19.359 -2.617 1 84.56 307 ASP A CA 1
ATOM 2405 C C . ASP A 1 307 ? -26.109 -19.984 -2.463 1 84.56 307 ASP A C 1
ATOM 2407 O O . ASP A 1 307 ? -26.781 -20.266 -3.457 1 84.56 307 ASP A O 1
ATOM 2411 N N . ALA A 1 308 ? -26.5 -20.141 -1.241 1 82.25 308 ALA A N 1
ATOM 2412 C CA . ALA A 1 308 ? -27.828 -20.703 -0.969 1 82.25 308 ALA A CA 1
ATOM 2413 C C . ALA A 1 308 ? -28.922 -19.766 -1.456 1 82.25 308 ALA A C 1
ATOM 2415 O O . ALA A 1 308 ? -29.938 -20.234 -2.006 1 82.25 308 ALA A O 1
ATOM 2416 N N . ASN A 1 309 ? -28.703 -18.516 -1.269 1 77.62 309 ASN A N 1
ATOM 2417 C CA . ASN A 1 309 ? -29.688 -17.531 -1.693 1 77.62 309 ASN A CA 1
ATOM 2418 C C . ASN A 1 309 ? -29.797 -17.453 -3.215 1 77.62 309 ASN A C 1
ATOM 2420 O O . ASN A 1 309 ? -30.875 -17.266 -3.762 1 77.62 309 ASN A O 1
ATOM 2424 N N . LYS A 1 310 ? -28.734 -17.641 -3.902 1 78.88 310 LYS A N 1
ATOM 2425 C CA . LYS A 1 310 ? -28.719 -17.641 -5.363 1 78.88 310 LYS A CA 1
ATOM 2426 C C . LYS A 1 310 ? -29.453 -18.875 -5.906 1 78.88 310 LYS A C 1
ATOM 2428 O O . LYS A 1 310 ? -30.156 -18.781 -6.918 1 78.88 310 LYS A O 1
ATOM 2433 N N . GLN A 1 311 ? -29.172 -19.938 -5.23 1 71.81 311 GLN A N 1
ATOM 2434 C CA . GLN A 1 311 ? -29.844 -21.172 -5.652 1 71.81 311 GLN A CA 1
ATOM 2435 C C . GLN A 1 311 ? -31.359 -21.062 -5.453 1 71.81 311 GLN A C 1
ATOM 2437 O O . GLN A 1 311 ? -32.125 -21.5 -6.305 1 71.81 311 GLN A O 1
ATOM 2442 N N . ARG A 1 312 ? -31.797 -20.438 -4.434 1 71.94 312 ARG A N 1
ATOM 2443 C CA . ARG A 1 312 ? -33.219 -20.266 -4.148 1 71.94 312 ARG A CA 1
ATOM 2444 C C . ARG A 1 312 ? -33.875 -19.328 -5.16 1 71.94 312 ARG A C 1
ATOM 2446 O O . ARG A 1 312 ? -35 -19.547 -5.59 1 71.94 312 ARG A O 1
ATOM 2453 N N . THR A 1 313 ? -33.031 -18.281 -5.543 1 71.38 313 THR A N 1
ATOM 2454 C CA . THR A 1 313 ? -33.562 -17.312 -6.496 1 71.38 313 THR A CA 1
ATOM 2455 C C . THR A 1 313 ? -33.688 -17.922 -7.887 1 71.38 313 THR A C 1
ATOM 2457 O O . THR A 1 313 ? -34.656 -17.688 -8.602 1 71.38 313 THR A O 1
ATOM 2460 N N . THR A 1 314 ? -32.688 -18.75 -8.18 1 73.12 314 THR A N 1
ATOM 2461 C CA . THR A 1 314 ? -32.719 -19.438 -9.469 1 73.12 314 THR A CA 1
ATOM 2462 C C . THR A 1 314 ? -33.844 -20.469 -9.523 1 73.12 314 THR A C 1
ATOM 2464 O O . THR A 1 314 ? -34.531 -20.594 -10.539 1 73.12 314 THR A O 1
ATOM 2467 N N . GLU A 1 315 ? -34.062 -21.078 -8.398 1 74.69 315 GLU A N 1
ATOM 2468 C CA . GLU A 1 315 ? -35.125 -22.078 -8.32 1 74.69 315 GLU A CA 1
ATOM 2469 C C . GLU A 1 315 ? -36.5 -21.406 -8.359 1 74.69 315 GLU A C 1
ATOM 2471 O O . GLU A 1 315 ? -37.438 -21.922 -8.992 1 74.69 315 GLU A O 1
ATOM 2476 N N . SER A 1 316 ? -36.625 -20.297 -7.668 1 73.31 316 SER A N 1
ATOM 2477 C CA . SER A 1 316 ? -37.875 -19.547 -7.656 1 73.31 316 SER A CA 1
ATOM 2478 C C . SER A 1 316 ? -38.188 -18.984 -9.039 1 73.31 316 SER A C 1
ATOM 2480 O O . SER A 1 316 ? -39.344 -19 -9.461 1 73.31 316 SER A O 1
ATOM 2482 N N . ASP A 1 317 ? -37.156 -18.516 -9.75 1 70.62 317 ASP A N 1
ATOM 2483 C CA . ASP A 1 317 ? -37.344 -17.984 -11.094 1 70.62 317 ASP A CA 1
ATOM 2484 C C . ASP A 1 317 ? -37.75 -19.094 -12.078 1 70.62 317 ASP A C 1
ATOM 2486 O O . ASP A 1 317 ? -38.562 -18.875 -12.977 1 70.62 317 ASP A O 1
ATOM 2490 N N . GLN A 1 318 ? -37.219 -20.281 -11.859 1 72.69 318 GLN A N 1
ATOM 2491 C CA . GLN A 1 318 ? -37.531 -21.438 -12.695 1 72.69 318 GLN A CA 1
ATOM 2492 C C . GLN A 1 318 ? -38.969 -21.906 -12.453 1 72.69 318 GLN A C 1
ATOM 2494 O O . GLN A 1 318 ? -39.656 -22.281 -13.391 1 72.69 318 GLN A O 1
ATOM 2499 N N . GLN A 1 319 ? -39.438 -21.797 -11.281 1 73.38 319 GLN A N 1
ATOM 2500 C CA . GLN A 1 319 ? -40.781 -22.203 -10.938 1 73.38 319 GLN A CA 1
ATOM 2501 C C . GLN A 1 319 ? -41.812 -21.188 -11.461 1 73.38 319 GLN A C 1
ATOM 2503 O O . GLN A 1 319 ? -42.938 -21.578 -11.844 1 73.38 319 GLN A O 1
ATOM 2508 N N . SER A 1 320 ? -41.281 -19.938 -11.375 1 68.19 320 SER A N 1
ATOM 2509 C CA . SER A 1 320 ? -42.219 -18.922 -11.859 1 68.19 320 SER A CA 1
ATOM 2510 C C . SER A 1 320 ? -42.344 -18.984 -13.375 1 68.19 320 SER A C 1
ATOM 2512 O O . SER A 1 320 ? -43.344 -18.5 -13.938 1 68.19 320 SER A O 1
ATOM 2514 N N . ASN A 1 321 ? -41.375 -19.484 -13.984 1 64.75 321 ASN A N 1
ATOM 2515 C CA . ASN A 1 321 ? -41.406 -19.594 -15.438 1 64.75 321 ASN A CA 1
ATOM 2516 C C . ASN A 1 321 ? -42.062 -20.906 -15.891 1 64.75 321 ASN A C 1
ATOM 2518 O O . ASN A 1 321 ? -42.219 -21.156 -17.094 1 64.75 321 ASN A O 1
ATOM 2522 N N . GLU A 1 322 ? -42.344 -21.766 -14.969 1 55.09 322 GLU A N 1
ATOM 2523 C CA . GLU A 1 322 ? -43.188 -22.922 -15.297 1 55.09 322 GLU A CA 1
ATOM 2524 C C . GLU A 1 322 ? -44.656 -22.672 -14.977 1 55.09 322 GLU A C 1
ATOM 2526 O O . GLU A 1 322 ? -45.531 -23.094 -15.719 1 55.09 322 GLU A O 1
ATOM 2531 N N . MET B 1 1 ? 0.523 -30.438 8.414 1 31.14 1 MET B N 1
ATOM 2532 C CA . MET B 1 1 ? 1.769 -31.031 8.898 1 31.14 1 MET B CA 1
ATOM 2533 C C . MET B 1 1 ? 2.957 -30.547 8.07 1 31.14 1 MET B C 1
ATOM 2535 O O . MET B 1 1 ? 2.865 -30.453 6.848 1 31.14 1 MET B O 1
ATOM 2539 N N . TRP B 1 2 ? 3.926 -29.844 8.773 1 43.81 2 TRP B N 1
ATOM 2540 C CA . TRP B 1 2 ? 5.195 -29.219 8.43 1 43.81 2 TRP B CA 1
ATOM 2541 C C . TRP B 1 2 ? 5.961 -30.047 7.41 1 43.81 2 TRP B C 1
ATOM 2543 O O . TRP B 1 2 ? 6.793 -29.531 6.668 1 43.81 2 TRP B O 1
ATOM 2553 N N . TRP B 1 3 ? 5.648 -31.391 7.434 1 54.22 3 TRP B N 1
ATOM 2554 C CA . TRP B 1 3 ? 6.574 -32.281 6.723 1 54.22 3 TRP B CA 1
ATOM 2555 C C . TRP B 1 3 ? 6.047 -32.594 5.332 1 54.22 3 TRP B C 1
ATOM 2557 O O . TRP B 1 3 ? 6.773 -33.156 4.508 1 54.22 3 TRP B O 1
ATOM 2567 N N . SER B 1 4 ? 4.781 -32.219 5.16 1 67.88 4 SER B N 1
ATOM 2568 C CA . SER B 1 4 ? 4.309 -32.688 3.855 1 67.88 4 SER B CA 1
ATOM 2569 C C . SER B 1 4 ? 4.582 -31.641 2.775 1 67.88 4 SER B C 1
ATOM 2571 O O . SER B 1 4 ? 4.391 -30.438 2.998 1 67.88 4 SER B O 1
ATOM 2573 N N . LYS B 1 5 ? 5.332 -32 1.787 1 71.31 5 LYS B N 1
ATOM 2574 C CA . LYS B 1 5 ? 5.625 -31.172 0.635 1 71.31 5 LYS B CA 1
ATOM 2575 C C . LYS B 1 5 ? 4.621 -31.406 -0.49 1 71.31 5 LYS B C 1
ATOM 2577 O O . LYS B 1 5 ? 4.992 -31.422 -1.666 1 71.31 5 LYS B O 1
ATOM 2582 N N . SER B 1 6 ? 3.365 -31.578 -0.087 1 77.56 6 SER B N 1
ATOM 2583 C CA . SER B 1 6 ? 2.387 -31.969 -1.099 1 77.56 6 SER B CA 1
ATOM 2584 C C . SER B 1 6 ? 1.416 -30.828 -1.391 1 77.56 6 SER B C 1
ATOM 2586 O O . SER B 1 6 ? 0.429 -31.016 -2.107 1 77.56 6 SER B O 1
ATOM 2588 N N . HIS B 1 7 ? 1.703 -29.688 -0.968 1 83.88 7 HIS B N 1
ATOM 2589 C CA . HIS B 1 7 ? 0.742 -28.594 -1.062 1 83.88 7 HIS B CA 1
ATOM 2590 C C . HIS B 1 7 ? 0.91 -27.828 -2.367 1 83.88 7 HIS B C 1
ATOM 2592 O O . HIS B 1 7 ? 0.114 -26.938 -2.672 1 83.88 7 HIS B O 1
ATOM 2598 N N . PHE B 1 8 ? 1.92 -28.172 -3.098 1 91.06 8 PHE B N 1
ATOM 2599 C CA . PHE B 1 8 ? 2.229 -27.547 -4.383 1 91.06 8 PHE B CA 1
ATOM 2600 C C . PHE B 1 8 ? 2.791 -28.578 -5.355 1 91.06 8 PHE B C 1
ATOM 2602 O O . PHE B 1 8 ? 3.963 -28.953 -5.262 1 91.06 8 PHE B O 1
ATOM 2609 N N . LYS B 1 9 ? 1.96 -29.062 -6.281 1 92.44 9 LYS B N 1
ATOM 2610 C CA . LYS B 1 9 ? 2.32 -30.109 -7.234 1 92.44 9 LYS B CA 1
ATOM 2611 C C . LYS B 1 9 ? 2.258 -29.594 -8.672 1 92.44 9 LYS B C 1
ATOM 2613 O O . LYS B 1 9 ? 1.207 -29.641 -9.312 1 92.44 9 LYS B O 1
ATOM 2618 N N . PRO B 1 10 ? 3.453 -29.266 -9.203 1 94.69 10 PRO B N 1
ATOM 2619 C CA . PRO B 1 10 ? 3.473 -28.609 -10.516 1 94.69 10 PRO B CA 1
ATOM 2620 C C . PRO B 1 10 ? 3.338 -29.594 -11.672 1 94.69 10 PRO B C 1
ATOM 2622 O O . PRO B 1 10 ? 2.949 -29.203 -12.773 1 94.69 10 PRO B O 1
ATOM 2625 N N . ALA B 1 11 ? 3.633 -30.891 -11.477 1 94.94 11 ALA B N 1
ATOM 2626 C CA . ALA B 1 11 ? 3.648 -31.875 -12.562 1 94.94 11 ALA B CA 1
ATOM 2627 C C . ALA B 1 11 ? 2.281 -31.969 -13.234 1 94.94 11 ALA B C 1
ATOM 2629 O O . ALA B 1 11 ? 1.27 -32.188 -12.57 1 94.94 11 ALA B O 1
ATOM 2630 N N . GLY B 1 12 ? 2.254 -31.734 -14.547 1 95.81 12 GLY B N 1
ATOM 2631 C CA . GLY B 1 12 ? 1.037 -31.859 -15.328 1 95.81 12 GLY B CA 1
ATOM 2632 C C . GLY B 1 12 ? 0.119 -30.656 -15.219 1 95.81 12 GLY B C 1
ATOM 2633 O O . GLY B 1 12 ? -0.996 -30.672 -15.742 1 95.81 12 GLY B O 1
ATOM 2634 N N . LYS B 1 13 ? 0.561 -29.672 -14.57 1 96.88 13 LYS B N 1
ATOM 2635 C CA . LYS B 1 13 ? -0.259 -28.484 -14.359 1 96.88 13 LYS B CA 1
ATOM 2636 C C . LYS B 1 13 ? 0.184 -27.328 -15.266 1 96.88 13 LYS B C 1
ATOM 2638 O O . LYS B 1 13 ? 1.078 -27.5 -16.094 1 96.88 13 LYS B O 1
ATOM 2643 N N . PHE B 1 14 ? -0.521 -26.188 -15.18 1 98.06 14 PHE B N 1
ATOM 2644 C CA . PHE B 1 14 ? -0.26 -25.016 -16 1 98.06 14 PHE B CA 1
ATOM 2645 C C . PHE B 1 14 ? -0.06 -23.781 -15.133 1 98.06 14 PHE B C 1
ATOM 2647 O O . PHE B 1 14 ? -0.873 -23.5 -14.25 1 98.06 14 PHE B O 1
ATOM 2654 N N . ALA B 1 15 ? 1.076 -23.062 -15.398 1 98.75 15 ALA B N 1
ATOM 2655 C CA . ALA B 1 15 ? 1.389 -21.875 -14.602 1 98.75 15 ALA B CA 1
ATOM 2656 C C . ALA B 1 15 ? 1.46 -20.625 -15.477 1 98.75 15 ALA B C 1
ATOM 2658 O O . ALA B 1 15 ? 2.09 -20.641 -16.547 1 98.75 15 ALA B O 1
ATOM 2659 N N . LEU B 1 16 ? 0.711 -19.625 -15.086 1 98.81 16 LEU B N 1
ATOM 2660 C CA . LEU B 1 16 ? 0.893 -18.281 -15.609 1 98.81 16 LEU B CA 1
ATOM 2661 C C . LEU B 1 16 ? 1.953 -17.516 -14.812 1 98.81 16 LEU B C 1
ATOM 2663 O O . LEU B 1 16 ? 1.814 -17.344 -13.602 1 98.81 16 LEU B O 1
ATOM 2667 N N . VAL B 1 17 ? 3.033 -17.094 -15.461 1 98.88 17 VAL B N 1
ATOM 2668 C CA . VAL B 1 17 ? 4.117 -16.406 -14.773 1 98.88 17 VAL B CA 1
ATOM 2669 C C . VAL B 1 17 ? 4.246 -14.984 -15.312 1 98.88 17 VAL B C 1
ATOM 2671 O O . VAL B 1 17 ? 4.895 -14.758 -16.344 1 98.88 17 VAL B O 1
ATOM 2674 N N . VAL B 1 18 ? 3.674 -14.047 -14.562 1 98.75 18 VAL B N 1
ATOM 2675 C CA . VAL B 1 18 ? 3.783 -12.633 -14.898 1 98.75 18 VAL B CA 1
ATOM 2676 C C . VAL B 1 18 ? 5.129 -12.086 -14.414 1 98.75 18 VAL B C 1
ATOM 2678 O O . VAL B 1 18 ? 5.52 -12.312 -13.273 1 98.75 18 VAL B O 1
ATOM 2681 N N . GLY B 1 19 ? 5.766 -11.289 -15.219 1 97.62 19 GLY B N 1
ATOM 2682 C CA . GLY B 1 19 ? 7.152 -10.945 -14.945 1 97.62 19 GLY B CA 1
ATOM 2683 C C . GLY B 1 19 ? 8.125 -12.07 -15.25 1 97.62 19 GLY B C 1
ATOM 2684 O O . GLY B 1 19 ? 9.094 -12.273 -14.523 1 97.62 19 GLY B O 1
ATOM 2685 N N . GLY B 1 20 ? 7.836 -12.836 -16.297 1 97.06 20 GLY B N 1
ATOM 2686 C CA . GLY B 1 20 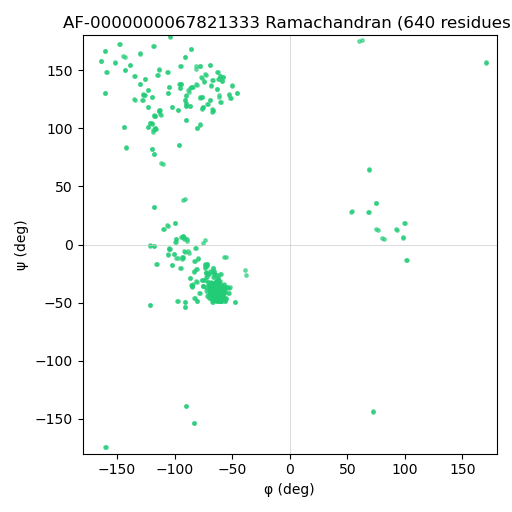? 8.578 -14.055 -16.578 1 97.06 20 GLY B CA 1
ATOM 2687 C C . GLY B 1 20 ? 9.766 -13.844 -17.5 1 97.06 20 GLY B C 1
ATOM 2688 O O . GLY B 1 20 ? 10.461 -14.797 -17.844 1 97.06 20 GLY B O 1
ATOM 2689 N N . SER B 1 21 ? 10.062 -12.57 -17.859 1 95.5 21 SER B N 1
ATOM 2690 C CA . SER B 1 21 ? 11.125 -12.305 -18.828 1 95.5 21 SER B CA 1
ATOM 2691 C C . SER B 1 21 ? 12.492 -12.289 -18.156 1 95.5 21 SER B C 1
ATOM 2693 O O . SER B 1 21 ? 13.523 -12.438 -18.828 1 95.5 21 SER B O 1
ATOM 2695 N N . GLN B 1 22 ? 12.516 -12.039 -16.859 1 92 22 GLN B N 1
ATOM 2696 C CA . GLN B 1 22 ? 13.789 -11.969 -16.141 1 92 22 GLN B CA 1
ATOM 2697 C C . GLN B 1 22 ? 13.602 -12.141 -14.641 1 92 22 GLN B C 1
ATOM 2699 O O . GLN B 1 22 ? 12.469 -12.234 -14.164 1 92 22 GLN B O 1
ATOM 2704 N N . GLY B 1 23 ? 14.695 -12.367 -13.992 1 92.81 23 GLY B N 1
ATOM 2705 C CA . GLY B 1 23 ? 14.695 -12.391 -12.539 1 92.81 23 GLY B CA 1
ATOM 2706 C C . GLY B 1 23 ? 14.016 -13.617 -11.961 1 92.81 23 GLY B C 1
ATOM 2707 O O . GLY B 1 23 ? 14.188 -14.727 -12.477 1 92.81 23 GLY B O 1
ATOM 2708 N N . ILE B 1 24 ? 13.328 -13.391 -10.867 1 94.88 24 ILE B N 1
ATOM 2709 C CA . ILE B 1 24 ? 12.75 -14.492 -10.109 1 94.88 24 ILE B CA 1
ATOM 2710 C C . ILE B 1 24 ? 11.625 -15.141 -10.914 1 94.88 24 ILE B C 1
ATOM 2712 O O . ILE B 1 24 ? 11.414 -16.359 -10.836 1 94.88 24 ILE B O 1
ATOM 2716 N N . GLY B 1 25 ? 10.898 -14.336 -11.727 1 97.56 25 GLY B N 1
ATOM 2717 C CA . GLY B 1 25 ? 9.859 -14.898 -12.57 1 97.56 25 GLY B CA 1
ATOM 2718 C C . GLY B 1 25 ? 10.391 -15.883 -13.594 1 97.56 25 GLY B C 1
ATOM 2719 O O . GLY B 1 25 ? 9.797 -16.938 -13.805 1 97.56 25 GLY B O 1
ATOM 2720 N N . ALA B 1 26 ? 11.492 -15.555 -14.164 1 97.12 26 ALA B N 1
ATOM 2721 C CA . ALA B 1 26 ? 12.141 -16.453 -15.117 1 97.12 26 ALA B CA 1
ATOM 2722 C C . ALA B 1 26 ? 12.617 -17.719 -14.438 1 97.12 26 ALA B C 1
ATOM 2724 O O . ALA B 1 26 ? 12.477 -18.812 -14.984 1 97.12 26 ALA B O 1
ATOM 2725 N N . ASP B 1 27 ? 13.172 -17.578 -13.266 1 97.56 27 ASP B N 1
ATOM 2726 C CA . ASP B 1 27 ? 13.672 -18.719 -12.508 1 97.56 27 ASP B CA 1
ATOM 2727 C C . ASP B 1 27 ? 12.539 -19.656 -12.109 1 97.56 27 ASP B C 1
ATOM 2729 O O . ASP B 1 27 ? 12.688 -20.875 -12.156 1 97.56 27 ASP B O 1
ATOM 2733 N N . ILE B 1 28 ? 11.445 -19.078 -11.703 1 98.12 28 ILE B N 1
ATOM 2734 C CA . ILE B 1 28 ? 10.273 -19.875 -11.32 1 98.12 28 ILE B CA 1
ATOM 2735 C C . ILE B 1 28 ? 9.75 -20.641 -12.531 1 98.12 28 ILE B C 1
ATOM 2737 O O . ILE B 1 28 ? 9.484 -21.844 -12.445 1 98.12 28 ILE B O 1
ATOM 2741 N N . ALA B 1 29 ? 9.664 -19.969 -13.633 1 98.56 29 ALA B N 1
ATOM 2742 C CA . ALA B 1 29 ? 9.211 -20.625 -14.859 1 98.56 29 ALA B CA 1
ATOM 2743 C C . ALA B 1 29 ? 10.141 -21.781 -15.234 1 98.56 29 ALA B C 1
ATOM 2745 O O . ALA B 1 29 ? 9.68 -22.859 -15.625 1 98.56 29 ALA B O 1
ATOM 2746 N N . PHE B 1 30 ? 11.43 -21.547 -15.117 1 98.12 30 PHE B N 1
ATOM 2747 C CA . PHE B 1 30 ? 12.453 -22.547 -15.43 1 98.12 30 PHE B CA 1
ATOM 2748 C C . PHE B 1 30 ? 12.281 -23.781 -14.57 1 98.12 30 PHE B C 1
ATOM 2750 O O . PHE B 1 30 ? 12.219 -24.906 -15.086 1 98.12 30 PHE B O 1
ATOM 2757 N N . ARG B 1 31 ? 12.125 -23.625 -13.258 1 97.5 31 ARG B N 1
ATOM 2758 C CA . ARG B 1 31 ? 11.992 -24.734 -12.32 1 97.5 31 ARG B CA 1
ATOM 2759 C C . ARG B 1 31 ? 10.672 -25.469 -12.516 1 97.5 31 ARG B C 1
ATOM 2761 O O . ARG B 1 31 ? 10.609 -26.703 -12.445 1 97.5 31 ARG B O 1
ATOM 2768 N N . LEU B 1 32 ? 9.602 -24.703 -12.773 1 97.81 32 LEU B N 1
ATOM 2769 C CA . LEU B 1 32 ? 8.297 -25.312 -13 1 97.81 32 LEU B CA 1
ATOM 2770 C C . LEU B 1 32 ? 8.312 -26.172 -14.258 1 97.81 32 LEU B C 1
ATOM 2772 O O . LEU B 1 32 ? 7.797 -27.297 -14.266 1 97.81 32 LEU B O 1
ATOM 2776 N N . TYR B 1 33 ? 8.906 -25.641 -15.297 1 97.88 33 TYR B N 1
ATOM 2777 C CA . TYR B 1 33 ? 9.023 -26.375 -16.547 1 97.88 33 TYR B CA 1
ATOM 2778 C C . TYR B 1 33 ? 9.805 -27.672 -16.359 1 97.88 33 TYR B C 1
ATOM 2780 O O . TYR B 1 33 ? 9.398 -28.719 -16.859 1 97.88 33 TYR B O 1
ATOM 2788 N N . GLU B 1 34 ? 10.836 -27.641 -15.578 1 96.69 34 GLU B N 1
ATOM 2789 C CA . GLU B 1 34 ? 11.656 -28.812 -15.281 1 96.69 34 GLU B CA 1
ATOM 2790 C C . GLU B 1 34 ? 10.836 -29.891 -14.562 1 96.69 34 GLU B C 1
ATOM 2792 O O . GLU B 1 34 ? 11.078 -31.094 -14.742 1 96.69 34 GLU B O 1
ATOM 2797 N N . LYS B 1 35 ? 9.875 -29.438 -13.828 1 95.12 35 LYS B N 1
ATOM 2798 C CA . LYS B 1 35 ? 9.078 -30.359 -13.016 1 95.12 35 LYS B CA 1
ATOM 2799 C C . LYS B 1 35 ? 7.844 -30.828 -13.773 1 95.12 35 LYS B C 1
ATOM 2801 O O . LYS B 1 35 ? 6.957 -31.453 -13.195 1 95.12 35 LYS B O 1
ATOM 2806 N N . GLY B 1 36 ? 7.785 -30.453 -15.039 1 96.44 36 GLY B N 1
ATOM 2807 C CA . GLY B 1 36 ? 6.715 -30.969 -15.883 1 96.44 36 GLY B CA 1
ATOM 2808 C C . GLY B 1 36 ? 5.504 -30.047 -15.914 1 96.44 36 GLY B C 1
ATOM 2809 O O . GLY B 1 36 ? 4.418 -30.469 -16.328 1 96.44 36 GLY B O 1
ATOM 2810 N N . CYS B 1 37 ? 5.629 -28.859 -15.438 1 97.56 37 CYS B N 1
ATOM 2811 C CA . CYS B 1 37 ? 4.57 -27.859 -15.461 1 97.56 37 CYS B CA 1
ATOM 2812 C C . CYS B 1 37 ? 4.648 -27.016 -16.719 1 97.56 37 CYS B C 1
ATOM 2814 O O . CYS B 1 37 ? 5.711 -26.484 -17.062 1 97.56 37 CYS B O 1
ATOM 2816 N N . SER B 1 38 ? 3.543 -26.969 -17.484 1 97.88 38 SER B N 1
ATOM 2817 C CA . SER B 1 38 ? 3.506 -26.016 -18.609 1 97.88 38 SER B CA 1
ATOM 2818 C C . SER B 1 38 ? 3.498 -24.578 -18.109 1 97.88 38 SER B C 1
ATOM 2820 O O . SER B 1 38 ? 2.871 -24.266 -17.094 1 97.88 38 SER B O 1
ATOM 2822 N N . VAL B 1 39 ? 4.234 -23.688 -18.828 1 98.5 39 VAL B N 1
ATOM 2823 C CA . VAL B 1 39 ? 4.359 -22.312 -18.344 1 98.5 39 VAL B CA 1
ATOM 2824 C C . VAL B 1 39 ? 4.035 -21.344 -19.469 1 98.5 39 VAL B C 1
ATOM 2826 O O . VAL B 1 39 ? 4.367 -21.594 -20.641 1 98.5 39 VAL B O 1
ATOM 2829 N N . LEU B 1 40 ? 3.322 -20.328 -19.141 1 98.75 40 LEU B N 1
ATOM 2830 C CA . LEU B 1 40 ? 3.098 -19.156 -19.984 1 98.75 40 LEU B CA 1
ATOM 2831 C C . LEU B 1 40 ? 3.742 -17.922 -19.391 1 98.75 40 LEU B C 1
ATOM 2833 O O . LEU B 1 40 ? 3.346 -17.469 -18.312 1 98.75 40 LEU B O 1
ATOM 2837 N N . LEU B 1 41 ? 4.758 -17.391 -20.109 1 98.75 41 LEU B N 1
ATOM 2838 C CA . LEU B 1 41 ? 5.473 -16.203 -19.672 1 98.75 41 LEU B CA 1
ATOM 2839 C C . LEU B 1 41 ? 4.773 -14.938 -20.156 1 98.75 41 LEU B C 1
ATOM 2841 O O . LEU B 1 41 ? 4.422 -14.828 -21.328 1 98.75 41 LEU B O 1
ATOM 2845 N N . VAL B 1 42 ? 4.574 -14 -19.234 1 98.75 42 VAL B N 1
ATOM 2846 C CA . VAL B 1 42 ? 3.967 -12.719 -19.594 1 98.75 42 VAL B CA 1
ATOM 2847 C C . VAL B 1 42 ? 4.855 -11.578 -19.109 1 98.75 42 VAL B C 1
ATOM 2849 O O . VAL B 1 42 ? 5.312 -11.578 -17.969 1 98.75 42 VAL B O 1
ATOM 2852 N N . ALA B 1 43 ? 5.188 -10.664 -19.875 1 98.31 43 ALA B N 1
ATOM 2853 C CA . ALA B 1 43 ? 5.898 -9.414 -19.625 1 98.31 43 ALA B CA 1
ATOM 2854 C C . ALA B 1 43 ? 5.656 -8.406 -20.75 1 98.31 43 ALA B C 1
ATOM 2856 O O . ALA B 1 43 ? 4.863 -8.664 -21.656 1 98.31 43 ALA B O 1
ATOM 2857 N N . ARG B 1 44 ? 6.285 -7.309 -20.75 1 95.81 44 ARG B N 1
ATOM 2858 C CA . ARG B 1 44 ? 5.984 -6.219 -21.656 1 95.81 44 ARG B CA 1
ATOM 2859 C C . ARG B 1 44 ? 6.703 -6.406 -23 1 95.81 44 ARG B C 1
ATOM 2861 O O . ARG B 1 44 ? 6.18 -6.039 -24.047 1 95.81 44 ARG B O 1
ATOM 2868 N N . THR B 1 45 ? 7.93 -6.957 -22.906 1 96.19 45 THR B N 1
ATOM 2869 C CA . THR B 1 45 ? 8.797 -6.953 -24.078 1 96.19 45 THR B CA 1
ATOM 2870 C C . THR B 1 45 ? 8.805 -8.32 -24.75 1 96.19 45 THR B C 1
ATOM 2872 O O . THR B 1 45 ? 9.398 -9.273 -24.234 1 96.19 45 THR B O 1
ATOM 2875 N N . LYS B 1 46 ? 8.359 -8.383 -26 1 97.75 46 LYS B N 1
ATOM 2876 C CA . LYS B 1 46 ? 8.219 -9.641 -26.734 1 97.75 46 LYS B CA 1
ATOM 2877 C C . LYS B 1 46 ? 9.57 -10.305 -26.953 1 97.75 46 LYS B C 1
ATOM 2879 O O . LYS B 1 46 ? 9.727 -11.508 -26.75 1 97.75 46 LYS B O 1
ATOM 2884 N N . ALA B 1 47 ? 10.547 -9.547 -27.344 1 97.94 47 ALA B N 1
ATOM 2885 C CA . ALA B 1 47 ? 11.867 -10.078 -27.688 1 97.94 47 ALA B CA 1
ATOM 2886 C C . ALA B 1 47 ? 12.5 -10.75 -26.469 1 97.94 47 ALA B C 1
ATOM 2888 O O . ALA B 1 47 ? 13.133 -11.805 -26.594 1 97.94 47 ALA B O 1
ATOM 2889 N N . LYS B 1 48 ? 12.367 -10.148 -25.312 1 96.81 48 LYS B N 1
ATOM 2890 C CA . LYS B 1 48 ? 12.914 -10.719 -24.078 1 96.81 48 LYS B CA 1
ATOM 2891 C C . LYS B 1 48 ? 12.188 -12.008 -23.703 1 96.81 48 LYS B C 1
ATOM 2893 O O . LYS B 1 48 ? 12.805 -12.961 -23.219 1 96.81 48 LYS B O 1
ATOM 2898 N N . LEU B 1 49 ? 10.914 -12.023 -23.953 1 98.31 49 LEU B N 1
ATOM 2899 C CA . LEU B 1 49 ? 10.102 -13.195 -23.656 1 98.31 49 LEU B CA 1
ATOM 2900 C C . LEU B 1 49 ? 10.484 -14.367 -24.547 1 98.31 49 LEU B C 1
ATOM 2902 O O . LEU B 1 49 ? 10.617 -15.5 -24.078 1 98.31 49 LEU B O 1
ATOM 2906 N N . GLU B 1 50 ? 10.578 -14.094 -25.797 1 98 50 GLU B N 1
ATOM 2907 C CA . GLU B 1 50 ? 10.961 -15.117 -26.766 1 98 50 GLU B CA 1
ATOM 2908 C C . GLU B 1 50 ? 12.305 -15.734 -26.406 1 98 50 GLU B C 1
ATOM 2910 O O . GLU B 1 50 ? 12.453 -16.969 -26.406 1 98 50 GLU B O 1
ATOM 2915 N N . LYS B 1 51 ? 13.234 -14.883 -26.125 1 98 51 LYS B N 1
ATOM 2916 C CA . LYS B 1 51 ? 14.562 -15.352 -25.734 1 98 51 LYS B CA 1
ATOM 2917 C C . LYS B 1 51 ? 14.492 -16.203 -24.469 1 98 51 LYS B C 1
ATOM 2919 O O . LYS B 1 51 ? 15.164 -17.234 -24.375 1 98 51 LYS B O 1
ATOM 2924 N N . GLN B 1 52 ? 13.727 -15.766 -23.5 1 97.88 52 GLN B N 1
ATOM 2925 C CA . GLN B 1 52 ? 13.625 -16.484 -22.219 1 97.88 52 GLN B CA 1
ATOM 2926 C C . GLN B 1 52 ? 12.938 -17.828 -22.406 1 97.88 52 GLN B C 1
ATOM 2928 O O . GLN B 1 52 ? 13.336 -18.812 -21.781 1 97.88 52 GLN B O 1
ATOM 2933 N N . ALA B 1 53 ? 11.867 -17.875 -23.188 1 98.19 53 ALA B N 1
ATOM 2934 C CA . ALA B 1 53 ? 11.195 -19.141 -23.469 1 98.19 53 ALA B CA 1
ATOM 2935 C C . ALA B 1 53 ? 12.156 -20.141 -24.125 1 98.19 53 ALA B C 1
ATOM 2937 O O . ALA B 1 53 ? 12.188 -21.312 -23.734 1 98.19 53 ALA B O 1
ATOM 2938 N N . GLU B 1 54 ? 12.906 -19.688 -25.062 1 98 54 GLU B N 1
ATOM 2939 C CA . GLU B 1 54 ? 13.898 -20.531 -25.719 1 98 54 GLU B CA 1
ATOM 2940 C C . GLU B 1 54 ? 14.938 -21.031 -24.719 1 98 54 GLU B C 1
ATOM 2942 O O . GLU B 1 54 ? 15.328 -22.203 -24.766 1 98 54 GLU B O 1
ATOM 2947 N N . ASN B 1 55 ? 15.383 -20.094 -23.906 1 97.5 55 ASN B N 1
ATOM 2948 C CA . ASN B 1 55 ? 16.375 -20.453 -22.891 1 97.5 55 ASN B CA 1
ATOM 2949 C C . ASN B 1 55 ? 15.844 -21.547 -21.953 1 97.5 55 ASN B C 1
ATOM 2951 O O . ASN B 1 55 ? 16.578 -22.469 -21.594 1 97.5 55 ASN B O 1
ATOM 2955 N N . ILE B 1 56 ? 14.641 -21.453 -21.562 1 97.44 56 ILE B N 1
ATOM 2956 C CA . ILE B 1 56 ? 14.016 -22.406 -20.656 1 97.44 56 ILE B CA 1
ATOM 2957 C C . ILE B 1 56 ? 13.93 -23.766 -21.328 1 97.44 56 ILE B C 1
ATOM 2959 O O . ILE B 1 56 ? 14.344 -24.781 -20.75 1 97.44 56 ILE B O 1
ATOM 2963 N N . ILE B 1 57 ? 13.477 -23.844 -22.562 1 96.62 57 ILE B N 1
ATOM 2964 C CA . ILE B 1 57 ? 13.289 -25.094 -23.297 1 96.62 57 ILE B CA 1
ATOM 2965 C C . ILE B 1 57 ? 14.641 -25.781 -23.516 1 96.62 57 ILE B C 1
ATOM 2967 O O . ILE B 1 57 ? 14.781 -26.984 -23.328 1 96.62 57 ILE B O 1
ATOM 2971 N N . LYS B 1 58 ? 15.609 -24.969 -23.812 1 96.69 58 LYS B N 1
ATOM 2972 C CA . LYS B 1 58 ? 16.922 -25.484 -24.203 1 96.69 58 LYS B CA 1
ATOM 2973 C C . LYS B 1 58 ? 17.688 -26.016 -22.984 1 96.69 58 LYS B C 1
ATOM 2975 O O . LYS B 1 58 ? 18.391 -27.016 -23.078 1 96.69 58 LYS B O 1
ATOM 2980 N N . ASN B 1 59 ? 17.5 -25.344 -21.844 1 96.06 59 ASN B N 1
ATOM 2981 C CA . ASN B 1 59 ? 18.406 -25.594 -20.734 1 96.06 59 ASN B CA 1
ATOM 2982 C C . ASN B 1 59 ? 17.719 -26.422 -19.641 1 96.06 59 ASN B C 1
ATOM 2984 O O . ASN B 1 59 ? 18.375 -26.906 -18.719 1 96.06 59 ASN B O 1
ATOM 2988 N N . ALA B 1 60 ? 16.484 -26.641 -19.719 1 94.56 60 ALA B N 1
ATOM 2989 C CA . ALA B 1 60 ? 15.758 -27.344 -18.656 1 94.56 60 ALA B CA 1
ATOM 2990 C C . ALA B 1 60 ? 16.188 -28.812 -18.594 1 94.56 60 ALA B C 1
ATOM 2992 O O . ALA B 1 60 ? 16.406 -29.438 -19.625 1 94.56 60 ALA B O 1
ATOM 2993 N N . ASP B 1 61 ? 16.375 -29.25 -17.359 1 89.5 61 ASP B N 1
ATOM 2994 C CA . ASP B 1 61 ? 16.578 -30.672 -17.125 1 89.5 61 ASP B CA 1
ATOM 2995 C C . ASP B 1 61 ? 15.266 -31.438 -17.234 1 89.5 61 ASP B C 1
ATOM 2997 O O . ASP B 1 61 ? 14.383 -31.297 -16.391 1 89.5 61 ASP B O 1
ATOM 3001 N N . LYS B 1 62 ? 15.117 -32.406 -18.188 1 85.38 62 LYS B N 1
ATOM 3002 C CA . LYS B 1 62 ? 13.859 -33.094 -18.469 1 85.38 62 LYS B CA 1
ATOM 3003 C C . LYS B 1 62 ? 13.75 -34.406 -17.703 1 85.38 62 LYS B C 1
ATOM 3005 O O . LYS B 1 62 ? 12.766 -35.125 -17.844 1 85.38 62 LYS B O 1
ATOM 3010 N N . SER B 1 63 ? 14.703 -34.594 -16.859 1 84.5 63 SER B N 1
ATOM 3011 C CA . SER B 1 63 ? 14.719 -35.844 -16.109 1 84.5 63 SER B CA 1
ATOM 3012 C C . SER B 1 63 ? 13.594 -35.906 -15.086 1 84.5 63 SER B C 1
ATOM 3014 O O . SER B 1 63 ? 13.148 -36.969 -14.703 1 84.5 63 SER B O 1
ATOM 3016 N N . SER B 1 64 ? 13.117 -34.812 -14.633 1 78.19 64 SER B N 1
ATOM 3017 C CA . SER B 1 64 ? 12.125 -34.781 -13.57 1 78.19 64 SER B CA 1
ATOM 3018 C C . SER B 1 64 ? 10.75 -34.406 -14.109 1 78.19 64 SER B C 1
ATOM 3020 O O . SER B 1 64 ? 9.836 -34.062 -13.344 1 78.19 64 SER B O 1
ATOM 3022 N N . ASP B 1 65 ? 10.531 -34.5 -15.461 1 80.94 65 ASP B N 1
ATOM 3023 C CA . ASP B 1 65 ? 9.266 -34.062 -16.031 1 80.94 65 ASP B CA 1
ATOM 3024 C C . ASP B 1 65 ? 8.242 -35.188 -16.047 1 80.94 65 ASP B C 1
ATOM 3026 O O . ASP B 1 65 ? 7.098 -34.969 -16.469 1 80.94 65 ASP B O 1
ATOM 3030 N N . HIS B 1 66 ? 8.672 -36.406 -15.453 1 80.62 66 HIS B N 1
ATOM 3031 C CA . HIS B 1 66 ? 7.793 -37.562 -15.305 1 80.62 66 HIS B CA 1
ATOM 3032 C C . HIS B 1 66 ? 7.188 -37.938 -16.641 1 80.62 66 HIS B C 1
ATOM 3034 O O . HIS B 1 66 ? 6.031 -38.375 -16.703 1 80.62 66 HIS B O 1
ATOM 3040 N N . GLY B 1 67 ? 7.949 -37.625 -17.719 1 84.88 67 GLY B N 1
ATOM 3041 C CA . GLY B 1 67 ? 7.473 -38 -19.047 1 84.88 67 GLY B CA 1
ATOM 3042 C C . GLY B 1 67 ? 6.34 -37.094 -19.531 1 84.88 67 GLY B C 1
ATOM 3043 O O . GLY B 1 67 ? 5.719 -37.375 -20.547 1 84.88 67 GLY B O 1
ATOM 3044 N N . LEU B 1 68 ? 6.289 -36.125 -18.797 1 84.75 68 LEU B N 1
ATOM 3045 C CA . LEU B 1 68 ? 5.277 -35.156 -19.219 1 84.75 68 LEU B CA 1
ATOM 3046 C C . LEU B 1 68 ? 5.82 -34.281 -20.328 1 84.75 68 LEU B C 1
ATOM 3048 O O . LEU B 1 68 ? 7.027 -34.219 -20.578 1 84.75 68 LEU B O 1
ATOM 3052 N N . LYS B 1 69 ? 5.09 -33.688 -21.328 1 90.38 69 LYS B N 1
ATOM 3053 C CA . LYS B 1 69 ? 5.441 -32.812 -22.422 1 90.38 69 LYS B CA 1
ATOM 3054 C C . LYS B 1 69 ? 4.883 -31.391 -22.188 1 90.38 69 LYS B C 1
ATOM 3056 O O . LYS B 1 69 ? 4.043 -30.922 -22.953 1 90.38 69 LYS B O 1
ATOM 3061 N N . PRO B 1 70 ? 5.648 -30.797 -21.062 1 95.75 70 PRO B N 1
ATOM 3062 C CA . PRO B 1 70 ? 5.133 -29.453 -20.781 1 95.75 70 PRO B CA 1
ATOM 3063 C C . PRO B 1 70 ? 5.453 -28.453 -21.891 1 95.75 70 PRO B C 1
ATOM 3065 O O . PRO B 1 70 ? 6.406 -28.656 -22.656 1 95.75 70 PRO B O 1
ATOM 3068 N N . THR B 1 71 ? 4.645 -27.438 -21.984 1 96.69 71 THR B N 1
ATOM 3069 C CA . THR B 1 71 ? 4.879 -26.391 -22.969 1 96.69 71 THR B CA 1
ATOM 3070 C C . THR B 1 71 ? 5.414 -25.125 -22.297 1 96.69 71 THR B C 1
ATOM 3072 O O . THR B 1 71 ? 5.18 -24.906 -21.109 1 96.69 71 THR B O 1
ATOM 3075 N N . CYS B 1 72 ? 6.238 -24.375 -22.984 1 97.88 72 CYS B N 1
ATOM 3076 C CA . CYS B 1 72 ? 6.715 -23.062 -22.594 1 97.88 72 CYS B CA 1
ATOM 3077 C C . CYS B 1 72 ? 6.387 -22.016 -23.656 1 97.88 72 CYS B C 1
ATOM 3079 O O . CYS B 1 72 ? 7.016 -21.984 -24.719 1 97.88 72 CYS B O 1
ATOM 3081 N N . ASN B 1 73 ? 5.348 -21.234 -23.406 1 97.81 73 ASN B N 1
ATOM 3082 C CA . ASN B 1 73 ? 4.902 -20.188 -24.328 1 97.81 73 ASN B CA 1
ATOM 3083 C C . ASN B 1 73 ? 4.98 -18.812 -23.688 1 97.81 73 ASN B C 1
ATOM 3085 O O . ASN B 1 73 ? 5.371 -18.688 -22.516 1 97.81 73 ASN B O 1
ATOM 3089 N N . TYR B 1 74 ? 4.773 -17.766 -24.484 1 98.38 74 TYR B N 1
ATOM 3090 C CA . TYR B 1 74 ? 4.844 -16.406 -23.953 1 98.38 74 TYR B CA 1
ATOM 3091 C C . TYR B 1 74 ? 3.801 -15.508 -24.609 1 98.38 74 TYR B C 1
ATOM 3093 O O . TYR B 1 74 ? 3.33 -15.805 -25.719 1 98.38 74 TYR B O 1
ATOM 3101 N N . LEU B 1 75 ? 3.311 -14.5 -23.922 1 98.31 75 LEU B N 1
ATOM 3102 C CA . LEU B 1 75 ? 2.447 -13.43 -24.406 1 98.31 75 LEU B CA 1
ATOM 3103 C C . LEU B 1 75 ? 2.93 -12.07 -23.906 1 98.31 75 LEU B C 1
ATOM 3105 O O . LEU B 1 75 ? 3.17 -11.906 -22.703 1 98.31 75 LEU B O 1
ATOM 3109 N N . ALA B 1 76 ? 3.18 -11.125 -24.859 1 98.56 76 ALA B N 1
ATOM 3110 C CA . ALA B 1 76 ? 3.549 -9.773 -24.453 1 98.56 76 ALA B CA 1
ATOM 3111 C C . ALA B 1 76 ? 2.328 -8.984 -24 1 98.56 76 ALA B C 1
ATOM 3113 O O . ALA B 1 76 ? 1.309 -8.938 -24.688 1 98.56 76 ALA B O 1
ATOM 3114 N N . CYS B 1 77 ? 2.391 -8.398 -22.766 1 98.62 77 CYS B N 1
ATOM 3115 C CA . CYS B 1 77 ? 1.286 -7.625 -22.203 1 98.62 77 CYS B CA 1
ATOM 3116 C C . CYS B 1 77 ? 1.769 -6.715 -21.078 1 98.62 77 CYS B C 1
ATOM 3118 O O . CYS B 1 77 ? 2.541 -7.141 -20.219 1 98.62 77 CYS B O 1
ATOM 3120 N N . ASP B 1 78 ? 1.409 -5.461 -21.141 1 98.25 78 ASP B N 1
ATOM 3121 C CA . ASP B 1 78 ? 1.577 -4.594 -19.984 1 98.25 78 ASP B CA 1
ATOM 3122 C C . ASP B 1 78 ? 0.439 -4.785 -18.984 1 98.25 78 ASP B C 1
ATOM 3124 O O . ASP B 1 78 ? -0.604 -4.137 -19.094 1 98.25 78 ASP B O 1
ATOM 3128 N N . VAL B 1 79 ? 0.725 -5.531 -17.984 1 98.38 79 VAL B N 1
ATOM 3129 C CA . VAL B 1 79 ? -0.349 -5.957 -17.094 1 98.38 79 VAL B CA 1
ATOM 3130 C C . VAL B 1 79 ? -0.661 -4.848 -16.094 1 98.38 79 VAL B C 1
ATOM 3132 O O . VAL B 1 79 ? -1.578 -4.977 -15.273 1 98.38 79 VAL B O 1
ATOM 3135 N N . SER B 1 80 ? 0.09 -3.697 -16.109 1 97.69 80 SER B N 1
ATOM 3136 C CA . SER B 1 80 ? -0.303 -2.545 -15.297 1 97.69 80 SER B CA 1
ATOM 3137 C C . SER B 1 80 ? -1.513 -1.837 -15.898 1 97.69 80 SER B C 1
ATOM 3139 O O . SER B 1 80 ? -2.143 -1.007 -15.242 1 97.69 80 SER B O 1
ATOM 3141 N N . ASP B 1 81 ? -1.782 -2.125 -17.141 1 97.94 81 ASP B N 1
ATOM 3142 C CA . ASP B 1 81 ? -2.977 -1.638 -17.828 1 97.94 81 ASP B CA 1
ATOM 3143 C C . ASP B 1 81 ? -4.137 -2.621 -17.672 1 97.94 81 ASP B C 1
ATOM 3145 O O . ASP B 1 81 ? -4.059 -3.756 -18.141 1 97.94 81 ASP B O 1
ATOM 3149 N N . TYR B 1 82 ? -5.16 -2.172 -17.094 1 98.44 82 TYR B N 1
ATOM 3150 C CA . TYR B 1 82 ? -6.266 -3.055 -16.734 1 98.44 82 TYR B CA 1
ATOM 3151 C C . TYR B 1 82 ? -6.898 -3.66 -17.984 1 98.44 82 TYR B C 1
ATOM 3153 O O . TYR B 1 82 ? -7.164 -4.863 -18.031 1 98.44 82 TYR B O 1
ATOM 3161 N N . GLU B 1 83 ? -7.195 -2.838 -18.953 1 98.44 83 GLU B N 1
ATOM 3162 C CA . GLU B 1 83 ? -7.863 -3.318 -20.156 1 98.44 83 GLU B CA 1
ATOM 3163 C C . GLU B 1 83 ? -6.98 -4.309 -20.922 1 98.44 83 GLU B C 1
ATOM 3165 O O . GLU B 1 83 ? -7.473 -5.309 -21.453 1 98.44 83 GLU B O 1
ATOM 3170 N N . ALA B 1 84 ? -5.707 -4.027 -21 1 98.62 84 ALA B N 1
ATOM 3171 C CA . ALA B 1 84 ? -4.773 -4.957 -21.625 1 98.62 84 ALA B CA 1
ATOM 3172 C C . ALA B 1 84 ? -4.742 -6.289 -20.891 1 98.62 84 ALA B C 1
ATOM 3174 O O . ALA B 1 84 ? -4.648 -7.352 -21.5 1 98.62 84 ALA B O 1
ATOM 3175 N N . THR B 1 85 ? -4.828 -6.215 -19.578 1 98.75 85 THR B N 1
ATOM 3176 C CA . THR B 1 85 ? -4.801 -7.418 -18.75 1 98.75 85 THR B CA 1
ATOM 3177 C C . THR B 1 85 ? -6.078 -8.234 -18.938 1 98.75 85 THR B C 1
ATOM 3179 O O . THR B 1 85 ? -6.035 -9.461 -18.969 1 98.75 85 THR B O 1
ATOM 3182 N N . ALA B 1 86 ? -7.18 -7.531 -19.031 1 98.44 86 ALA B N 1
ATOM 3183 C CA . ALA B 1 86 ? -8.445 -8.211 -19.312 1 98.44 86 ALA B CA 1
ATOM 3184 C C . ALA B 1 86 ? -8.391 -8.945 -20.641 1 98.44 86 ALA B C 1
ATOM 3186 O O . ALA B 1 86 ? -8.859 -10.086 -20.75 1 98.44 86 ALA B O 1
ATOM 3187 N N . GLU B 1 87 ? -7.832 -8.312 -21.594 1 98.38 87 GLU B N 1
ATOM 3188 C CA . GLU B 1 87 ? -7.676 -8.938 -22.906 1 98.38 87 GLU B CA 1
ATOM 3189 C C . GLU B 1 87 ? -6.734 -10.133 -22.844 1 98.38 87 GLU B C 1
ATOM 3191 O O . GLU B 1 87 ? -6.941 -11.125 -23.547 1 98.38 87 GLU B O 1
ATOM 3196 N N . LEU B 1 88 ? -5.699 -10.008 -22.078 1 98.56 88 LEU B N 1
ATOM 3197 C CA . LEU B 1 88 ? -4.777 -11.117 -21.859 1 98.56 88 LEU B CA 1
ATOM 3198 C C . LEU B 1 88 ? -5.52 -12.352 -21.344 1 98.56 88 LEU B C 1
ATOM 3200 O O . LEU B 1 88 ? -5.324 -13.453 -21.875 1 98.56 88 LEU B O 1
ATOM 3204 N N . TRP B 1 89 ? -6.379 -12.164 -20.375 1 98.31 89 TRP B N 1
ATOM 3205 C CA . TRP B 1 89 ? -7.109 -13.281 -19.781 1 98.31 89 TRP B CA 1
ATOM 3206 C C . TRP B 1 89 ? -8.117 -13.859 -20.766 1 98.31 89 TRP B C 1
ATOM 3208 O O . TRP B 1 89 ? -8.336 -15.07 -20.812 1 98.31 89 TRP B O 1
ATOM 3218 N N . ARG B 1 90 ? -8.727 -13.016 -21.594 1 97.19 90 ARG B N 1
ATOM 3219 C CA . ARG B 1 90 ? -9.609 -13.516 -22.641 1 97.19 90 ARG B CA 1
ATOM 3220 C C . ARG B 1 90 ? -8.859 -14.422 -23.609 1 97.19 90 ARG B C 1
ATOM 3222 O O . ARG B 1 90 ? -9.344 -15.492 -23.953 1 97.19 90 ARG B O 1
ATOM 3229 N N . THR B 1 91 ? -7.727 -13.984 -23.984 1 97.69 91 THR B N 1
ATOM 3230 C CA . THR B 1 91 ? -6.891 -14.766 -24.891 1 97.69 91 THR B CA 1
ATOM 3231 C C . THR B 1 91 ? -6.512 -16.094 -24.266 1 97.69 91 THR B C 1
ATOM 3233 O O . THR B 1 91 ? -6.59 -17.141 -24.906 1 97.69 91 THR B O 1
ATOM 3236 N N . ILE B 1 92 ? -6.156 -16.094 -22.969 1 97.44 92 ILE B N 1
ATOM 3237 C CA . ILE B 1 92 ? -5.711 -17.297 -22.266 1 97.44 92 ILE B CA 1
ATOM 3238 C C . ILE B 1 92 ? -6.867 -18.297 -22.156 1 97.44 92 ILE B C 1
ATOM 3240 O O . ILE B 1 92 ? -6.707 -19.469 -22.484 1 97.44 92 ILE B O 1
ATOM 3244 N N . ILE B 1 93 ? -8.031 -17.812 -21.781 1 95.69 93 ILE B N 1
ATOM 3245 C CA . ILE B 1 93 ? -9.164 -18.672 -21.469 1 95.69 93 ILE B CA 1
ATOM 3246 C C . ILE B 1 93 ? -9.875 -19.078 -22.75 1 95.69 93 ILE B C 1
ATOM 3248 O O . ILE B 1 93 ? -10.141 -20.266 -22.969 1 95.69 93 ILE B O 1
ATOM 3252 N N . GLU B 1 94 ? -10.125 -18.156 -23.625 1 94.12 94 GLU B N 1
ATOM 3253 C CA . GLU B 1 94 ? -10.992 -18.406 -24.781 1 94.12 94 GLU B CA 1
ATOM 3254 C C . GLU B 1 94 ? -10.18 -18.891 -25.969 1 94.12 94 GLU B C 1
ATOM 3256 O O . GLU B 1 94 ? -10.57 -19.859 -26.641 1 94.12 94 GLU B O 1
ATOM 3261 N N . ASP B 1 95 ? -9.133 -18.188 -26.266 1 93.5 95 ASP B N 1
ATOM 3262 C CA . ASP B 1 95 ? -8.383 -18.5 -27.469 1 93.5 95 ASP B CA 1
ATOM 3263 C C . ASP B 1 95 ? -7.484 -19.719 -27.25 1 93.5 95 ASP B C 1
ATOM 3265 O O . ASP B 1 95 ? -7.414 -20.609 -28.109 1 93.5 95 ASP B O 1
ATOM 3269 N N . LYS B 1 96 ? -6.84 -19.812 -26.141 1 93.62 96 LYS B N 1
ATOM 3270 C CA . LYS B 1 96 ? -5.891 -20.891 -25.875 1 93.62 96 LYS B CA 1
ATOM 3271 C C . LYS B 1 96 ? -6.551 -22.031 -25.109 1 93.62 96 LYS B C 1
ATOM 3273 O O . LYS B 1 96 ? -6.027 -23.141 -25.062 1 93.62 96 LYS B O 1
ATOM 3278 N N . GLY B 1 97 ? -7.688 -21.719 -24.453 1 93 97 GLY B N 1
ATOM 3279 C CA . GLY B 1 97 ? -8.422 -22.734 -23.719 1 93 97 GLY B CA 1
ATOM 3280 C C . GLY B 1 97 ? -7.684 -23.219 -22.484 1 93 97 GLY B C 1
ATOM 3281 O O . GLY B 1 97 ? -7.73 -24.406 -22.156 1 93 97 GLY B O 1
ATOM 3282 N N . VAL B 1 98 ? -6.91 -22.375 -21.984 1 93.75 98 VAL B N 1
ATOM 3283 C CA . VAL B 1 98 ? -6.105 -22.734 -20.828 1 93.75 98 VAL B CA 1
ATOM 3284 C C . VAL B 1 98 ? -6.695 -22.094 -19.578 1 93.75 98 VAL B C 1
ATOM 3286 O O . VAL B 1 98 ? -7.152 -20.938 -19.609 1 93.75 98 VAL B O 1
ATOM 3289 N N . ASP B 1 99 ? -6.805 -22.797 -18.5 1 94.38 99 ASP B N 1
ATOM 3290 C CA . ASP B 1 99 ? -7.168 -22.344 -17.156 1 94.38 99 ASP B CA 1
ATOM 3291 C C . ASP B 1 99 ? -6.039 -22.609 -16.172 1 94.38 99 ASP B C 1
ATOM 3293 O O . ASP B 1 99 ? -5.902 -23.719 -15.648 1 94.38 99 ASP B O 1
ATOM 3297 N N . PRO B 1 100 ? -5.246 -21.609 -15.898 1 97.38 100 PRO B N 1
ATOM 3298 C CA . PRO B 1 100 ? -4.023 -21.844 -15.125 1 97.38 100 PRO B CA 1
ATOM 3299 C C . PRO B 1 100 ? -4.301 -22.359 -13.719 1 97.38 100 PRO B C 1
ATOM 3301 O O . PRO B 1 100 ? -5.27 -21.938 -13.078 1 97.38 100 PRO B O 1
ATOM 3304 N N . ASP B 1 101 ? -3.389 -23.297 -13.281 1 97.94 101 ASP B N 1
ATOM 3305 C CA . ASP B 1 101 ? -3.42 -23.812 -11.914 1 97.94 101 ASP B CA 1
ATOM 3306 C C . ASP B 1 101 ? -2.668 -22.891 -10.961 1 97.94 101 ASP B C 1
ATOM 3308 O O . ASP B 1 101 ? -3.02 -22.797 -9.781 1 97.94 101 ASP B O 1
ATOM 3312 N N . PHE B 1 102 ? -1.604 -22.312 -11.43 1 98.56 102 PHE B N 1
ATOM 3313 C CA . PHE B 1 102 ? -0.742 -21.422 -10.664 1 98.56 102 PHE B CA 1
ATOM 3314 C C . PHE B 1 102 ? -0.622 -20.062 -11.336 1 98.56 102 PHE B C 1
ATOM 3316 O O . PHE B 1 102 ? -0.49 -19.984 -12.562 1 98.56 102 PHE B O 1
ATOM 3323 N N . ILE B 1 103 ? -0.775 -19.031 -10.586 1 98.75 103 ILE B N 1
ATOM 3324 C CA . ILE B 1 103 ? -0.607 -17.656 -11.062 1 98.75 103 ILE B CA 1
ATOM 3325 C C . ILE B 1 103 ? 0.474 -16.953 -10.242 1 98.75 103 ILE B C 1
ATOM 3327 O O . ILE B 1 103 ? 0.252 -16.594 -9.086 1 98.75 103 ILE B O 1
ATOM 3331 N N . PHE B 1 104 ? 1.643 -16.797 -10.859 1 98.88 104 PHE B N 1
ATOM 3332 C CA . PHE B 1 104 ? 2.754 -16.125 -10.211 1 98.88 104 PHE B CA 1
ATOM 3333 C C . PHE B 1 104 ? 2.828 -14.664 -10.648 1 98.88 104 PHE B C 1
ATOM 3335 O O . PHE B 1 104 ? 3.053 -14.375 -11.828 1 98.88 104 PHE B O 1
ATOM 3342 N N . CYS B 1 105 ? 2.633 -13.734 -9.734 1 98.75 105 CYS B N 1
ATOM 3343 C CA . CYS B 1 105 ? 2.734 -12.305 -10.008 1 98.75 105 CYS B CA 1
ATOM 3344 C C . CYS B 1 105 ? 4.113 -11.773 -9.625 1 98.75 105 CYS B C 1
ATOM 3346 O O . CYS B 1 105 ? 4.27 -11.133 -8.586 1 98.75 105 CYS B O 1
ATOM 3348 N N . CYS B 1 106 ? 5.051 -11.906 -10.562 1 97.75 106 CYS B N 1
ATOM 3349 C CA . CYS B 1 106 ? 6.449 -11.641 -10.25 1 97.75 106 CYS B CA 1
ATOM 3350 C C . CYS B 1 106 ? 6.895 -10.305 -10.828 1 97.75 106 CYS B C 1
ATOM 3352 O O . CYS B 1 106 ? 8.039 -9.883 -10.633 1 97.75 106 CYS B O 1
ATOM 3354 N N . ALA B 1 107 ? 6.008 -9.641 -11.578 1 95.38 107 ALA B N 1
ATOM 3355 C CA . ALA B 1 107 ? 6.391 -8.344 -12.125 1 95.38 107 ALA B CA 1
ATOM 3356 C C . ALA B 1 107 ? 6.66 -7.332 -11.016 1 95.38 107 ALA B C 1
ATOM 3358 O O . ALA B 1 107 ? 5.926 -7.277 -10.023 1 95.38 107 ALA B O 1
ATOM 3359 N N . GLY B 1 108 ? 7.734 -6.594 -11.086 1 93.5 108 GLY B N 1
ATOM 3360 C CA . GLY B 1 108 ? 8.07 -5.57 -10.109 1 93.5 108 GLY B CA 1
ATOM 3361 C C . GLY B 1 108 ? 9.469 -5.012 -10.289 1 93.5 108 GLY B C 1
ATOM 3362 O O . GLY B 1 108 ? 10.312 -5.637 -10.93 1 93.5 108 GLY B O 1
ATOM 3363 N N . SER B 1 109 ? 9.664 -3.816 -9.805 1 91.94 109 SER B N 1
ATOM 3364 C CA . SER B 1 109 ? 10.969 -3.168 -9.82 1 91.94 109 SER B CA 1
ATOM 3365 C C . SER B 1 109 ? 11.055 -2.057 -8.781 1 91.94 109 SER B C 1
ATOM 3367 O O . SER B 1 109 ? 10.031 -1.475 -8.406 1 91.94 109 SER B O 1
ATOM 3369 N N . SER B 1 110 ? 12.234 -1.864 -8.266 1 93.62 110 SER B N 1
ATOM 3370 C CA . SER B 1 110 ? 12.469 -0.783 -7.316 1 93.62 110 SER B CA 1
ATOM 3371 C C . SER B 1 110 ? 13.43 0.255 -7.891 1 93.62 110 SER B C 1
ATOM 3373 O O . SER B 1 110 ? 14.273 -0.069 -8.727 1 93.62 110 SER B O 1
ATOM 3375 N N . VAL B 1 111 ? 13.242 1.479 -7.562 1 93.75 111 VAL B N 1
ATOM 3376 C CA . VAL B 1 111 ? 14.172 2.574 -7.805 1 93.75 111 VAL B CA 1
ATOM 3377 C C . VAL B 1 111 ? 14.594 3.193 -6.477 1 93.75 111 VAL B C 1
ATOM 3379 O O . VAL B 1 111 ? 14.055 4.223 -6.062 1 93.75 111 VAL B O 1
ATOM 3382 N N . PRO B 1 112 ? 15.562 2.541 -5.848 1 93.38 112 PRO B N 1
ATOM 3383 C CA . PRO B 1 112 ? 16 3.098 -4.57 1 93.38 112 PRO B CA 1
ATOM 3384 C C . PRO B 1 112 ? 16.688 4.453 -4.723 1 93.38 112 PRO B C 1
ATOM 3386 O O . PRO B 1 112 ? 17.703 4.562 -5.418 1 93.38 112 PRO B O 1
ATOM 3389 N N . LYS B 1 113 ? 16.141 5.445 -4.215 1 95.31 113 LYS B N 1
ATOM 3390 C CA . LYS B 1 113 ? 16.609 6.832 -4.191 1 95.31 113 LYS B CA 1
ATOM 3391 C C . LYS B 1 113 ? 16.078 7.57 -2.967 1 95.31 113 LYS B C 1
ATOM 3393 O O . LYS B 1 113 ? 15.086 7.145 -2.361 1 95.31 113 LYS B O 1
ATOM 3398 N N . LEU B 1 114 ? 16.766 8.609 -2.58 1 93.38 114 LEU B N 1
ATOM 3399 C CA . LEU B 1 114 ? 16.172 9.492 -1.582 1 93.38 114 LEU B CA 1
ATOM 3400 C C . LEU B 1 114 ? 14.906 10.133 -2.117 1 93.38 114 LEU B C 1
ATOM 3402 O O . LEU B 1 114 ? 14.789 10.398 -3.318 1 93.38 114 LEU B O 1
ATOM 3406 N N . PHE B 1 115 ? 13.984 10.375 -1.151 1 96.19 115 PHE B N 1
ATOM 3407 C CA . PHE B 1 115 ? 12.688 10.922 -1.504 1 96.19 115 PHE B CA 1
ATOM 3408 C C . PHE B 1 115 ? 12.844 12.211 -2.301 1 96.19 115 PHE B C 1
ATOM 3410 O O . PHE B 1 115 ? 12.117 12.438 -3.275 1 96.19 115 PHE B O 1
ATOM 3417 N N . SER B 1 116 ? 13.828 13.031 -1.979 1 94.81 116 SER B N 1
ATOM 3418 C CA . SER B 1 116 ? 14.078 14.312 -2.629 1 94.81 116 SER B CA 1
ATOM 3419 C C . SER B 1 116 ? 14.641 14.117 -4.035 1 94.81 116 SER B C 1
ATOM 3421 O O . SER B 1 116 ? 14.586 15.023 -4.863 1 94.81 116 SER B O 1
ATOM 3423 N N . GLU B 1 117 ? 15.148 12.953 -4.328 1 95.56 117 GLU B N 1
ATOM 3424 C CA . GLU B 1 117 ? 15.812 12.695 -5.605 1 95.56 117 GLU B CA 1
ATOM 3425 C C . GLU B 1 117 ? 14.891 11.953 -6.566 1 95.56 117 GLU B C 1
ATOM 3427 O O . GLU B 1 117 ? 15.227 11.773 -7.742 1 95.56 117 GLU B O 1
ATOM 3432 N N . LEU B 1 118 ? 13.766 11.523 -6.09 1 96.88 118 LEU B N 1
ATOM 3433 C CA . LEU B 1 118 ? 12.781 10.852 -6.938 1 96.88 118 LEU B CA 1
ATOM 3434 C C . LEU B 1 118 ? 12.031 11.859 -7.801 1 96.88 118 LEU B C 1
ATOM 3436 O O . LEU B 1 118 ? 11.797 12.992 -7.379 1 96.88 118 LEU B O 1
ATOM 3440 N N . SER B 1 119 ? 11.719 11.461 -9.039 1 97.44 119 SER B N 1
ATOM 3441 C CA . SER B 1 119 ? 10.812 12.242 -9.875 1 97.44 119 SER B CA 1
ATOM 3442 C C . SER B 1 119 ? 9.367 11.789 -9.688 1 97.44 119 SER B C 1
ATOM 3444 O O . SER B 1 119 ? 9.109 10.703 -9.172 1 97.44 119 SER B O 1
ATOM 3446 N N . GLY B 1 120 ? 8.414 12.68 -10.102 1 97.56 120 GLY B N 1
ATOM 3447 C CA . GLY B 1 120 ? 7.016 12.289 -10.102 1 97.56 120 GLY B CA 1
ATOM 3448 C C . GLY B 1 120 ? 6.742 11.055 -10.938 1 97.56 120 GLY B C 1
ATOM 3449 O O . GLY B 1 120 ? 5.926 10.211 -10.562 1 97.56 120 GLY B O 1
ATOM 3450 N N . GLN B 1 121 ? 7.402 10.984 -11.977 1 97.38 121 GLN B N 1
ATOM 3451 C CA . GLN B 1 121 ? 7.25 9.836 -12.867 1 97.38 121 GLN B CA 1
ATOM 3452 C C . GLN B 1 121 ? 7.723 8.547 -12.195 1 97.38 121 GLN B C 1
ATOM 3454 O O . GLN B 1 121 ? 7.082 7.504 -12.32 1 97.38 121 GLN B O 1
ATOM 3459 N N . GLU B 1 122 ? 8.859 8.57 -11.523 1 96.62 122 GLU B N 1
ATOM 3460 C CA . GLU B 1 122 ? 9.383 7.402 -10.82 1 96.62 122 GLU B CA 1
ATOM 3461 C C . GLU B 1 122 ? 8.414 6.938 -9.734 1 96.62 122 GLU B C 1
ATOM 3463 O O . GLU B 1 122 ? 8.211 5.734 -9.547 1 96.62 122 GLU B O 1
ATOM 3468 N N . LEU B 1 123 ? 7.824 7.902 -9.023 1 97.31 123 LEU B N 1
ATOM 3469 C CA . LEU B 1 123 ? 6.84 7.566 -7.996 1 97.31 123 LEU B CA 1
ATOM 3470 C C . LEU B 1 123 ? 5.637 6.863 -8.617 1 97.31 123 LEU B C 1
ATOM 3472 O O . LEU B 1 123 ? 5.207 5.816 -8.125 1 97.31 123 LEU B O 1
ATOM 3476 N N . ALA B 1 124 ? 5.121 7.406 -9.664 1 96.69 124 ALA B N 1
ATOM 3477 C CA . ALA B 1 124 ? 3.957 6.832 -10.336 1 96.69 124 ALA B CA 1
ATOM 3478 C C . ALA B 1 124 ? 4.281 5.453 -10.906 1 96.69 124 ALA B C 1
ATOM 3480 O O . ALA B 1 124 ? 3.457 4.539 -10.844 1 96.69 124 ALA B O 1
ATOM 3481 N N . GLN B 1 125 ? 5.457 5.328 -11.461 1 95.5 125 GLN B N 1
ATOM 3482 C CA . GLN B 1 125 ? 5.875 4.07 -12.07 1 95.5 125 GLN B CA 1
ATOM 3483 C C . GLN B 1 125 ? 6.008 2.967 -11.023 1 95.5 125 GLN B C 1
ATOM 3485 O O . GLN B 1 125 ? 5.75 1.797 -11.305 1 95.5 125 GLN B O 1
ATOM 3490 N N . GLY B 1 126 ? 6.406 3.332 -9.852 1 96.25 126 GLY B N 1
ATOM 3491 C CA . GLY B 1 126 ? 6.496 2.352 -8.781 1 96.25 126 GLY B CA 1
ATOM 3492 C C . GLY B 1 126 ? 5.188 1.623 -8.523 1 96.25 126 GLY B C 1
ATOM 3493 O O . GLY B 1 126 ? 5.148 0.391 -8.516 1 96.25 126 GLY B O 1
ATOM 3494 N N . MET B 1 127 ? 4.105 2.359 -8.398 1 97.5 127 MET B N 1
ATOM 3495 C CA . MET B 1 127 ? 2.793 1.77 -8.141 1 97.5 127 MET B CA 1
ATOM 3496 C C . MET B 1 127 ? 2.301 0.99 -9.359 1 97.5 127 MET B C 1
ATOM 3498 O O . MET B 1 127 ? 1.7 -0.077 -9.211 1 97.5 127 MET B O 1
ATOM 3502 N N . LYS B 1 128 ? 2.58 1.48 -10.5 1 96.62 128 LYS B N 1
ATOM 3503 C CA . LYS B 1 128 ? 2.143 0.845 -11.734 1 96.62 128 LYS B CA 1
ATOM 3504 C C . LYS B 1 128 ? 2.779 -0.532 -11.906 1 96.62 128 LYS B C 1
ATOM 3506 O O . LYS B 1 128 ? 2.08 -1.52 -12.141 1 96.62 128 LYS B O 1
ATOM 3511 N N . VAL B 1 129 ? 4.039 -0.636 -11.727 1 96.06 129 VAL B N 1
ATOM 3512 C CA . VAL B 1 129 ? 4.793 -1.841 -12.07 1 96.06 129 VAL B CA 1
ATOM 3513 C C . VAL B 1 129 ? 4.648 -2.869 -10.945 1 96.06 129 VAL B C 1
ATOM 3515 O O . VAL B 1 129 ? 4.645 -4.078 -11.203 1 96.06 129 VAL B O 1
ATOM 3518 N N . ASN B 1 130 ? 4.504 -2.375 -9.734 1 97.75 130 ASN B N 1
ATOM 3519 C CA . ASN B 1 130 ? 4.535 -3.307 -8.617 1 97.75 130 ASN B CA 1
ATOM 3520 C C . ASN B 1 130 ? 3.127 -3.68 -8.156 1 97.75 130 ASN B C 1
ATOM 3522 O O . ASN B 1 130 ? 2.814 -4.859 -8 1 97.75 130 ASN B O 1
ATOM 3526 N N . TYR B 1 131 ? 2.281 -2.744 -7.949 1 98.62 131 TYR B N 1
ATOM 3527 C CA . TYR B 1 131 ? 0.979 -3.027 -7.352 1 98.62 131 TYR B CA 1
ATOM 3528 C C . TYR B 1 131 ? -0.06 -3.322 -8.43 1 98.62 131 TYR B C 1
ATOM 3530 O O . TYR B 1 131 ? -0.729 -4.355 -8.383 1 98.62 131 TYR B O 1
ATOM 3538 N N . TYR B 1 132 ? -0.221 -2.377 -9.453 1 98.56 132 TYR B N 1
ATOM 3539 C CA . TYR B 1 132 ? -1.247 -2.549 -10.469 1 98.56 132 TYR B CA 1
ATOM 3540 C C . TYR B 1 132 ? -1.004 -3.816 -11.281 1 98.56 132 TYR B C 1
ATOM 3542 O O . TYR B 1 132 ? -1.952 -4.488 -11.695 1 98.56 132 TYR B O 1
ATOM 3550 N N . SER B 1 133 ? 0.225 -4.129 -11.477 1 98.44 133 SER B N 1
ATOM 3551 C CA . SER B 1 133 ? 0.539 -5.344 -12.219 1 98.44 133 SER B CA 1
ATOM 3552 C C . SER B 1 133 ? -0.018 -6.582 -11.523 1 98.44 133 SER B C 1
ATOM 3554 O O . SER B 1 133 ? -0.526 -7.496 -12.172 1 98.44 133 SER B O 1
ATOM 3556 N N . ALA B 1 134 ? 0.017 -6.605 -10.203 1 98.56 134 ALA B N 1
ATOM 3557 C CA . ALA B 1 134 ? -0.456 -7.762 -9.445 1 98.56 134 ALA B CA 1
ATOM 3558 C C . ALA B 1 134 ? -1.977 -7.746 -9.312 1 98.56 134 ALA B C 1
ATOM 3560 O O . ALA B 1 134 ? -2.643 -8.734 -9.625 1 98.56 134 ALA B O 1
ATOM 3561 N N . VAL B 1 135 ? -2.537 -6.609 -8.906 1 98.81 135 VAL B N 1
ATOM 3562 C CA . VAL B 1 135 ? -3.965 -6.539 -8.609 1 98.81 135 VAL B CA 1
ATOM 3563 C C . VAL B 1 135 ? -4.766 -6.727 -9.898 1 98.81 135 VAL B C 1
ATOM 3565 O O . VAL B 1 135 ? -5.824 -7.359 -9.891 1 98.81 135 VAL B O 1
ATOM 3568 N N . ASN B 1 136 ? -4.277 -6.199 -11.008 1 98.81 136 ASN B N 1
ATOM 3569 C CA . ASN B 1 136 ? -4.977 -6.355 -12.273 1 98.81 136 ASN B CA 1
ATOM 3570 C C . ASN B 1 136 ? -5.016 -7.812 -12.719 1 98.81 136 ASN B C 1
ATOM 3572 O O . ASN B 1 136 ? -6.055 -8.305 -13.172 1 98.81 136 ASN B O 1
ATOM 3576 N N . VAL B 1 137 ? -3.891 -8.492 -12.586 1 98.81 137 VAL B N 1
ATOM 3577 C CA . VAL B 1 137 ? -3.812 -9.883 -13.016 1 98.81 137 VAL B CA 1
ATOM 3578 C C . VAL B 1 137 ? -4.785 -10.727 -12.203 1 98.81 137 VAL B C 1
ATOM 3580 O O . VAL B 1 137 ? -5.539 -11.531 -12.758 1 98.81 137 VAL B O 1
ATOM 3583 N N . VAL B 1 138 ? -4.789 -10.539 -10.922 1 98.75 138 VAL B N 1
ATOM 3584 C CA . VAL B 1 138 ? -5.641 -11.344 -10.055 1 98.75 138 VAL B CA 1
ATOM 3585 C C . VAL B 1 138 ? -7.105 -10.992 -10.297 1 98.75 138 VAL B C 1
ATOM 3587 O O . VAL B 1 138 ? -7.953 -11.883 -10.391 1 98.75 138 VAL B O 1
ATOM 3590 N N . HIS B 1 139 ? -7.406 -9.703 -10.414 1 98.81 139 HIS B N 1
ATOM 3591 C CA . HIS B 1 139 ? -8.789 -9.266 -10.57 1 98.81 139 HIS B CA 1
ATOM 3592 C C . HIS B 1 139 ? -9.367 -9.719 -11.906 1 98.81 139 HIS B C 1
ATOM 3594 O O . HIS B 1 139 ? -10.461 -10.273 -11.953 1 98.81 139 HIS B O 1
ATOM 3600 N N . CYS B 1 140 ? -8.641 -9.477 -12.977 1 98.62 140 CYS B N 1
ATOM 3601 C CA . CYS B 1 140 ? -9.094 -9.883 -14.297 1 98.62 140 CYS B CA 1
ATOM 3602 C C . CYS B 1 140 ? -9.203 -11.398 -14.398 1 98.62 140 CYS B C 1
ATOM 3604 O O . CYS B 1 140 ? -10.141 -11.914 -15.016 1 98.62 140 CYS B O 1
ATOM 3606 N N . GLY B 1 141 ? -8.219 -12.094 -13.812 1 98.19 141 GLY B N 1
ATOM 3607 C CA . GLY B 1 141 ? -8.281 -13.547 -13.805 1 98.19 141 GLY B CA 1
ATOM 3608 C C . GLY B 1 141 ? -9.5 -14.086 -13.078 1 98.19 141 GLY B C 1
ATOM 3609 O O . GLY B 1 141 ? -10.164 -15.008 -13.562 1 98.19 141 GLY B O 1
ATOM 3610 N N . HIS B 1 142 ? -9.773 -13.492 -11.914 1 97.19 142 HIS B N 1
ATOM 3611 C CA . HIS B 1 142 ? -10.945 -13.898 -11.141 1 97.19 142 HIS B CA 1
ATOM 3612 C C . HIS B 1 142 ? -12.227 -13.656 -11.922 1 97.19 142 HIS B C 1
ATOM 3614 O O . HIS B 1 142 ? -13.102 -14.531 -11.969 1 97.19 142 HIS B O 1
ATOM 3620 N N . LYS B 1 143 ? -12.305 -12.516 -12.578 1 96.56 143 LYS B N 1
ATOM 3621 C CA . LYS B 1 143 ? -13.492 -12.188 -13.359 1 96.56 143 LYS B CA 1
ATOM 3622 C C . LYS B 1 143 ? -13.648 -13.125 -14.547 1 96.56 143 LYS B C 1
ATOM 3624 O O . LYS B 1 143 ? -14.773 -13.492 -14.914 1 96.56 143 LYS B O 1
ATOM 3629 N N . ALA B 1 144 ? -12.578 -13.492 -15.102 1 96 144 ALA B N 1
ATOM 3630 C CA . ALA B 1 144 ? -12.594 -14.336 -16.297 1 96 144 ALA B CA 1
ATOM 3631 C C . ALA B 1 144 ? -12.984 -15.766 -15.938 1 96 144 ALA B C 1
ATOM 3633 O O . ALA B 1 144 ? -13.453 -16.516 -16.797 1 96 144 ALA B O 1
ATOM 3634 N N . THR B 1 145 ? -12.875 -16.188 -14.68 1 94 145 THR B N 1
ATOM 3635 C CA . THR B 1 145 ? -13.039 -17.594 -14.344 1 94 145 THR B CA 1
ATOM 3636 C C . THR B 1 145 ? -14.172 -17.797 -13.344 1 94 145 THR B C 1
ATOM 3638 O O . THR B 1 145 ? -14.492 -18.922 -12.969 1 94 145 THR B O 1
ATOM 3641 N N . ILE B 1 146 ? -14.797 -16.672 -12.938 1 91.69 146 ILE B N 1
ATOM 3642 C CA . ILE B 1 146 ? -15.734 -16.688 -11.82 1 91.69 146 ILE B CA 1
ATOM 3643 C C . ILE B 1 146 ? -16.922 -17.578 -12.148 1 91.69 146 ILE B C 1
ATOM 3645 O O . ILE B 1 146 ? -17.516 -18.188 -11.258 1 91.69 146 ILE B O 1
ATOM 3649 N N . ASN B 1 147 ? -17.266 -17.719 -13.352 1 88.56 147 ASN B N 1
ATOM 3650 C CA . ASN B 1 147 ? -18.438 -18.5 -13.758 1 88.56 147 ASN B CA 1
ATOM 3651 C C . ASN B 1 147 ? -18.047 -19.891 -14.227 1 88.56 147 ASN B C 1
ATOM 3653 O O . ASN B 1 147 ? -18.891 -20.672 -14.648 1 88.56 147 ASN B O 1
ATOM 3657 N N . LYS B 1 148 ? -16.812 -20.188 -14.164 1 88.06 148 LYS B N 1
ATOM 3658 C CA . LYS B 1 148 ? -16.344 -21.531 -14.531 1 88.06 148 LYS B CA 1
ATOM 3659 C C . LYS B 1 148 ? -16.438 -22.484 -13.352 1 88.06 148 LYS B C 1
ATOM 3661 O O . LYS B 1 148 ? -16.75 -22.078 -12.234 1 88.06 148 LYS B O 1
ATOM 3666 N N . GLU B 1 149 ? -16.266 -23.734 -13.703 1 87.38 149 GLU B N 1
ATOM 3667 C CA . GLU B 1 149 ? -16.234 -24.75 -12.648 1 87.38 149 GLU B CA 1
ATOM 3668 C C . GLU B 1 149 ? -15.109 -24.469 -11.648 1 87.38 149 GLU B C 1
ATOM 3670 O O . GLU B 1 149 ? -14.016 -24.047 -12.039 1 87.38 149 GLU B O 1
ATOM 3675 N N . LYS B 1 150 ? -15.508 -24.719 -10.484 1 86.69 150 LYS B N 1
ATOM 3676 C CA . LYS B 1 150 ? -14.531 -24.469 -9.43 1 86.69 150 LYS B CA 1
ATOM 3677 C C . LYS B 1 150 ? -13.297 -25.344 -9.602 1 86.69 150 LYS B C 1
ATOM 3679 O O . LYS B 1 150 ? -13.414 -26.547 -9.898 1 86.69 150 LYS B O 1
ATOM 3684 N N . LYS B 1 151 ? -12.25 -24.75 -9.609 1 91.62 151 LYS B N 1
ATOM 3685 C CA . LYS B 1 151 ? -10.938 -25.375 -9.711 1 91.62 151 LYS B CA 1
ATOM 3686 C C . LYS B 1 151 ? -9.969 -24.781 -8.695 1 91.62 151 LYS B C 1
ATOM 3688 O O . LYS B 1 151 ? -10.055 -23.609 -8.352 1 91.62 151 LYS B O 1
ATOM 3693 N N . HIS B 1 152 ? -9.109 -25.719 -8.234 1 94.31 152 HIS B N 1
ATOM 3694 C CA . HIS B 1 152 ? -8.086 -25.219 -7.324 1 94.31 152 HIS B CA 1
ATOM 3695 C C . HIS B 1 152 ? -7.039 -24.391 -8.07 1 94.31 152 HIS B C 1
ATOM 3697 O O . HIS B 1 152 ? -6.461 -24.859 -9.055 1 94.31 152 HIS B O 1
ATOM 3703 N N . ARG B 1 153 ? -6.906 -23.203 -7.676 1 96.69 153 ARG B N 1
ATOM 3704 C CA . ARG B 1 153 ? -5.887 -22.297 -8.211 1 96.69 153 ARG B CA 1
ATOM 3705 C C . ARG B 1 153 ? -5.031 -21.719 -7.098 1 96.69 153 ARG B C 1
ATOM 3707 O O . ARG B 1 153 ? -5.52 -21.484 -5.988 1 96.69 153 ARG B O 1
ATOM 3714 N N . HIS B 1 154 ? -3.783 -21.578 -7.383 1 97.94 154 HIS B N 1
ATOM 3715 C CA . HIS B 1 154 ? -2.855 -21 -6.41 1 97.94 154 HIS B CA 1
ATOM 3716 C C . HIS B 1 154 ? -2.25 -19.703 -6.93 1 97.94 154 HIS B C 1
ATOM 3718 O O . HIS B 1 154 ? -1.529 -19.703 -7.93 1 97.94 154 HIS B O 1
ATOM 3724 N N . ILE B 1 155 ? -2.652 -18.625 -6.312 1 98.31 155 ILE B N 1
ATOM 3725 C CA . ILE B 1 155 ? -2.08 -17.312 -6.621 1 98.31 155 ILE B CA 1
ATOM 3726 C C . ILE B 1 155 ? -0.878 -17.047 -5.719 1 98.31 155 ILE B C 1
ATOM 3728 O O . ILE B 1 155 ? -0.959 -17.219 -4.5 1 98.31 155 ILE B O 1
ATOM 3732 N N . VAL B 1 156 ? 0.243 -16.688 -6.301 1 98.12 156 VAL B N 1
ATOM 3733 C CA . VAL B 1 156 ? 1.439 -16.344 -5.543 1 98.12 156 VAL B CA 1
ATOM 3734 C C . VAL B 1 156 ? 1.825 -14.891 -5.824 1 98.12 156 VAL B C 1
ATOM 3736 O O . VAL B 1 156 ? 2.203 -14.555 -6.949 1 98.12 156 VAL B O 1
ATOM 3739 N N . LEU B 1 157 ? 1.671 -14.047 -4.824 1 97.94 157 LEU B N 1
ATOM 3740 C CA . LEU B 1 157 ? 2.039 -12.641 -4.898 1 97.94 157 LEU B CA 1
ATOM 3741 C C . LEU B 1 157 ? 3.443 -12.414 -4.352 1 97.94 157 LEU B C 1
ATOM 3743 O O . LEU B 1 157 ? 3.924 -13.188 -3.523 1 97.94 157 LEU B O 1
ATOM 3747 N N . PHE B 1 158 ? 4.078 -11.367 -4.84 1 96.31 158 PHE B N 1
ATOM 3748 C CA . PHE B 1 158 ? 5.426 -11.047 -4.379 1 96.31 158 PHE B CA 1
ATOM 3749 C C . PHE B 1 158 ? 5.465 -9.664 -3.742 1 96.31 158 PHE B C 1
ATOM 3751 O O . PHE B 1 158 ? 5.406 -8.648 -4.445 1 96.31 158 PHE B O 1
ATOM 3758 N N . SER B 1 159 ? 5.508 -9.641 -2.484 1 93.88 159 SER B N 1
ATOM 3759 C CA . SER B 1 159 ? 5.789 -8.43 -1.725 1 93.88 159 SER B CA 1
ATOM 3760 C C . SER B 1 159 ? 7.285 -8.266 -1.482 1 93.88 159 SER B C 1
ATOM 3762 O O . SER B 1 159 ? 8.094 -8.445 -2.398 1 93.88 159 SER B O 1
ATOM 3764 N N . SER B 1 160 ? 7.68 -7.879 -0.383 1 89 160 SER B N 1
ATOM 3765 C CA . SER B 1 160 ? 9.078 -7.691 -0.005 1 89 160 SER B CA 1
ATOM 3766 C C . SER B 1 160 ? 9.234 -7.582 1.509 1 89 160 SER B C 1
ATOM 3768 O O . SER B 1 160 ? 8.266 -7.277 2.215 1 89 160 SER B O 1
ATOM 3770 N N . THR B 1 161 ? 10.438 -7.863 1.913 1 81.81 161 THR B N 1
ATOM 3771 C CA . THR B 1 161 ? 10.719 -7.676 3.332 1 81.81 161 THR B CA 1
ATOM 3772 C C . THR B 1 161 ? 10.594 -6.203 3.717 1 81.81 161 THR B C 1
ATOM 3774 O O . THR B 1 161 ? 10.227 -5.883 4.852 1 81.81 161 THR B O 1
ATOM 3777 N N . VAL B 1 162 ? 10.789 -5.305 2.803 1 85 162 VAL B N 1
ATOM 3778 C CA . VAL B 1 162 ? 10.719 -3.877 3.092 1 85 162 VAL B CA 1
ATOM 3779 C C . VAL B 1 162 ? 9.266 -3.471 3.334 1 85 162 VAL B C 1
ATOM 3781 O O . VAL B 1 162 ? 9 -2.4 3.887 1 85 162 VAL B O 1
ATOM 3784 N N . ALA B 1 163 ? 8.289 -4.312 2.926 1 86.5 163 ALA B N 1
ATOM 3785 C CA . ALA B 1 163 ? 6.891 -4.059 3.27 1 86.5 163 ALA B CA 1
ATOM 3786 C C . ALA B 1 163 ? 6.672 -4.137 4.777 1 86.5 163 ALA B C 1
ATOM 3788 O O . ALA B 1 163 ? 5.809 -3.445 5.324 1 86.5 163 ALA B O 1
ATOM 3789 N N . SER B 1 164 ? 7.453 -4.969 5.422 1 74.31 164 SER B N 1
ATOM 3790 C CA . SER B 1 164 ? 7.336 -5.172 6.863 1 74.31 164 SER B CA 1
ATOM 3791 C C . SER B 1 164 ? 8.164 -4.148 7.633 1 74.31 164 SER B C 1
ATOM 3793 O O . SER B 1 164 ? 7.809 -3.768 8.75 1 74.31 164 SER B O 1
ATOM 3795 N N . TYR B 1 165 ? 9.195 -3.715 7.035 1 76.75 165 TYR B N 1
ATOM 3796 C CA . TYR B 1 165 ? 10.062 -2.719 7.652 1 76.75 165 TYR B CA 1
ATOM 3797 C C . TYR B 1 165 ? 10.57 -1.718 6.621 1 76.75 165 TYR B C 1
ATOM 3799 O O . TYR B 1 165 ? 11.695 -1.827 6.145 1 76.75 165 TYR B O 1
ATOM 3807 N N . PRO B 1 166 ? 9.773 -0.738 6.344 1 85.19 166 PRO B N 1
ATOM 3808 C CA . PRO B 1 166 ? 10.188 0.281 5.379 1 85.19 166 PRO B CA 1
ATOM 3809 C C . PRO B 1 166 ? 11.234 1.237 5.945 1 85.19 166 PRO B C 1
ATOM 3811 O O . PRO B 1 166 ? 11.172 1.609 7.121 1 85.19 166 PRO B O 1
ATOM 3814 N N . PHE B 1 167 ? 12.195 1.594 5.168 1 83.06 167 PHE B N 1
ATOM 3815 C CA . PHE B 1 167 ? 13.219 2.527 5.629 1 83.06 167 PHE B CA 1
ATOM 3816 C C . PHE B 1 167 ? 13.727 3.389 4.48 1 83.06 167 PHE B C 1
ATOM 3818 O O . PHE B 1 167 ? 13.406 3.127 3.316 1 83.06 167 PHE B O 1
ATOM 3825 N N . ILE B 1 168 ? 14.5 4.328 4.797 1 88 168 ILE B N 1
ATOM 3826 C CA . ILE B 1 168 ? 14.984 5.391 3.924 1 88 168 ILE B CA 1
ATOM 3827 C C . ILE B 1 168 ? 15.547 4.789 2.637 1 88 168 ILE B C 1
ATOM 3829 O O . ILE B 1 168 ? 16.25 3.783 2.672 1 88 168 ILE B O 1
ATOM 3833 N N . GLY B 1 169 ? 15.266 5.348 1.541 1 92.44 169 GLY B N 1
ATOM 3834 C CA . GLY B 1 169 ? 15.766 4.934 0.239 1 92.44 169 GLY B CA 1
ATOM 3835 C C . GLY B 1 169 ? 14.75 4.133 -0.559 1 92.44 169 GLY B C 1
ATOM 3836 O O . GLY B 1 169 ? 14.906 3.957 -1.77 1 92.44 169 GLY B O 1
ATOM 3837 N N . TYR B 1 170 ? 13.68 3.684 0.089 1 93.75 170 TYR B N 1
ATOM 3838 C CA . TYR B 1 170 ? 12.703 2.826 -0.574 1 93.75 170 TYR B CA 1
ATOM 3839 C C . TYR B 1 170 ? 11.336 3.494 -0.618 1 93.75 170 TYR B C 1
ATOM 3841 O O . TYR B 1 170 ? 10.305 2.814 -0.627 1 93.75 170 TYR B O 1
ATOM 3849 N N . GLY B 1 171 ? 11.32 4.812 -0.723 1 94.94 171 GLY B N 1
ATOM 3850 C CA . GLY B 1 171 ? 10.078 5.566 -0.771 1 94.94 171 GLY B CA 1
ATOM 3851 C C . GLY B 1 171 ? 9.227 5.23 -1.98 1 94.94 171 GLY B C 1
ATOM 3852 O O . GLY B 1 171 ? 7.996 5.32 -1.924 1 94.94 171 GLY B O 1
ATOM 3853 N N . GLN B 1 172 ? 9.844 4.875 -3.068 1 96.31 172 GLN B N 1
ATOM 3854 C CA . GLN B 1 172 ? 9.141 4.523 -4.297 1 96.31 172 GLN B CA 1
ATOM 3855 C C . GLN B 1 172 ? 8.672 3.072 -4.27 1 96.31 172 GLN B C 1
ATOM 3857 O O . GLN B 1 172 ? 7.754 2.695 -5 1 96.31 172 GLN B O 1
ATOM 3862 N N . TYR B 1 173 ? 9.125 2.262 -3.412 1 96.38 173 TYR B N 1
ATOM 3863 C CA . TYR B 1 173 ? 9.016 0.811 -3.52 1 96.38 173 TYR B CA 1
ATOM 3864 C C . TYR B 1 173 ? 8.281 0.229 -2.322 1 96.38 173 TYR B C 1
ATOM 3866 O O . TYR B 1 173 ? 7.273 -0.469 -2.484 1 96.38 173 TYR B O 1
ATOM 3874 N N . ALA B 1 174 ? 8.68 0.544 -1.136 1 93.69 174 ALA B N 1
ATOM 3875 C CA . ALA B 1 174 ? 8.164 -0.067 0.085 1 93.69 174 ALA B CA 1
ATOM 3876 C C . ALA B 1 174 ? 6.652 0.107 0.187 1 93.69 174 ALA B C 1
ATOM 3878 O O . ALA B 1 174 ? 5.934 -0.841 0.509 1 93.69 174 ALA B O 1
ATOM 3879 N N . PRO B 1 175 ? 6.133 1.297 -0.158 1 97.19 175 PRO B N 1
ATOM 3880 C CA . PRO B 1 175 ? 4.676 1.449 -0.087 1 97.19 175 PRO B CA 1
ATOM 3881 C C . PRO B 1 175 ? 3.938 0.5 -1.027 1 97.19 175 PRO B C 1
ATOM 3883 O O . PRO B 1 175 ? 2.883 -0.029 -0.672 1 97.19 175 PRO B O 1
ATOM 3886 N N . THR B 1 176 ? 4.438 0.258 -2.219 1 98.12 176 THR B N 1
ATOM 3887 C CA . THR B 1 176 ? 3.781 -0.614 -3.184 1 98.12 176 THR B CA 1
ATOM 3888 C C . THR B 1 176 ? 3.748 -2.053 -2.678 1 98.12 176 THR B C 1
ATOM 3890 O O . THR B 1 176 ? 2.746 -2.752 -2.844 1 98.12 176 THR B O 1
ATOM 3893 N N . LYS B 1 177 ? 4.812 -2.449 -2.07 1 95.94 177 LYS B N 1
ATOM 3894 C CA . LYS B 1 177 ? 4.91 -3.818 -1.576 1 95.94 177 LYS B CA 1
ATOM 3895 C C . LYS B 1 177 ? 4.094 -4.004 -0.3 1 95.94 177 LYS B C 1
ATOM 3897 O O . LYS B 1 177 ? 3.549 -5.082 -0.057 1 95.94 177 LYS B O 1
ATOM 3902 N N . ALA B 1 178 ? 3.984 -2.934 0.482 1 93.06 178 ALA B N 1
ATOM 3903 C CA . ALA B 1 178 ? 3.053 -2.957 1.607 1 93.06 178 ALA B CA 1
ATOM 3904 C C . ALA B 1 178 ? 1.615 -3.135 1.126 1 93.06 178 ALA B C 1
ATOM 3906 O O . ALA B 1 178 ? 0.831 -3.857 1.745 1 93.06 178 ALA B O 1
ATOM 3907 N N . ALA B 1 179 ? 1.312 -2.461 0.088 1 97.12 179 ALA B N 1
ATOM 3908 C CA . ALA B 1 179 ? -0.02 -2.588 -0.497 1 97.12 179 ALA B CA 1
ATOM 3909 C C . ALA B 1 179 ? -0.293 -4.023 -0.935 1 97.12 179 ALA B C 1
ATOM 3911 O O . ALA B 1 179 ? -1.387 -4.551 -0.715 1 97.12 179 ALA B O 1
ATOM 3912 N N . ILE B 1 180 ? 0.68 -4.676 -1.519 1 97.06 180 ILE B N 1
ATOM 3913 C CA . ILE B 1 180 ? 0.543 -6.059 -1.966 1 97.06 180 ILE B CA 1
ATOM 3914 C C . ILE B 1 180 ? 0.304 -6.969 -0.764 1 97.06 180 ILE B C 1
ATOM 3916 O O . ILE B 1 180 ? -0.537 -7.871 -0.817 1 97.06 180 ILE B O 1
ATOM 3920 N N . SER B 1 181 ? 1.065 -6.75 0.238 1 91.31 181 SER B N 1
ATOM 3921 C CA . SER B 1 181 ? 0.899 -7.539 1.455 1 91.31 181 SER B CA 1
ATOM 3922 C C . SER B 1 181 ? -0.521 -7.422 1.999 1 91.31 181 SER B C 1
ATOM 3924 O O . SER B 1 181 ? -1.138 -8.43 2.357 1 91.31 181 SER B O 1
ATOM 3926 N N . SER B 1 182 ? -1.005 -6.199 2.072 1 91.69 182 SER B N 1
ATOM 3927 C CA . SER B 1 182 ? -2.371 -5.945 2.518 1 91.69 182 SER B CA 1
ATOM 3928 C C . SER B 1 182 ? -3.385 -6.637 1.614 1 91.69 182 SER B C 1
ATOM 3930 O O . SER B 1 182 ? -4.316 -7.285 2.1 1 91.69 182 SER B O 1
ATOM 3932 N N . LEU B 1 183 ? -3.217 -6.543 0.362 1 95.81 183 LEU B N 1
ATOM 3933 C CA . LEU B 1 183 ? -4.105 -7.148 -0.623 1 95.81 183 LEU B CA 1
ATOM 3934 C C . LEU B 1 183 ? -4.148 -8.664 -0.459 1 95.81 183 LEU B C 1
ATOM 3936 O O . LEU B 1 183 ? -5.211 -9.273 -0.584 1 95.81 183 LEU B O 1
ATOM 3940 N N . SER B 1 184 ? -2.996 -9.266 -0.189 1 92.81 184 SER B N 1
ATOM 3941 C CA . SER B 1 184 ? -2.896 -10.719 -0.093 1 92.81 184 SER B CA 1
ATOM 3942 C C . SER B 1 184 ? -3.809 -11.266 1.002 1 92.81 184 SER B C 1
ATOM 3944 O O . SER B 1 184 ? -4.406 -12.328 0.845 1 92.81 184 SER B O 1
ATOM 3946 N N . ILE B 1 185 ? -3.969 -10.539 2.051 1 85.81 185 ILE B N 1
ATOM 3947 C CA . ILE B 1 185 ? -4.793 -10.961 3.176 1 85.81 185 ILE B CA 1
ATOM 3948 C C . ILE B 1 185 ? -6.266 -10.961 2.77 1 85.81 185 ILE B C 1
ATOM 3950 O O . ILE B 1 185 ? -6.988 -11.922 3.027 1 85.81 185 ILE B O 1
ATOM 3954 N N . ILE B 1 186 ? -6.664 -9.906 2.135 1 90.56 186 ILE B N 1
ATOM 3955 C CA . ILE B 1 186 ? -8.055 -9.766 1.728 1 90.56 186 ILE B CA 1
ATOM 3956 C C . ILE B 1 186 ? -8.391 -10.805 0.664 1 90.56 186 ILE B C 1
ATOM 3958 O O . ILE B 1 186 ? -9.453 -11.438 0.714 1 90.56 186 ILE B O 1
ATOM 3962 N N . LEU B 1 187 ? -7.473 -11.008 -0.256 1 94.19 187 LEU B N 1
ATOM 3963 C CA . LEU B 1 187 ? -7.699 -11.977 -1.323 1 94.19 187 LEU B CA 1
ATOM 3964 C C . LEU B 1 187 ? -7.824 -13.391 -0.76 1 94.19 187 LEU B C 1
ATOM 3966 O O . LEU B 1 187 ? -8.617 -14.195 -1.259 1 94.19 187 LEU B O 1
ATOM 3970 N N . ARG B 1 188 ? -7.027 -13.727 0.245 1 88.81 188 ARG B N 1
ATOM 3971 C CA . ARG B 1 188 ? -7.121 -15.039 0.873 1 88.81 188 ARG B CA 1
ATOM 3972 C C . ARG B 1 188 ? -8.523 -15.289 1.424 1 88.81 188 ARG B C 1
ATOM 3974 O O . ARG B 1 188 ? -9.062 -16.391 1.306 1 88.81 188 ARG B O 1
ATOM 3981 N N . GLN B 1 189 ? -9.07 -14.242 1.986 1 85.56 189 GLN B N 1
ATOM 3982 C CA . GLN B 1 189 ? -10.398 -14.352 2.578 1 85.56 189 GLN B CA 1
ATOM 3983 C C . GLN B 1 189 ? -11.477 -14.469 1.499 1 85.56 189 GLN B C 1
ATOM 3985 O O . GLN B 1 189 ? -12.367 -15.312 1.593 1 85.56 189 GLN B O 1
ATOM 3990 N N . GLU B 1 190 ? -11.406 -13.688 0.479 1 90.19 190 GLU B N 1
ATOM 3991 C CA . GLU B 1 190 ? -12.5 -13.562 -0.476 1 90.19 190 GLU B CA 1
ATOM 3992 C C . GLU B 1 190 ? -12.445 -14.656 -1.533 1 90.19 190 GLU B C 1
ATOM 3994 O O . GLU B 1 190 ? -13.484 -15.141 -1.987 1 90.19 190 GLU B O 1
ATOM 3999 N N . LEU B 1 191 ? -11.227 -15.047 -1.897 1 93.44 191 LEU B N 1
ATOM 4000 C CA . LEU B 1 191 ? -11.117 -15.914 -3.066 1 93.44 191 LEU B CA 1
ATOM 4001 C C . LEU B 1 191 ? -11.117 -17.375 -2.658 1 93.44 191 LEU B C 1
ATOM 4003 O O . LEU B 1 191 ? -11.281 -18.266 -3.502 1 93.44 191 LEU B O 1
ATOM 4007 N N . ALA B 1 192 ? -10.977 -17.641 -1.374 1 88.06 192 ALA B N 1
ATOM 4008 C CA . ALA B 1 192 ? -11.008 -19.016 -0.886 1 88.06 192 ALA B CA 1
ATOM 4009 C C . ALA B 1 192 ? -12.305 -19.703 -1.289 1 88.06 192 ALA B C 1
ATOM 4011 O O . ALA B 1 192 ? -12.297 -20.891 -1.627 1 88.06 192 ALA B O 1
ATOM 4012 N N . HIS B 1 193 ? -13.328 -18.953 -1.304 1 85.44 193 HIS B N 1
ATOM 4013 C CA . HIS B 1 193 ? -14.641 -19.5 -1.64 1 85.44 193 HIS B CA 1
ATOM 4014 C C . HIS B 1 193 ? -14.695 -19.969 -3.09 1 85.44 193 HIS B C 1
ATOM 4016 O O . HIS B 1 193 ? -15.469 -20.859 -3.432 1 85.44 193 HIS B O 1
ATOM 4022 N N . TYR B 1 194 ? -13.891 -19.438 -3.902 1 90.75 194 TYR B N 1
ATOM 4023 C CA . TYR B 1 194 ? -13.891 -19.75 -5.324 1 90.75 194 TYR B CA 1
ATOM 4024 C C . TYR B 1 194 ? -12.805 -20.766 -5.656 1 90.75 194 TYR B C 1
ATOM 4026 O O . TYR B 1 194 ? -12.523 -21.031 -6.828 1 90.75 194 TYR B O 1
ATOM 4034 N N . GLY B 1 195 ? -12.094 -21.281 -4.613 1 91.56 195 GLY B N 1
ATOM 4035 C CA . GLY B 1 195 ? -11.141 -22.359 -4.82 1 91.56 195 GLY B CA 1
ATOM 4036 C C . GLY B 1 195 ? -9.711 -21.875 -4.934 1 91.56 195 GLY B C 1
ATOM 4037 O O . GLY B 1 195 ? -8.797 -22.672 -5.191 1 91.56 195 GLY B O 1
ATOM 4038 N N . TYR B 1 196 ? -9.5 -20.609 -4.703 1 94.56 196 TYR B N 1
ATOM 4039 C CA . TYR B 1 196 ? -8.156 -20.062 -4.805 1 94.56 196 TYR B CA 1
ATOM 4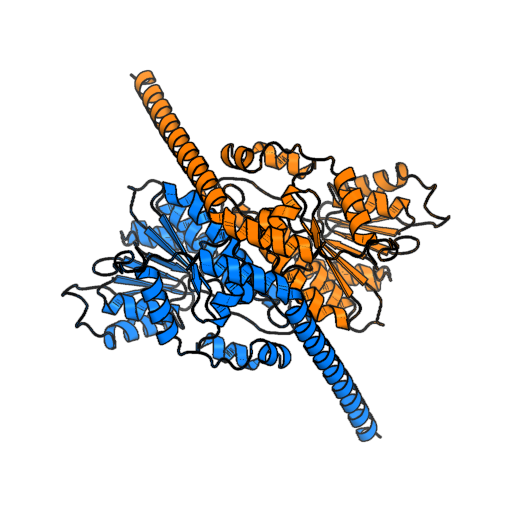040 C C . TYR B 1 196 ? -7.395 -20.219 -3.496 1 94.56 196 TYR B C 1
ATOM 4042 O O . TYR B 1 196 ? -7.969 -20.078 -2.414 1 94.56 196 TYR B O 1
ATOM 4050 N N . ARG B 1 197 ? -6.203 -20.641 -3.564 1 93.5 197 ARG B N 1
ATOM 4051 C CA . ARG B 1 197 ? -5.219 -20.391 -2.514 1 93.5 197 ARG B CA 1
ATOM 4052 C C . ARG B 1 197 ? -4.371 -19.172 -2.836 1 93.5 197 ARG B C 1
ATOM 4054 O O . ARG B 1 197 ? -3.998 -18.953 -3.99 1 93.5 197 ARG B O 1
ATOM 4061 N N . VAL B 1 198 ? -4.113 -18.344 -1.823 1 93.94 198 VAL B N 1
ATOM 4062 C CA . VAL B 1 198 ? -3.324 -17.125 -2.037 1 93.94 198 VAL B CA 1
ATOM 4063 C C . VAL B 1 198 ? -2.111 -17.125 -1.106 1 93.94 198 VAL B C 1
ATOM 4065 O O . VAL B 1 198 ? -2.26 -17.203 0.116 1 93.94 198 VAL B O 1
ATOM 4068 N N . SER B 1 199 ? -0.944 -17.125 -1.687 1 92.44 199 SER B N 1
ATOM 4069 C CA . SER B 1 199 ? 0.305 -17 -0.945 1 92.44 199 SER B CA 1
ATOM 4070 C C . SER B 1 199 ? 1.002 -15.68 -1.278 1 92.44 199 SER B C 1
ATOM 4072 O O . SER B 1 199 ? 0.797 -15.117 -2.355 1 92.44 199 SER B O 1
ATOM 4074 N N . CYS B 1 200 ? 1.721 -15.164 -0.35 1 92.12 200 CYS B N 1
ATOM 4075 C CA . CYS B 1 200 ? 2.504 -13.953 -0.532 1 92.12 200 CYS B CA 1
ATOM 4076 C C . CYS B 1 200 ? 3.955 -14.172 -0.122 1 92.12 200 CYS B C 1
ATOM 4078 O O . CYS B 1 200 ? 4.227 -14.656 0.978 1 92.12 200 CYS B O 1
ATOM 4080 N N . VAL B 1 201 ? 4.852 -13.898 -1.032 1 92 201 VAL B N 1
ATOM 4081 C CA . VAL B 1 201 ? 6.281 -14.062 -0.8 1 92 201 VAL B CA 1
ATOM 4082 C C . VAL B 1 201 ? 6.891 -12.734 -0.367 1 92 201 VAL B C 1
ATOM 4084 O O . VAL B 1 201 ? 6.559 -11.68 -0.92 1 92 201 VAL B O 1
ATOM 4087 N N . PHE B 1 202 ? 7.711 -12.75 0.646 1 87.56 202 PHE B N 1
ATOM 4088 C CA . PHE B 1 202 ? 8.438 -11.594 1.16 1 87.56 202 PHE B CA 1
ATOM 4089 C C . PHE B 1 202 ? 9.938 -11.797 1.038 1 87.56 202 PHE B C 1
ATOM 4091 O O . PHE B 1 202 ? 10.625 -12.016 2.037 1 87.56 202 PHE B O 1
ATOM 4098 N N . PRO B 1 203 ? 10.391 -11.586 -0.241 1 86.94 203 PRO B N 1
ATOM 4099 C CA . PRO B 1 203 ? 11.82 -11.828 -0.452 1 86.94 203 PRO B CA 1
ATOM 4100 C C . PRO B 1 203 ? 12.695 -10.734 0.163 1 86.94 203 PRO B C 1
ATOM 4102 O O . PRO B 1 203 ? 12.273 -9.578 0.244 1 86.94 203 PRO B O 1
ATOM 4105 N N . GLY B 1 204 ? 13.859 -11.188 0.628 1 80.38 204 GLY B N 1
ATOM 4106 C CA . GLY B 1 204 ? 14.93 -10.242 0.89 1 80.38 204 GLY B CA 1
ATOM 4107 C C . GLY B 1 204 ? 15.727 -9.891 -0.35 1 80.38 204 GLY B C 1
ATOM 4108 O O . GLY B 1 204 ? 15.188 -9.859 -1.457 1 80.38 204 GLY B O 1
ATOM 4109 N N . SER B 1 205 ? 16.953 -9.523 -0.135 1 76.81 205 SER B N 1
ATOM 4110 C CA . SER B 1 205 ? 17.812 -9.188 -1.264 1 76.81 205 SER B CA 1
ATOM 4111 C C . SER B 1 205 ? 18.297 -10.438 -1.986 1 76.81 205 SER B C 1
ATOM 4113 O O . SER B 1 205 ? 18.688 -11.422 -1.349 1 76.81 205 SER B O 1
ATOM 4115 N N . PHE B 1 206 ? 18.078 -10.445 -3.27 1 76 206 PHE B N 1
ATOM 4116 C CA . PHE B 1 206 ? 18.641 -11.492 -4.113 1 76 206 PHE B CA 1
ATOM 4117 C C . PHE B 1 206 ? 19.156 -10.914 -5.422 1 76 206 PHE B C 1
ATOM 4119 O O . PHE B 1 206 ? 18.703 -9.859 -5.871 1 76 206 PHE B O 1
ATOM 4126 N N . ALA B 1 207 ? 20.109 -11.672 -5.93 1 78.31 207 ALA B N 1
ATOM 4127 C CA . ALA B 1 207 ? 20.812 -11.172 -7.109 1 78.31 207 ALA B CA 1
ATOM 4128 C C . ALA B 1 207 ? 19.969 -11.359 -8.367 1 78.31 207 ALA B C 1
ATOM 4130 O O . ALA B 1 207 ? 19.688 -12.484 -8.781 1 78.31 207 ALA B O 1
ATOM 4131 N N . SER B 1 208 ? 19.375 -10.312 -8.836 1 82.44 208 SER B N 1
ATOM 4132 C CA . SER B 1 208 ? 18.641 -10.258 -10.094 1 82.44 208 SER B CA 1
ATOM 4133 C C . SER B 1 208 ? 19.078 -9.07 -10.938 1 82.44 208 SER B C 1
ATOM 4135 O O . SER B 1 208 ? 19.891 -8.25 -10.5 1 82.44 208 SER B O 1
ATOM 4137 N N . GLU B 1 209 ? 18.688 -9.164 -12.203 1 78.31 209 GLU B N 1
ATOM 4138 C CA . GLU B 1 209 ? 18.969 -8.016 -13.062 1 78.31 209 GLU B CA 1
ATOM 4139 C C . GLU B 1 209 ? 18.453 -6.719 -12.445 1 78.31 209 GLU B C 1
ATOM 4141 O O . GLU B 1 209 ? 19.125 -5.688 -12.516 1 78.31 209 GLU B O 1
ATOM 4146 N N . GLY B 1 210 ? 17.312 -6.859 -11.805 1 77.19 210 GLY B N 1
ATOM 4147 C CA . GLY B 1 210 ? 16.766 -5.699 -11.125 1 77.19 210 GLY B CA 1
ATOM 4148 C C . GLY B 1 210 ? 17.609 -5.238 -9.953 1 77.19 210 GLY B C 1
ATOM 4149 O O . GLY B 1 210 ? 17.812 -4.039 -9.766 1 77.19 210 GLY B O 1
ATOM 4150 N N . TYR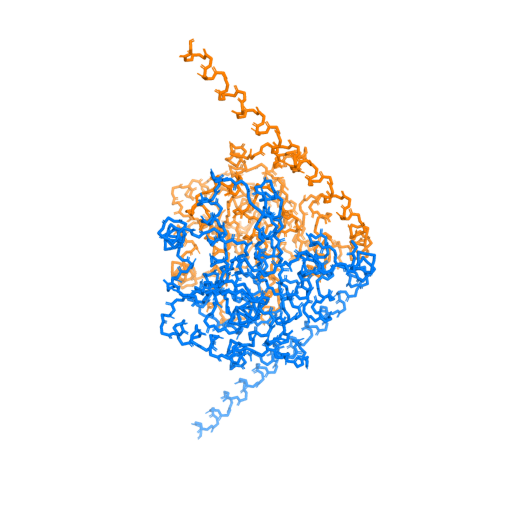 B 1 211 ? 18.125 -6.148 -9.297 1 77.94 211 TYR B N 1
ATOM 4151 C CA . TYR B 1 211 ? 18.984 -5.855 -8.156 1 77.94 211 TYR B CA 1
ATOM 4152 C C . TYR B 1 211 ? 20.234 -5.102 -8.594 1 77.94 211 TYR B C 1
ATOM 4154 O O . TYR B 1 211 ? 20.641 -4.133 -7.953 1 77.94 211 TYR B O 1
ATOM 4162 N N . GLU B 1 212 ? 20.766 -5.527 -9.68 1 78.88 212 GLU B N 1
ATOM 4163 C CA . GLU B 1 212 ? 21.969 -4.887 -10.203 1 78.88 212 GLU B CA 1
ATOM 4164 C C . GLU B 1 212 ? 21.688 -3.439 -10.602 1 78.88 212 GLU B C 1
ATOM 4166 O O . GLU B 1 212 ? 22.516 -2.555 -10.352 1 78.88 212 GLU B O 1
ATOM 4171 N N . GLU B 1 213 ? 20.609 -3.27 -11.203 1 81.69 213 GLU B N 1
ATOM 4172 C CA . GLU B 1 213 ? 20.219 -1.92 -11.602 1 81.69 213 GLU B CA 1
ATOM 4173 C C . GLU B 1 213 ? 19.969 -1.028 -10.391 1 81.69 213 GLU B C 1
ATOM 4175 O O . GLU B 1 213 ? 20.344 0.15 -10.398 1 81.69 213 GLU B O 1
ATOM 4180 N N . GLU B 1 214 ? 19.375 -1.572 -9.344 1 82.62 214 GLU B N 1
ATOM 4181 C CA . GLU B 1 214 ? 19.047 -0.849 -8.109 1 82.62 214 GLU B CA 1
ATOM 4182 C C . GLU B 1 214 ? 20.328 -0.382 -7.406 1 82.62 214 GLU B C 1
ATOM 4184 O O . GLU B 1 214 ? 20.344 0.695 -6.809 1 82.62 214 GLU B O 1
ATOM 4189 N N . GLU B 1 215 ? 21.328 -1.197 -7.492 1 79.5 215 GLU B N 1
ATOM 4190 C CA . GLU B 1 215 ? 22.562 -0.927 -6.758 1 79.5 215 GLU B CA 1
ATOM 4191 C C . GLU B 1 215 ? 23.266 0.314 -7.301 1 79.5 215 GLU B C 1
ATOM 4193 O O . GLU B 1 215 ? 24.047 0.953 -6.594 1 79.5 215 GLU B O 1
ATOM 4198 N N . LYS B 1 216 ? 22.891 0.646 -8.555 1 81.81 216 LYS B N 1
ATOM 4199 C CA . LYS B 1 216 ? 23.516 1.8 -9.188 1 81.81 216 LYS B CA 1
ATOM 4200 C C . LYS B 1 216 ? 23.031 3.104 -8.57 1 81.81 216 LYS B C 1
ATOM 4202 O O . LYS B 1 216 ? 23.75 4.094 -8.523 1 81.81 216 LYS B O 1
ATOM 4207 N N . THR B 1 217 ? 21.859 3.121 -8.062 1 82.12 217 THR B N 1
ATOM 4208 C CA . THR B 1 217 ? 21.25 4.359 -7.59 1 82.12 217 THR B CA 1
ATOM 4209 C C . THR B 1 217 ? 20.969 4.277 -6.094 1 82.12 217 THR B C 1
ATOM 4211 O O . THR B 1 217 ? 20.609 5.277 -5.473 1 82.12 217 THR B O 1
ATOM 4214 N N . LYS B 1 218 ? 21.266 3.197 -5.516 1 88.75 218 LYS B N 1
ATOM 4215 C CA . LYS B 1 218 ? 20.938 2.988 -4.105 1 88.75 218 LYS B CA 1
ATOM 4216 C C . LYS B 1 218 ? 21.781 3.887 -3.209 1 88.75 218 LYS B C 1
ATOM 4218 O O . LYS B 1 218 ? 23.016 3.869 -3.285 1 88.75 218 LYS B O 1
ATOM 4223 N N . PRO B 1 219 ? 21.047 4.695 -2.369 1 87.62 219 PRO B N 1
ATOM 4224 C CA . PRO B 1 219 ? 21.797 5.547 -1.454 1 87.62 219 PRO B CA 1
ATOM 4225 C C . PRO B 1 219 ? 22.688 4.75 -0.497 1 87.62 219 PRO B C 1
ATOM 4227 O O . PRO B 1 219 ? 22.312 3.648 -0.08 1 87.62 219 PRO B O 1
ATOM 4230 N N . LYS B 1 220 ? 23.797 5.297 -0.193 1 84.25 220 LYS B N 1
ATOM 4231 C CA . LYS B 1 220 ? 24.75 4.648 0.708 1 84.25 220 LYS B CA 1
ATOM 4232 C C . LYS B 1 220 ? 24.078 4.254 2.021 1 84.25 220 LYS B C 1
ATOM 4234 O O . LYS B 1 220 ? 24.312 3.16 2.539 1 84.25 220 LYS B O 1
ATOM 4239 N N . ILE B 1 221 ? 23.234 5.137 2.545 1 85.44 221 ILE B N 1
ATOM 4240 C CA . ILE B 1 221 ? 22.562 4.914 3.822 1 85.44 221 ILE B CA 1
ATOM 4241 C C . ILE B 1 221 ? 21.641 3.713 3.717 1 85.44 221 ILE B C 1
ATOM 4243 O O . ILE B 1 221 ? 21.484 2.951 4.676 1 85.44 221 ILE B O 1
ATOM 4247 N N . THR B 1 222 ? 20.938 3.561 2.645 1 85.44 222 THR B N 1
ATOM 4248 C CA . THR B 1 222 ? 20.062 2.42 2.404 1 85.44 222 THR B CA 1
ATOM 4249 C C . THR B 1 222 ? 20.844 1.115 2.416 1 85.44 222 THR B C 1
ATOM 4251 O O . THR B 1 222 ? 20.422 0.129 3.021 1 85.44 222 THR B O 1
ATOM 4254 N N . LYS B 1 223 ? 22 1.145 1.721 1 81.94 223 LYS B N 1
ATOM 4255 C CA . LYS B 1 223 ? 22.891 -0.022 1.684 1 81.94 223 LYS B CA 1
ATOM 4256 C C . LYS B 1 223 ? 23.344 -0.406 3.086 1 81.94 223 LYS B C 1
ATOM 4258 O O . LYS B 1 223 ? 23.453 -1.592 3.408 1 81.94 223 LYS B O 1
ATOM 4263 N N . GLU B 1 224 ? 23.641 0.593 3.852 1 77.19 224 GLU B N 1
ATOM 4264 C CA . GLU B 1 224 ? 24.125 0.369 5.207 1 77.19 224 GLU B CA 1
ATOM 4265 C C . GLU B 1 224 ? 23.062 -0.28 6.082 1 77.19 224 GLU B C 1
ATOM 4267 O O . GLU B 1 224 ? 23.344 -1.193 6.855 1 77.19 224 GLU B O 1
ATOM 4272 N N . ILE B 1 225 ? 21.859 0.214 5.984 1 73.19 225 ILE B N 1
ATOM 4273 C CA . ILE B 1 225 ? 20.766 -0.319 6.781 1 73.19 225 ILE B CA 1
ATOM 4274 C C . ILE B 1 225 ? 20.438 -1.741 6.324 1 73.19 225 ILE B C 1
ATOM 4276 O O . ILE B 1 225 ? 20.172 -2.617 7.152 1 73.19 225 ILE B O 1
ATOM 4280 N N . GLU B 1 226 ? 20.328 -1.908 5.039 1 70.75 226 GLU B N 1
ATOM 4281 C CA . GLU B 1 226 ? 20.031 -3.229 4.488 1 70.75 226 GLU B CA 1
ATOM 4282 C C . GLU B 1 226 ? 21.078 -4.254 4.938 1 70.75 226 GLU B C 1
ATOM 4284 O O . GLU B 1 226 ? 20.75 -5.422 5.156 1 70.75 226 GLU B O 1
ATOM 4289 N N . GLY B 1 227 ? 22.047 -3.729 5.477 1 61.09 227 GLY B N 1
ATOM 4290 C CA . GLY B 1 227 ? 23.094 -4.602 5.957 1 61.09 227 GLY B CA 1
ATOM 4291 C C . GLY B 1 227 ? 23.766 -5.402 4.852 1 61.09 227 GLY B C 1
ATOM 4292 O O . GLY B 1 227 ? 23.391 -5.277 3.682 1 61.09 227 GLY B O 1
ATOM 4293 N N . ALA B 1 228 ? 24.781 -6.137 5.34 1 51 228 ALA B N 1
ATOM 4294 C CA . ALA B 1 228 ? 25.797 -6.902 4.625 1 51 228 ALA B CA 1
ATOM 4295 C C . ALA B 1 228 ? 25.203 -8.203 4.074 1 51 228 ALA B C 1
ATOM 4297 O O . ALA B 1 228 ? 25.938 -9.023 3.514 1 51 228 ALA B O 1
ATOM 4298 N N . SER B 1 229 ? 23.828 -8.43 4.316 1 54.22 229 SER B N 1
ATOM 4299 C CA . SER B 1 229 ? 23.656 -9.797 3.834 1 54.22 229 SER B CA 1
ATOM 4300 C C . SER B 1 229 ? 23.828 -9.867 2.32 1 54.22 229 SER B C 1
ATOM 4302 O O . SER B 1 229 ? 23.172 -9.133 1.581 1 54.22 229 SER B O 1
ATOM 4304 N N . PRO B 1 230 ? 24.75 -10.523 2.045 1 61.44 230 PRO B N 1
ATOM 4305 C CA . PRO B 1 230 ? 24.969 -10.703 0.609 1 61.44 230 PRO B CA 1
ATOM 4306 C C . PRO B 1 230 ? 23.734 -11.211 -0.123 1 61.44 230 PRO B C 1
ATOM 4308 O O . PRO B 1 230 ? 22.969 -12.008 0.425 1 61.44 230 PRO B O 1
ATOM 4311 N N . ALA B 1 231 ? 23.391 -10.562 -1.163 1 75.12 231 ALA B N 1
ATOM 4312 C CA . ALA B 1 231 ? 22.312 -11.008 -2.021 1 75.12 231 ALA B CA 1
ATOM 4313 C C . ALA B 1 231 ? 22.5 -12.469 -2.439 1 75.12 231 ALA B C 1
ATOM 4315 O O . ALA B 1 231 ? 23.594 -12.852 -2.859 1 75.12 231 ALA B O 1
ATOM 4316 N N . ILE B 1 232 ? 21.453 -13.352 -2.203 1 79.75 232 ILE B N 1
ATOM 4317 C CA . ILE B 1 232 ? 21.516 -14.734 -2.664 1 79.75 232 ILE B CA 1
ATOM 4318 C C . ILE B 1 232 ? 21.219 -14.789 -4.16 1 79.75 232 ILE B C 1
ATOM 4320 O O . ILE B 1 232 ? 20.562 -13.898 -4.707 1 79.75 232 ILE B O 1
ATOM 4324 N N . PRO B 1 233 ? 21.781 -15.844 -4.777 1 87.75 233 PRO B N 1
ATOM 4325 C CA . PRO B 1 233 ? 21.406 -15.992 -6.184 1 87.75 233 PRO B CA 1
ATOM 4326 C C . PRO B 1 233 ? 19.891 -16.125 -6.387 1 87.75 233 PRO B C 1
ATOM 4328 O O . PRO B 1 233 ? 19.219 -16.75 -5.578 1 87.75 233 PRO B O 1
ATOM 4331 N N . SER B 1 234 ? 19.422 -15.562 -7.438 1 91.06 234 SER B N 1
ATOM 4332 C CA . SER B 1 234 ? 17.984 -15.531 -7.719 1 91.06 234 SER B CA 1
ATOM 4333 C C . SER B 1 234 ? 17.422 -16.938 -7.793 1 91.06 234 SER B C 1
ATOM 4335 O O . SER B 1 234 ? 16.312 -17.188 -7.316 1 91.06 234 SER B O 1
ATOM 4337 N N . ILE B 1 235 ? 18.188 -17.906 -8.336 1 93.38 235 ILE B N 1
ATOM 4338 C CA . ILE B 1 235 ? 17.719 -19.281 -8.5 1 93.38 235 ILE B CA 1
ATOM 4339 C C . ILE B 1 235 ? 17.562 -19.953 -7.133 1 93.38 235 ILE B C 1
ATOM 4341 O O . ILE B 1 235 ? 16.688 -20.781 -6.934 1 93.38 235 ILE B O 1
ATOM 4345 N N . GLU B 1 236 ? 18.422 -19.562 -6.215 1 90.06 236 GLU B N 1
ATOM 4346 C CA . GLU B 1 236 ? 18.297 -20.078 -4.855 1 90.06 236 GLU B CA 1
ATOM 4347 C C . GLU B 1 236 ? 17.047 -19.531 -4.16 1 90.06 236 GLU B C 1
ATOM 4349 O O . GLU B 1 236 ? 16.375 -20.25 -3.422 1 90.06 236 GLU B O 1
ATOM 4354 N N . CYS B 1 237 ? 16.844 -18.25 -4.387 1 90.31 237 CYS B N 1
ATOM 4355 C CA . CYS B 1 237 ? 15.609 -17.656 -3.871 1 90.31 237 CYS B CA 1
ATOM 4356 C C . CYS B 1 237 ? 14.383 -18.375 -4.422 1 90.31 237 CYS B C 1
ATOM 4358 O O . CYS B 1 237 ? 13.461 -18.703 -3.672 1 90.31 237 CYS B O 1
ATOM 4360 N N . CYS B 1 238 ? 14.414 -18.672 -5.684 1 94.69 238 CYS B N 1
ATOM 4361 C CA . CYS B 1 238 ? 13.344 -19.391 -6.359 1 94.69 238 CYS B CA 1
ATOM 4362 C C . CYS B 1 238 ? 13.125 -20.75 -5.727 1 94.69 238 CYS B C 1
ATOM 4364 O O . CYS B 1 238 ? 12 -21.125 -5.406 1 94.69 238 CYS B O 1
ATOM 4366 N N . ASP B 1 239 ? 14.219 -21.5 -5.523 1 94.44 239 ASP B N 1
ATOM 4367 C CA . ASP B 1 239 ? 14.141 -22.844 -4.941 1 94.44 239 ASP B CA 1
ATOM 4368 C C . ASP B 1 239 ? 13.539 -22.797 -3.537 1 94.44 239 ASP B C 1
ATOM 4370 O O . ASP B 1 239 ? 12.734 -23.656 -3.17 1 94.44 239 ASP B O 1
ATOM 4374 N N . TYR B 1 240 ? 13.945 -21.781 -2.857 1 89.56 240 TYR B N 1
ATOM 4375 C CA . TYR B 1 240 ? 13.422 -21.609 -1.506 1 89.56 240 TYR B CA 1
ATOM 4376 C C . TYR B 1 240 ? 11.93 -21.312 -1.532 1 89.56 240 TYR B C 1
ATOM 4378 O O . TYR B 1 240 ? 11.164 -21.891 -0.753 1 89.56 240 TYR B O 1
ATOM 4386 N N . VAL B 1 241 ? 11.492 -20.453 -2.361 1 92.56 241 VAL B N 1
ATOM 4387 C CA . VAL B 1 241 ? 10.086 -20.078 -2.49 1 92.56 241 VAL B CA 1
ATOM 4388 C C . VAL B 1 241 ? 9.25 -21.312 -2.84 1 92.56 241 VAL B C 1
ATOM 4390 O O . VAL B 1 241 ? 8.242 -21.594 -2.186 1 92.56 241 VAL B O 1
ATOM 4393 N N . LEU B 1 242 ? 9.672 -22.109 -3.842 1 95.75 242 LEU B N 1
ATOM 4394 C CA . LEU B 1 242 ? 8.922 -23.281 -4.281 1 95.75 242 LEU B CA 1
ATOM 4395 C C . LEU B 1 242 ? 8.875 -24.344 -3.186 1 95.75 242 LEU B C 1
ATOM 4397 O O . LEU B 1 242 ? 7.859 -25.016 -3.014 1 95.75 242 LEU B O 1
ATOM 4401 N N . ASP B 1 243 ? 9.969 -24.469 -2.447 1 92.06 243 ASP B N 1
ATOM 4402 C CA . ASP B 1 243 ? 10.008 -25.406 -1.335 1 92.06 243 ASP B CA 1
ATOM 4403 C C . ASP B 1 243 ? 9 -25.016 -0.253 1 92.06 243 ASP B C 1
ATOM 4405 O O . ASP B 1 243 ? 8.297 -25.875 0.28 1 92.06 243 ASP B O 1
ATOM 4409 N N . GLN B 1 244 ? 8.977 -23.719 0.082 1 88.31 244 GLN B N 1
ATOM 4410 C CA . GLN B 1 244 ? 8.062 -23.25 1.113 1 88.31 244 GLN B CA 1
ATOM 4411 C C . GLN B 1 244 ? 6.609 -23.375 0.663 1 88.31 244 GLN B C 1
ATOM 4413 O O . GLN B 1 244 ? 5.73 -23.688 1.468 1 88.31 244 GLN B O 1
ATOM 4418 N N . LEU B 1 245 ? 6.367 -23.125 -0.595 1 91.81 245 LEU B N 1
ATOM 4419 C CA . LEU B 1 245 ? 5.023 -23.328 -1.13 1 91.81 245 LEU B CA 1
ATOM 4420 C C . LEU B 1 245 ? 4.609 -24.781 -1.053 1 91.81 245 LEU B C 1
ATOM 4422 O O . LEU B 1 245 ? 3.469 -25.094 -0.707 1 91.81 245 LEU B O 1
ATOM 4426 N N . ALA B 1 246 ? 5.551 -25.688 -1.367 1 92.75 246 ALA B N 1
ATOM 4427 C CA . ALA B 1 246 ? 5.285 -27.109 -1.303 1 92.75 246 ALA B CA 1
ATOM 4428 C C . ALA B 1 246 ? 4.965 -27.547 0.125 1 92.75 246 ALA B C 1
ATOM 4430 O O . ALA B 1 246 ? 4.18 -28.469 0.337 1 92.75 246 ALA B O 1
ATOM 4431 N N . LYS B 1 247 ? 5.559 -26.859 1.056 1 84.81 247 LYS B N 1
ATOM 4432 C CA . LYS B 1 247 ? 5.328 -27.172 2.465 1 84.81 247 LYS B CA 1
ATOM 4433 C C . LYS B 1 247 ? 4.004 -26.578 2.947 1 84.81 247 LYS B C 1
ATOM 4435 O O . LYS B 1 247 ? 3.557 -26.875 4.059 1 84.81 247 LYS B O 1
ATOM 4440 N N . GLY B 1 248 ? 3.416 -25.734 2.186 1 85.31 248 GLY B N 1
ATOM 4441 C CA . GLY B 1 248 ? 2.072 -25.25 2.479 1 85.31 248 GLY B CA 1
ATOM 4442 C C . GLY B 1 248 ? 2.053 -23.891 3.148 1 85.31 248 GLY B C 1
ATOM 4443 O O . GLY B 1 248 ? 1.035 -23.484 3.717 1 85.31 248 GLY B O 1
ATOM 4444 N N . TYR B 1 249 ? 3.125 -23.172 3.057 1 81.81 249 TYR B N 1
ATOM 4445 C CA . TYR B 1 249 ? 3.182 -21.844 3.674 1 81.81 249 TYR B CA 1
ATOM 4446 C C . TYR B 1 249 ? 2.582 -20.781 2.756 1 81.81 249 TYR B C 1
ATOM 4448 O O . TYR B 1 249 ? 2.793 -20.812 1.541 1 81.81 249 TYR B O 1
ATOM 4456 N N . ASP B 1 250 ? 1.765 -19.906 3.373 1 85.19 250 ASP B N 1
ATOM 4457 C CA . ASP B 1 250 ? 1.113 -18.859 2.592 1 85.19 250 ASP B CA 1
ATOM 4458 C C . ASP B 1 250 ? 1.818 -17.516 2.775 1 85.19 250 ASP B C 1
ATOM 4460 O O . ASP B 1 250 ? 1.535 -16.562 2.057 1 85.19 250 ASP B O 1
ATOM 4464 N N . ALA B 1 251 ? 2.6 -17.344 3.775 1 81.19 251 ALA B N 1
ATOM 4465 C CA . ALA B 1 251 ? 3.576 -16.281 3.934 1 81.19 251 ALA B CA 1
ATOM 4466 C C . ALA B 1 251 ? 5 -16.812 3.877 1 81.19 251 ALA B C 1
ATOM 4468 O O . ALA B 1 251 ? 5.434 -17.531 4.777 1 81.19 251 ALA B O 1
ATOM 4469 N N . VAL B 1 252 ? 5.781 -16.469 2.791 1 83.94 252 VAL B N 1
ATOM 4470 C CA . VAL B 1 252 ? 7.09 -17.047 2.533 1 83.94 252 VAL B CA 1
ATOM 4471 C C . VAL B 1 252 ? 8.172 -15.984 2.699 1 83.94 252 VAL B C 1
ATOM 4473 O O . VAL B 1 252 ? 8.18 -14.977 1.987 1 83.94 252 VAL B O 1
ATOM 4476 N N . TYR B 1 253 ? 9.031 -16.156 3.652 1 79.06 253 TYR B N 1
ATOM 4477 C CA . TYR B 1 253 ? 10.18 -15.289 3.865 1 79.06 253 TYR B CA 1
ATOM 4478 C C . TYR B 1 253 ? 11.469 -15.969 3.428 1 79.06 253 TYR B C 1
ATOM 4480 O O . TYR B 1 253 ? 11.711 -17.125 3.768 1 79.06 253 TYR B O 1
ATOM 4488 N N . THR B 1 254 ? 12.289 -15.328 2.639 1 74.62 254 THR B N 1
ATOM 4489 C CA . THR B 1 254 ? 13.398 -16.016 1.992 1 74.62 254 THR B CA 1
ATOM 4490 C C . THR B 1 254 ? 14.672 -15.898 2.832 1 74.62 254 THR B C 1
ATOM 4492 O O . THR B 1 254 ? 15.695 -16.5 2.506 1 74.62 254 THR B O 1
ATOM 4495 N N . ASP B 1 255 ? 14.734 -15.094 3.789 1 65.75 255 ASP B N 1
ATOM 4496 C CA . ASP B 1 255 ? 15.898 -15.031 4.664 1 65.75 255 ASP B CA 1
ATOM 4497 C C . ASP B 1 255 ? 15.492 -14.766 6.109 1 65.75 255 ASP B C 1
ATOM 4499 O O . ASP B 1 255 ? 14.336 -14.438 6.383 1 65.75 255 ASP B O 1
ATOM 4503 N N . PHE B 1 256 ? 16.469 -15.094 6.938 1 59.06 256 PHE B N 1
ATOM 4504 C CA . PHE B 1 256 ? 16.188 -15.023 8.367 1 59.06 256 PHE B CA 1
ATOM 4505 C C . PHE B 1 256 ? 15.812 -13.602 8.773 1 59.06 256 PHE B C 1
ATOM 4507 O O . PHE B 1 256 ? 14.859 -13.398 9.531 1 59.06 256 PHE B O 1
ATOM 4514 N N . ILE B 1 257 ? 16.516 -12.734 8.234 1 59.97 257 ILE B N 1
ATOM 4515 C CA . ILE B 1 257 ? 16.234 -11.344 8.562 1 59.97 257 ILE B CA 1
ATOM 4516 C C . ILE B 1 257 ? 14.836 -10.969 8.086 1 59.97 257 ILE B C 1
ATOM 4518 O O . ILE B 1 257 ? 14.094 -10.289 8.805 1 59.97 257 ILE B O 1
ATOM 4522 N N . GLY B 1 258 ? 14.523 -11.453 6.926 1 59.78 258 GLY B N 1
ATOM 4523 C CA . GLY B 1 258 ? 13.172 -11.234 6.426 1 59.78 258 GLY B CA 1
ATOM 4524 C C . GLY B 1 258 ? 12.102 -11.852 7.305 1 59.78 258 GLY B C 1
ATOM 4525 O O . GLY B 1 258 ? 11.055 -11.242 7.535 1 59.78 258 GLY B O 1
ATOM 4526 N N . TRP B 1 259 ? 12.461 -12.992 7.742 1 55.19 259 TRP B N 1
ATOM 4527 C CA . TRP B 1 259 ? 11.523 -13.672 8.633 1 55.19 259 TRP B CA 1
ATOM 4528 C C . TRP B 1 259 ? 11.352 -12.906 9.938 1 55.19 259 TRP B C 1
ATOM 4530 O O . TRP B 1 259 ? 10.234 -12.758 10.438 1 55.19 259 TRP B O 1
ATOM 4540 N N . LEU B 1 260 ? 12.469 -12.406 10.391 1 57.94 260 LEU B N 1
ATOM 4541 C CA . LEU B 1 260 ? 12.422 -11.617 11.617 1 57.94 260 LEU B CA 1
ATOM 4542 C C . LEU B 1 260 ? 11.602 -10.344 11.422 1 57.94 260 LEU B C 1
ATOM 4544 O O . LEU B 1 260 ? 10.773 -10 12.266 1 57.94 260 LEU B O 1
ATOM 4548 N N . LEU B 1 261 ? 11.852 -9.773 10.344 1 57.72 261 LEU B N 1
ATOM 4549 C CA . LEU B 1 261 ? 11.133 -8.539 10.031 1 57.72 261 LEU B CA 1
ATOM 4550 C C . LEU B 1 261 ? 9.648 -8.812 9.812 1 57.72 261 LEU B C 1
ATOM 4552 O O . LEU B 1 261 ? 8.805 -7.996 10.18 1 57.72 261 LEU B O 1
ATOM 4556 N N . GLY B 1 262 ? 9.414 -9.977 9.281 1 54.91 262 GLY B N 1
ATOM 4557 C CA . GLY B 1 262 ? 8.031 -10.398 9.102 1 54.91 262 GLY B CA 1
ATOM 4558 C C . GLY B 1 262 ? 7.301 -10.617 10.406 1 54.91 262 GLY B C 1
ATOM 4559 O O . GLY B 1 262 ? 6.078 -10.453 10.477 1 54.91 262 GLY B O 1
ATOM 4560 N N . CYS B 1 263 ? 8.086 -10.969 11.398 1 50.72 263 CYS B N 1
ATOM 4561 C CA . CYS B 1 263 ? 7.5 -11.148 12.727 1 50.72 263 CYS B CA 1
ATOM 4562 C C . CYS B 1 263 ? 6.977 -9.82 13.273 1 50.72 263 CYS B C 1
ATOM 4564 O O . CYS B 1 263 ? 6.094 -9.805 14.133 1 50.72 263 CYS B O 1
ATOM 4566 N N . MET B 1 264 ? 7.496 -8.844 12.789 1 49.91 264 MET B N 1
ATOM 4567 C CA . MET B 1 264 ? 7.039 -7.523 13.211 1 49.91 264 MET B CA 1
ATOM 4568 C C . MET B 1 264 ? 5.66 -7.215 12.633 1 49.91 264 MET B C 1
ATOM 4570 O O . MET B 1 264 ? 4.922 -6.395 13.188 1 49.91 264 MET B O 1
ATOM 4574 N N . ALA B 1 265 ? 5.383 -7.902 11.516 1 45.81 265 ALA B N 1
ATOM 4575 C CA . ALA B 1 265 ? 4.082 -7.723 10.875 1 45.81 265 ALA B CA 1
ATOM 4576 C C . ALA B 1 265 ? 3.133 -8.859 11.234 1 45.81 265 ALA B C 1
ATOM 4578 O O . ALA B 1 265 ? 2.287 -9.25 10.43 1 45.81 265 ALA B O 1
ATOM 4579 N N . LEU B 1 266 ? 3.371 -9.664 12.32 1 43.34 266 LEU B N 1
ATOM 4580 C CA . LEU B 1 266 ? 2.709 -10.93 12.625 1 43.34 266 LEU B CA 1
ATOM 4581 C C . LEU B 1 266 ? 1.206 -10.727 12.789 1 43.34 266 LEU B C 1
ATOM 4583 O O . LEU B 1 266 ? 0.433 -11.68 12.695 1 43.34 266 LEU B O 1
ATOM 4587 N N . SER B 1 267 ? 0.734 -9.602 13.141 1 38.78 267 SER B N 1
ATOM 4588 C CA . SER B 1 267 ? -0.669 -9.609 13.539 1 38.78 267 SER B CA 1
ATOM 4589 C C . SER B 1 267 ? -1.581 -9.875 12.344 1 38.78 267 SER B C 1
ATOM 4591 O O . SER B 1 267 ? -2.742 -10.25 12.516 1 38.78 267 SER B O 1
ATOM 4593 N N . VAL B 1 268 ? -1.085 -9.57 11.133 1 37.69 268 VAL B N 1
ATOM 4594 C CA . VAL B 1 268 ? -2.051 -9.688 10.047 1 37.69 268 VAL B CA 1
ATOM 4595 C C . VAL B 1 268 ? -1.611 -10.789 9.086 1 37.69 268 VAL B C 1
ATOM 4597 O O . VAL B 1 268 ? -2.404 -11.258 8.266 1 37.69 268 VAL B O 1
ATOM 4600 N N . GLN B 1 269 ? -0.264 -11.234 9.148 1 35.22 269 GLN B N 1
ATOM 4601 C CA . GLN B 1 269 ? 0.229 -12.195 8.164 1 35.22 269 GLN B CA 1
ATOM 4602 C C . GLN B 1 269 ? 0.117 -13.625 8.688 1 35.22 269 GLN B C 1
ATOM 4604 O O . GLN B 1 269 ? 0.155 -13.844 9.906 1 35.22 269 GLN B O 1
ATOM 4609 N N . PRO B 1 270 ? -0.341 -14.68 7.812 1 35.31 270 PRO B N 1
ATOM 4610 C CA . PRO B 1 270 ? -0.295 -16.078 8.242 1 35.31 270 PRO B CA 1
ATOM 4611 C C . PRO B 1 270 ? 1.032 -16.453 8.898 1 35.31 270 PRO B C 1
ATOM 4613 O O . PRO B 1 270 ? 2.082 -15.938 8.516 1 35.31 270 PRO B O 1
ATOM 4616 N N . ARG B 1 271 ? 1.009 -17.109 10.133 1 39.66 271 ARG B N 1
ATOM 4617 C CA . ARG B 1 271 ? 2.139 -17.391 11.016 1 39.66 271 ARG B CA 1
ATOM 4618 C C . ARG B 1 271 ? 2.967 -18.562 10.492 1 39.66 271 ARG B C 1
ATOM 4620 O O . ARG B 1 271 ? 2.441 -19.453 9.82 1 39.66 271 ARG B O 1
ATOM 4627 N N . THR B 1 272 ? 4.199 -18.375 10.148 1 34.97 272 THR B N 1
ATOM 4628 C CA . THR B 1 272 ? 5.152 -19.469 10 1 34.97 272 THR B CA 1
ATOM 4629 C C . THR B 1 272 ? 5.875 -19.75 11.32 1 34.97 272 THR B C 1
ATOM 4631 O O . THR B 1 272 ? 6.742 -18.969 11.727 1 34.97 272 THR B O 1
ATOM 4634 N N . TRP B 1 273 ? 5.676 -20.812 12.133 1 41.25 273 TRP B N 1
ATOM 4635 C CA . TRP B 1 273 ? 6.137 -21.172 13.469 1 41.25 273 TRP B CA 1
ATOM 4636 C C . TRP B 1 273 ? 5.52 -20.281 14.531 1 41.25 273 TRP B C 1
ATOM 4638 O O . TRP B 1 273 ? 6.219 -19.484 15.172 1 41.25 273 TRP B O 1
ATOM 4648 N N . SER B 1 274 ? 4.188 -20.297 14.75 1 46.53 274 SER B N 1
ATOM 4649 C CA . SER B 1 274 ? 3.285 -19.391 15.461 1 46.53 274 SER B CA 1
ATOM 4650 C C . SER B 1 274 ? 3.84 -19.031 16.828 1 46.53 274 SER B C 1
ATOM 4652 O O . SER B 1 274 ? 3.885 -17.844 17.188 1 46.53 274 SER B O 1
ATOM 4654 N N . PHE B 1 275 ? 4.215 -20.078 17.5 1 50.09 275 PHE B N 1
ATOM 4655 C CA . PHE B 1 275 ? 4.645 -19.844 18.875 1 50.09 275 PHE B CA 1
ATOM 4656 C C . PHE B 1 275 ? 5.891 -18.984 18.922 1 50.09 275 PHE B C 1
ATOM 4658 O O . PHE B 1 275 ? 5.957 -18.016 19.672 1 50.09 275 PHE B O 1
ATOM 4665 N N . PHE B 1 276 ? 6.852 -19.312 18.109 1 50.09 276 PHE B N 1
ATOM 4666 C CA . PHE B 1 276 ? 8.117 -18.594 18.109 1 50.09 276 PHE B CA 1
ATOM 4667 C C . PHE B 1 276 ? 7.941 -17.188 17.531 1 50.09 276 PHE B C 1
ATOM 4669 O O . PHE B 1 276 ? 8.57 -16.234 18 1 50.09 276 PHE B O 1
ATOM 4676 N N . GLN B 1 277 ? 7.039 -17.172 16.641 1 51.44 277 GLN B N 1
ATOM 4677 C CA . GLN B 1 277 ? 6.828 -15.867 16.031 1 51.44 277 GLN B CA 1
ATOM 4678 C C . GLN B 1 277 ? 6.242 -14.875 17.031 1 51.44 277 GLN B C 1
ATOM 4680 O O . GLN B 1 277 ? 6.586 -13.695 17.031 1 51.44 277 GLN B O 1
ATOM 4685 N N . VAL B 1 278 ? 5.434 -15.375 17.891 1 55.38 278 VAL B N 1
ATOM 4686 C CA . VAL B 1 278 ? 4.824 -14.531 18.906 1 55.38 278 VAL B CA 1
ATOM 4687 C C . VAL B 1 278 ? 5.898 -14.023 19.875 1 55.38 278 VAL B C 1
ATOM 4689 O O . VAL B 1 278 ? 5.906 -12.852 20.234 1 55.38 278 VAL B O 1
ATOM 4692 N N . ILE B 1 279 ? 6.754 -14.914 20.219 1 56.94 279 ILE B N 1
ATOM 4693 C CA . ILE B 1 279 ? 7.82 -14.562 21.156 1 56.94 279 ILE B CA 1
ATOM 4694 C C . ILE B 1 279 ? 8.766 -13.547 20.516 1 56.94 279 ILE B C 1
ATOM 4696 O O . ILE B 1 279 ? 9.125 -12.547 21.125 1 56.94 279 ILE B O 1
ATOM 4700 N N . VAL B 1 280 ? 9.008 -13.883 19.344 1 55.41 280 VAL B N 1
ATOM 4701 C CA . VAL B 1 280 ? 9.938 -13.016 18.625 1 55.41 280 VAL B CA 1
ATOM 4702 C C . VAL B 1 280 ? 9.289 -11.656 18.391 1 55.41 280 VAL B C 1
ATOM 4704 O O . VAL B 1 280 ? 9.938 -10.617 18.531 1 55.41 280 VAL B O 1
ATOM 4707 N N . ALA B 1 281 ? 8.016 -11.82 18 1 58.16 281 ALA B N 1
ATOM 4708 C CA . ALA B 1 281 ? 7.281 -10.57 17.797 1 58.16 281 ALA B CA 1
ATOM 4709 C C . ALA B 1 281 ? 7.281 -9.727 19.078 1 58.16 281 ALA B C 1
ATOM 4711 O O . ALA B 1 281 ? 7.406 -8.5 19.016 1 58.16 281 ALA B O 1
ATOM 4712 N N . PHE B 1 282 ? 7.129 -10.438 20.141 1 59.75 282 PHE B N 1
ATOM 4713 C CA . PHE B 1 282 ? 7.172 -9.773 21.438 1 59.75 282 PHE B CA 1
ATOM 4714 C C . PHE B 1 282 ? 8.523 -9.109 21.656 1 59.75 282 PHE B C 1
ATOM 4716 O O . PHE B 1 282 ? 8.594 -7.938 22.047 1 59.75 282 PHE B O 1
ATOM 4723 N N . PHE B 1 283 ? 9.539 -9.859 21.406 1 58.19 283 PHE B N 1
ATOM 4724 C CA . PHE B 1 283 ? 10.883 -9.328 21.625 1 58.19 283 PHE B CA 1
ATOM 4725 C C . PHE B 1 283 ? 11.18 -8.195 20.641 1 58.19 283 PHE B C 1
ATOM 4727 O O . PHE B 1 283 ? 11.766 -7.18 21.016 1 58.19 283 PHE B O 1
ATOM 4734 N N . LEU B 1 284 ? 10.695 -8.492 19.516 1 57.16 284 LEU B N 1
ATOM 4735 C CA . LEU B 1 284 ? 10.953 -7.461 18.516 1 57.16 284 LEU B CA 1
ATOM 4736 C C . LEU B 1 284 ? 10.164 -6.195 18.828 1 57.16 284 LEU B C 1
ATOM 4738 O O . LEU B 1 284 ? 10.664 -5.082 18.641 1 57.16 284 LEU B O 1
ATOM 4742 N N . SER B 1 285 ? 8.961 -6.547 19.203 1 59.25 285 SER B N 1
ATOM 4743 C CA . SER B 1 285 ? 8.164 -5.395 19.609 1 59.25 285 SER B CA 1
ATOM 4744 C C . SER B 1 285 ? 8.789 -4.664 20.797 1 59.25 285 SER B C 1
ATOM 4746 O O . SER B 1 285 ? 8.719 -3.436 20.875 1 59.25 285 SER B O 1
ATOM 4748 N N . ALA B 1 286 ? 9.438 -5.414 21.594 1 58.5 286 ALA B N 1
ATOM 4749 C CA . ALA B 1 286 ? 10.109 -4.832 22.766 1 58.5 286 ALA B CA 1
ATOM 4750 C C . ALA B 1 286 ? 11.375 -4.082 22.344 1 58.5 286 ALA B C 1
ATOM 4752 O O . ALA B 1 286 ? 11.703 -3.039 22.906 1 58.5 286 ALA B O 1
ATOM 4753 N N . PHE B 1 287 ? 12.039 -4.52 21.266 1 58.12 287 PHE B N 1
ATOM 4754 C CA . PHE B 1 287 ? 13.336 -3.957 20.922 1 58.12 287 PHE B CA 1
ATOM 4755 C C . PHE B 1 287 ? 13.219 -3.01 19.734 1 58.12 287 PHE B C 1
ATOM 4757 O O . PHE B 1 287 ? 14.195 -2.359 19.359 1 58.12 287 PHE B O 1
ATOM 4764 N N . ALA B 1 288 ? 12.062 -2.932 19.234 1 61.62 288 ALA B N 1
ATOM 4765 C CA . ALA B 1 288 ? 11.844 -2.102 18.047 1 61.62 288 ALA B CA 1
ATOM 4766 C C . ALA B 1 288 ? 12.273 -0.66 18.312 1 61.62 288 ALA B C 1
ATOM 4768 O O . ALA B 1 288 ? 12.906 -0.032 17.453 1 61.62 288 ALA B O 1
ATOM 4769 N N . PRO B 1 289 ? 11.984 -0.157 19.469 1 59.19 289 PRO B N 1
ATOM 4770 C CA . PRO B 1 289 ? 12.43 1.219 19.703 1 59.19 289 PRO B CA 1
ATOM 4771 C C . PRO B 1 289 ? 13.953 1.361 19.641 1 59.19 289 PRO B C 1
ATOM 4773 O O . PRO B 1 289 ? 14.461 2.4 19.219 1 59.19 289 PRO B O 1
ATOM 4776 N N . LEU B 1 290 ? 14.664 0.335 20.047 1 61.03 290 LEU B N 1
ATOM 4777 C CA . LEU B 1 290 ? 16.125 0.375 19.984 1 61.03 290 LEU B CA 1
ATOM 4778 C C . LEU B 1 290 ? 16.609 0.335 18.547 1 61.03 290 LEU B C 1
ATOM 4780 O O . LEU B 1 290 ? 17.531 1.071 18.172 1 61.03 290 LEU B O 1
ATOM 4784 N N . LEU B 1 291 ? 16.047 -0.49 17.75 1 63.62 291 LEU B N 1
ATOM 4785 C CA . LEU B 1 291 ? 16.406 -0.568 16.344 1 63.62 291 LEU B CA 1
ATOM 4786 C C . LEU B 1 291 ? 16.125 0.756 15.633 1 63.62 291 LEU B C 1
ATOM 4788 O O . LEU B 1 291 ? 16.953 1.231 14.852 1 63.62 291 LEU B O 1
ATOM 4792 N N . ASN B 1 292 ? 14.945 1.331 15.945 1 64.69 292 ASN B N 1
ATOM 4793 C CA . ASN B 1 292 ? 14.594 2.615 15.352 1 64.69 292 ASN B CA 1
ATOM 4794 C C . ASN B 1 292 ? 15.57 3.713 15.766 1 64.69 292 ASN B C 1
ATOM 4796 O O . ASN B 1 292 ? 15.891 4.602 14.977 1 64.69 292 ASN B O 1
ATOM 4800 N N . PHE B 1 293 ? 15.93 3.605 16.984 1 67.94 293 PHE B N 1
ATOM 4801 C CA . PHE B 1 293 ? 16.906 4.574 17.484 1 67.94 293 PHE B CA 1
ATOM 4802 C C . PHE B 1 293 ? 18.203 4.488 16.703 1 67.94 293 PHE B C 1
ATOM 4804 O O . PHE B 1 293 ? 18.766 5.512 16.297 1 67.94 293 PHE B O 1
ATOM 4811 N N . PHE B 1 294 ? 18.672 3.291 16.422 1 66.31 294 PHE B N 1
ATOM 4812 C CA . PHE B 1 294 ? 19.922 3.105 15.695 1 66.31 294 PHE B CA 1
ATOM 4813 C C . PHE B 1 294 ? 19.781 3.562 14.25 1 66.31 294 PHE B C 1
ATOM 4815 O O . PHE B 1 294 ? 20.688 4.215 13.711 1 66.31 294 PHE B O 1
ATOM 4822 N N . ILE B 1 295 ? 18.734 3.266 13.648 1 67.5 295 ILE B N 1
ATOM 4823 C CA . ILE B 1 295 ? 18.516 3.646 12.258 1 67.5 295 ILE B CA 1
ATOM 4824 C C . ILE B 1 295 ? 18.438 5.168 12.148 1 67.5 295 ILE B C 1
ATOM 4826 O O . ILE B 1 295 ? 19.047 5.762 11.258 1 67.5 295 ILE B O 1
ATOM 4830 N N . ASN B 1 296 ? 17.656 5.77 13.078 1 71.94 296 ASN B N 1
ATOM 4831 C CA . ASN B 1 296 ? 17.531 7.223 13.062 1 71.94 296 ASN B CA 1
ATOM 4832 C C . ASN B 1 296 ? 18.875 7.902 13.281 1 71.94 296 ASN B C 1
ATOM 4834 O O . ASN B 1 296 ? 19.141 8.953 12.703 1 71.94 296 ASN B O 1
ATOM 4838 N N . ARG B 1 297 ? 19.609 7.277 14.125 1 73.88 297 ARG B N 1
ATOM 4839 C CA . ARG B 1 297 ? 20.953 7.793 14.352 1 73.88 297 ARG B CA 1
ATOM 4840 C C . ARG B 1 297 ? 21.781 7.727 13.07 1 73.88 297 ARG B C 1
ATOM 4842 O O . ARG B 1 297 ? 22.484 8.68 12.727 1 73.88 297 ARG B O 1
ATOM 4849 N N . ASP B 1 298 ? 21.734 6.598 12.414 1 76.5 298 ASP B N 1
ATOM 4850 C CA . ASP B 1 298 ? 22.484 6.426 11.172 1 76.5 298 ASP B CA 1
ATOM 4851 C C . ASP B 1 298 ? 21.984 7.383 10.086 1 76.5 298 ASP B C 1
ATOM 4853 O O . ASP B 1 298 ? 22.781 7.91 9.305 1 76.5 298 ASP B O 1
ATOM 4857 N N . VAL B 1 299 ? 20.719 7.574 10.023 1 77.56 299 VAL B N 1
ATOM 4858 C CA . VAL B 1 299 ? 20.141 8.492 9.055 1 77.56 299 VAL B CA 1
ATOM 4859 C C . VAL B 1 299 ? 20.625 9.914 9.32 1 77.56 299 VAL B C 1
ATOM 4861 O O . VAL B 1 299 ? 21 10.633 8.391 1 77.56 299 VAL B O 1
ATOM 4864 N N . LYS B 1 300 ? 20.562 10.352 10.602 1 80.12 300 LYS B N 1
ATOM 4865 C CA . LYS B 1 300 ? 21.031 11.68 10.977 1 80.12 300 LYS B CA 1
ATOM 4866 C C . LYS B 1 300 ? 22.5 11.875 10.586 1 80.12 300 LYS B C 1
ATOM 4868 O O . LYS B 1 300 ? 22.875 12.922 10.062 1 80.12 300 LYS B O 1
ATOM 4873 N N . LYS B 1 301 ? 23.312 10.828 10.906 1 81.38 301 LYS B N 1
ATOM 4874 C CA . LYS B 1 301 ? 24.734 10.875 10.562 1 81.38 301 LYS B CA 1
ATOM 4875 C C . LYS B 1 301 ? 24.938 11 9.055 1 81.38 301 LYS B C 1
ATOM 4877 O O . LYS B 1 301 ? 25.797 11.742 8.594 1 81.38 301 LYS B O 1
ATOM 4882 N N . PHE B 1 302 ? 24.234 10.336 8.273 1 81.19 302 PHE B N 1
ATOM 4883 C CA . PHE B 1 302 ? 24.312 10.352 6.82 1 81.19 302 PHE B CA 1
ATOM 4884 C C . PHE B 1 302 ? 24.031 11.75 6.277 1 81.19 302 PHE B C 1
ATOM 4886 O O . PHE B 1 302 ? 24.766 12.25 5.426 1 81.19 302 PHE B O 1
ATOM 4893 N N . PHE B 1 303 ? 22.953 12.359 6.762 1 79.75 303 PHE B N 1
ATOM 4894 C CA . PHE B 1 303 ? 22.594 13.68 6.254 1 79.75 303 PHE B CA 1
ATOM 4895 C C . PHE B 1 303 ? 23.609 14.727 6.699 1 79.75 303 PHE B C 1
ATOM 4897 O O . PHE B 1 303 ? 23.906 15.664 5.961 1 79.75 303 PHE B O 1
ATOM 4904 N N . LYS B 1 304 ? 24.125 14.57 7.941 1 82.25 304 LYS B N 1
ATOM 4905 C CA . LYS B 1 304 ? 25.156 15.484 8.414 1 82.25 304 LYS B CA 1
ATOM 4906 C C . LYS B 1 304 ? 26.391 15.414 7.527 1 82.25 304 LYS B C 1
ATOM 4908 O O . LYS B 1 304 ? 26.984 16.453 7.188 1 82.25 304 LYS B O 1
ATOM 4913 N N . GLU B 1 305 ? 26.734 14.203 7.168 1 83.69 305 GLU B N 1
ATOM 4914 C CA . GLU B 1 305 ? 27.891 14.008 6.297 1 83.69 305 GLU B CA 1
ATOM 4915 C C . GLU B 1 305 ? 27.625 14.562 4.898 1 83.69 305 GLU B C 1
ATOM 4917 O O . GLU B 1 305 ? 28.531 15.133 4.273 1 83.69 305 GLU B O 1
ATOM 4922 N N . ARG B 1 306 ? 26.469 14.367 4.453 1 81.25 306 ARG B N 1
ATOM 4923 C CA . ARG B 1 306 ? 26.078 14.883 3.145 1 81.25 306 ARG B CA 1
ATOM 4924 C C . ARG B 1 306 ? 26.141 16.406 3.121 1 81.25 306 ARG B C 1
ATOM 4926 O O . ARG B 1 306 ? 26.609 17 2.141 1 81.25 306 ARG B O 1
ATOM 4933 N N . ASP B 1 307 ? 25.641 17.094 4.16 1 84.44 307 ASP B N 1
ATOM 4934 C CA . ASP B 1 307 ? 25.688 18.547 4.262 1 84.44 307 ASP B CA 1
ATOM 4935 C C . ASP B 1 307 ? 27.125 19.047 4.348 1 84.44 307 ASP B C 1
ATOM 4937 O O . ASP B 1 307 ? 27.469 20.062 3.742 1 84.44 307 ASP B O 1
ATOM 4941 N N . ALA B 1 308 ? 27.922 18.344 5.086 1 82 308 ALA B N 1
ATOM 4942 C CA . ALA B 1 308 ? 29.328 18.719 5.23 1 82 308 ALA B CA 1
ATOM 4943 C C . ALA B 1 308 ? 30.062 18.625 3.895 1 82 308 ALA B C 1
ATOM 4945 O O . ALA B 1 308 ? 30.891 19.484 3.574 1 82 308 ALA B O 1
ATOM 4946 N N . ASN B 1 309 ? 29.734 17.625 3.18 1 79.56 309 ASN B N 1
ATOM 4947 C CA . ASN B 1 309 ? 30.375 17.438 1.882 1 79.56 309 ASN B CA 1
ATOM 4948 C C . ASN B 1 309 ? 29.953 18.5 0.884 1 79.56 309 ASN B C 1
ATOM 4950 O O . ASN B 1 309 ? 30.75 18.938 0.057 1 79.56 309 ASN B O 1
ATOM 4954 N N . LYS B 1 310 ? 28.703 18.922 0.986 1 78 310 LYS B N 1
ATOM 4955 C CA . LYS B 1 310 ? 28.203 19.984 0.113 1 78 310 LYS B CA 1
ATOM 4956 C C . LYS B 1 310 ? 28.875 21.312 0.429 1 78 310 LYS B C 1
ATOM 4958 O O . LYS B 1 310 ? 29.172 22.094 -0.478 1 78 310 LYS B O 1
ATOM 4963 N N . GLN B 1 311 ? 29.031 21.531 1.703 1 73.75 311 GLN B N 1
ATOM 4964 C CA . GLN B 1 311 ? 29.703 22.766 2.119 1 73.75 311 GLN B CA 1
ATOM 4965 C C . GLN B 1 311 ? 31.156 22.766 1.666 1 73.75 311 GLN B C 1
ATOM 4967 O O . GLN B 1 311 ? 31.672 23.797 1.223 1 73.75 311 GLN B O 1
ATOM 4972 N N . ARG B 1 312 ? 31.828 21.688 1.675 1 73.19 312 ARG B N 1
ATOM 4973 C CA . ARG B 1 312 ? 33.219 21.578 1.249 1 73.19 312 ARG B CA 1
ATOM 4974 C C . ARG B 1 312 ? 33.344 21.781 -0.256 1 73.19 312 ARG B C 1
ATOM 4976 O O . ARG B 1 312 ? 34.312 22.422 -0.721 1 73.19 312 ARG B O 1
ATOM 4983 N N . THR B 1 313 ? 32.375 21.219 -0.979 1 71.62 313 THR B N 1
ATOM 4984 C CA . THR B 1 313 ? 32.406 21.359 -2.432 1 71.62 313 THR B CA 1
ATOM 4985 C C . THR B 1 313 ? 32.125 22.797 -2.846 1 71.62 313 THR B C 1
ATOM 4987 O O . THR B 1 313 ? 32.781 23.312 -3.77 1 71.62 313 THR B O 1
ATOM 4990 N N . THR B 1 314 ? 31.219 23.422 -2.119 1 73 314 THR B N 1
ATOM 4991 C CA . THR B 1 314 ? 30.922 24.828 -2.404 1 73 314 THR B CA 1
ATOM 4992 C C . THR B 1 314 ? 32.094 25.719 -2.051 1 73 314 THR B C 1
ATOM 4994 O O . THR B 1 314 ? 32.438 26.656 -2.791 1 73 314 THR B O 1
ATOM 4997 N N . GLU B 1 315 ? 32.781 25.344 -0.967 1 74.81 315 GLU B N 1
ATOM 4998 C CA . GLU B 1 315 ? 33.938 26.125 -0.545 1 74.81 315 GLU B CA 1
ATOM 4999 C C . GLU B 1 315 ? 35.125 25.906 -1.501 1 74.81 315 GLU B C 1
ATOM 5001 O O . GLU B 1 315 ? 35.844 26.859 -1.821 1 74.81 315 GLU B O 1
ATOM 5006 N N . SER B 1 316 ? 35.281 24.688 -1.919 1 73.12 316 SER B N 1
ATOM 5007 C CA . SER B 1 316 ? 36.344 24.375 -2.861 1 73.12 316 SER B CA 1
ATOM 5008 C C . SER B 1 316 ? 36.125 25.062 -4.203 1 73.12 316 SER B C 1
ATOM 5010 O O . SER B 1 316 ? 37.062 25.578 -4.816 1 73.12 316 SER B O 1
ATOM 5012 N N . ASP B 1 317 ? 34.844 25.109 -4.645 1 71.25 317 ASP B N 1
ATOM 5013 C CA . ASP B 1 317 ? 34.5 25.781 -5.898 1 71.25 317 ASP B CA 1
ATOM 5014 C C . ASP B 1 317 ? 34.719 27.281 -5.793 1 71.25 317 ASP B C 1
ATOM 5016 O O . ASP B 1 317 ? 35.125 27.922 -6.758 1 71.25 317 ASP B O 1
ATOM 5020 N N . GLN B 1 318 ? 34.469 27.828 -4.633 1 71.94 318 GLN B N 1
ATOM 5021 C CA . GLN B 1 318 ? 34.656 29.25 -4.406 1 71.94 318 GLN B CA 1
ATOM 5022 C C . GLN B 1 318 ? 36.125 29.609 -4.371 1 71.94 318 GLN B C 1
ATOM 5024 O O . GLN B 1 318 ? 36.531 30.656 -4.887 1 71.94 318 GLN B O 1
ATOM 5029 N N . GLN B 1 319 ? 36.938 28.766 -3.877 1 72.81 319 GLN B N 1
ATOM 5030 C CA . GLN B 1 319 ? 38.375 28.984 -3.816 1 72.81 319 GLN B CA 1
ATOM 5031 C C . GLN B 1 319 ? 39 28.859 -5.195 1 72.81 319 GLN B C 1
ATOM 5033 O O . GLN B 1 319 ? 39.969 29.562 -5.508 1 72.81 319 GLN B O 1
ATOM 5038 N N . SER B 1 320 ? 38.375 27.875 -5.898 1 68.25 320 SER B N 1
ATOM 5039 C CA . SER B 1 320 ? 38.938 27.703 -7.234 1 68.25 320 SER B CA 1
ATOM 5040 C C . SER B 1 320 ? 38.562 28.875 -8.141 1 68.25 320 SER B C 1
ATOM 5042 O O . SER B 1 320 ? 39.25 29.109 -9.156 1 68.25 320 SER B O 1
ATOM 5044 N N . ASN B 1 321 ? 37.531 29.484 -7.828 1 64.81 321 ASN B N 1
ATOM 5045 C CA . ASN B 1 321 ? 37.125 30.625 -8.633 1 64.81 321 ASN B CA 1
ATOM 5046 C C . ASN B 1 321 ? 37.75 31.922 -8.148 1 64.81 321 ASN B C 1
ATOM 5048 O O . ASN B 1 321 ? 37.531 33 -8.727 1 64.81 321 ASN B O 1
ATOM 5052 N N . GLU B 1 322 ? 38.438 31.844 -7.047 1 54.59 322 GLU B N 1
ATOM 5053 C CA . GLU B 1 322 ? 39.281 32.969 -6.656 1 54.59 322 GLU B CA 1
ATOM 5054 C C . GLU B 1 322 ? 40.719 32.781 -7.121 1 54.59 322 GLU B C 1
ATOM 5056 O O . GLU B 1 322 ? 41.25 31.688 -7.082 1 54.59 322 GLU B O 1
#

Organism: Candidozyma auris (NCBI:txid498019)

pLDDT: mean 85.12, std 15.82, range [30.78, 98.88]

Radius of gyration: 25.32 Å; Cα contacts (8 Å, |Δi|>4): 1300; chains: 2; bounding box: 82×76×57 Å

Sequence (644 aa):
MWWSKSHFKPAGKFALVVGGSQGIGADIAFRLYEKGCSVLLVARTKAKLEKQAENIIKNADKSSDHGLKPTCNYLACDVSDYEATAELWRTIIEDKGVDPDFIFCCAGSSVPKLFSELSGQELAQGMKVNYYSAVNVVHCGHKATINKEKKHRHIVLFSSTVASYPFIGYGQYAPTKAAISSLSIILRQELAHYGYRVSCVFPGSFASEGYEEEEKTKPKITKEIEGASPAIPSIECCDYVLDQLAKGYDAVYTDFIGWLLGCMALSVQPRTWSFFQVIVAFFLSAFAPLLNFFINRDVKKFFKERDANKQRTTESDQQSNEMWWSKSHFKPAGKFALVVGGSQGIGADIAFRLYEKGCSVLLVARTKAKLEKQAENIIKNADKSSDHGLKPTCNYLACDVSDYEATAELWRTIIEDKGVDPDFIFCCAGSSVPKLFSELSGQELAQGMKVNYYSAVNVVHCGHKATINKEKKHRHIVLFSSTVASYPFIGYGQYAPTKAAISSLSIILRQELAHYGYRVSCVFPGSFASEGYEEEEKTKPKITKEIEGASPAIPSIECCDYVLDQLAKGYDAVYTDFIGWLLGCMALSVQPRTWSFFQVIVAFFLSAFAPLLNFFINRDVKKFFKERDANKQRTTESDQQSNE

Solvent-accessible surface area (backbone atoms only — not comparable to full-atom values): 31156 Å² total; per-residue (Å²): 113,84,80,44,60,72,63,49,73,49,58,79,35,36,32,38,26,31,23,20,49,47,46,53,21,28,38,42,47,36,54,35,40,21,36,7,10,20,32,37,29,25,31,66,54,54,70,50,31,54,53,38,39,52,50,37,69,72,66,45,57,69,83,56,15,81,83,49,86,49,48,70,48,67,49,65,43,54,36,52,39,53,70,56,27,42,50,50,43,46,42,39,43,69,74,66,63,48,78,62,35,31,40,37,35,47,41,60,64,62,66,31,28,47,74,88,71,54,50,69,64,56,44,54,45,19,39,36,42,34,31,34,28,38,54,31,48,55,50,35,46,47,66,72,44,65,86,49,78,80,49,72,26,37,38,36,39,61,36,29,29,39,37,39,52,45,46,54,25,32,61,39,31,22,20,29,23,19,17,43,52,36,38,44,46,18,45,37,60,60,36,40,82,60,36,39,42,55,28,36,32,21,43,53,69,40,48,30,70,62,42,58,60,25,60,76,51,42,38,69,66,36,53,58,69,67,41,82,68,69,55,41,54,32,58,57,53,33,51,50,52,54,50,40,36,10,34,57,48,44,47,42,52,70,35,69,66,23,40,55,37,41,24,27,35,39,39,59,46,70,73,73,61,53,71,58,35,19,52,46,24,24,50,40,34,63,43,30,64,57,54,50,50,51,50,52,48,52,48,52,52,49,52,53,52,51,53,50,50,49,51,49,51,53,49,50,52,52,57,70,73,102,113,84,80,43,61,73,64,48,74,48,58,79,35,35,33,37,26,31,24,20,48,49,47,52,21,28,39,43,47,36,54,36,40,21,35,6,9,20,33,37,30,26,31,65,54,53,70,50,31,53,52,38,37,51,49,39,70,71,65,43,58,68,84,56,14,81,83,49,86,49,49,69,46,66,49,64,44,54,36,50,38,52,71,55,28,40,50,50,42,44,44,38,42,68,73,66,62,46,78,60,35,31,39,36,36,46,41,60,65,62,66,32,27,47,73,88,72,53,48,72,65,55,45,54,46,19,39,34,43,35,30,35,28,39,54,31,48,54,51,34,45,46,66,74,44,66,86,48,79,80,48,72,26,38,37,38,41,62,37,29,30,39,37,38,50,47,44,54,25,30,62,38,30,22,20,28,22,20,16,43,52,36,38,45,48,18,46,36,61,62,35,40,81,60,35,38,44,51,27,35,32,19,42,54,70,41,48,30,68,62,44,58,59,25,61,74,51,41,38,68,65,35,53,58,68,68,41,80,70,69,55,40,54,32,60,57,52,32,52,49,53,54,51,40,35,10,34,55,48,43,48,41,53,70,35,69,66,23,41,55,36,41,26,26,34,40,40,61,46,68,72,74,61,54,69,58,35,19,52,46,23,24,50,40,33,62,43,30,65,58,53,51,50,52,50,51,50,51,48,51,51,49,52,52,51,52,51,52,50,50,52,50,50,52,49,51,52,52,52,68,73,94

Foldseek 3Di:
DLPFLALDQQAPFEEEQEVCLWFLSVLLCLVSVLQQHAYEYEEADPVSLVVSLVVSVVPHHNPNNVPHDHHRYYDHFQLLDLVRLLVVLCCQCPVVVHQHQEYEQPFAFFAFAAPVPDDPVLLVVRLSRQASSQVSNVVSSCVSCVPPPQDAHEYEHEAALCCLPPDGRGNSHNVNSVVRQVVQLVCCVPCVVSNYHAAYEHEQAADIPRNVVNVVRHDPLNDVLSDDPDHHHSSLQSVQVSSCVSSPHRYHYSDPVSLLSVLCVPVRHPDDVNVVSPVSNVVCVVCVVVSVVVSVVSVVVSVVVVVVVVVVVVVVVVVVVD/DLPFLALDQQAPFEEEQEVCLWFLSVLLCLVSVLQQHAYEYEEADPVSQVVSLVVSVVPHHNPNNVPHDHHRYYDHFQLLDLVRLLVVLCCQCPVVVHQHQEYEQPFAFFAFAAPVPDDPVLLVVRLSRQASSQVSNVVSSCVSCVPPPQDAHEYEHEAALCCLPPDGRGNSHNVNSVVRQVVQLVCCVPCVVSNYHAAYEHEQAADIPRNVVNVVRHDPLNDVLSDDPDHHHSSLLSVQVSSCVSSPHRYHYSDPVSLLSVLCVPPRHPDDVNVVSVVSNVVCVVCVVVSVVVSVVSVVVVVVVVVVVVVVVVVVVVVVVD

Nearest PDB structures (foldseek):
  4dry-assembly1_A  TM=8.617E-01  e=9.494E-15  Sinorhizobium meliloti 1021
  4dbz-assembly1_B  TM=8.205E-01  e=3.976E-15  Streptomyces coelicolor
  1xr3-assembly1_B-2  TM=8.129E-01  e=3.341E-15  Streptomyces coelicolor
  4dc0-assembly1_B  TM=8.065E-01  e=1.797E-14  Streptomyces coelicolor
  3sju-assembly1_A  TM=7.993E-01  e=1.025E-13  Streptomyces griseoruber